Protein AF-0000000084547808 (afdb_homodimer)

Organism: NCBI:txid1508404

Solvent-accessible surface area (backbone atoms only — not comparable to full-atom values): 21012 Å² total; per-residue (Å²): 72,33,45,50,54,46,70,74,31,46,30,86,44,82,88,25,49,42,86,72,57,61,49,60,55,30,41,65,66,50,51,28,56,54,58,56,50,83,60,81,54,49,46,30,26,32,33,37,57,32,39,39,92,90,35,80,33,31,30,33,40,30,23,51,77,85,36,79,39,30,36,35,40,22,91,34,73,86,45,70,72,46,64,25,27,63,41,69,70,46,50,53,53,52,49,51,52,54,60,67,28,44,52,72,45,74,78,65,39,82,67,38,66,46,59,48,79,44,68,67,49,73,42,46,70,46,62,36,64,86,20,63,71,69,92,33,74,34,20,48,89,84,37,60,41,43,82,71,46,71,43,90,46,94,87,55,87,32,36,34,28,31,32,31,41,85,88,63,54,72,47,79,42,49,34,63,61,32,33,34,27,49,40,49,54,75,77,74,75,70,79,118,71,34,46,49,56,46,71,74,32,47,31,87,44,82,88,24,51,42,88,72,57,62,48,60,54,30,42,65,66,49,50,28,56,55,59,57,52,84,59,80,54,51,44,32,25,32,33,37,58,32,40,37,92,89,37,80,33,32,29,33,40,31,23,52,76,85,36,81,38,29,36,35,40,20,89,34,74,87,44,69,71,46,64,26,26,64,40,72,69,46,50,54,51,53,48,51,52,55,60,67,29,43,52,73,45,74,79,66,40,83,66,38,67,46,60,48,77,43,68,67,50,73,42,46,69,47,60,38,64,86,20,65,73,70,90,36,72,34,19,49,88,84,39,59,39,43,82,72,45,74,42,91,46,92,87,55,86,32,34,35,29,32,31,30,40,85,89,64,54,72,46,80,43,49,33,63,61,33,34,34,27,49,41,49,52,77,77,74,74,68,80,118

Radius of gyration: 32.72 Å; Cα contacts (8 Å, |Δi|>4): 794; chains: 2; bounding box: 55×104×55 Å

Foldseek 3Di:
DDPVVCLVDPDDDPVFWDADDLQLLCVVLPNHGADFAGLPQKTKGASDWDDAPHDIFAKMFMDGNNHTFWIWGDDHPPGRIDIDTPDPVSSVVSNVSRVVRRDPCVPPPPDDDDDPPDDDDFADADQAPVVDDDADQKDQVNFGKAWDAFDDDDPDRGQKTWIAGPVGDIDIDGRRRMGGGDPDDDPPPPPD/DDPVVCLVDPDDDPVFWDADDLQLLCVVLPNHGAPFAGLPQKTKGASDWDDAPHDIFAKMFMDGNNHTFWIWGDDHPPGRIDIDTPDPVSSVVSNVSRVVRRDPCVPPPPDDDDDPPDDDDFADADQAPVVDDDADQKDQVNFTKAWDAFDDDDPDRGQKTWIAGPVGDIDIDGRRRMGGGDPDDDPPPPPD

Structure (mmCIF, N/CA/C/O backbone):
data_AF-0000000084547808-model_v1
#
loop_
_entity.id
_entity.type
_entity.pdbx_description
1 polymer 'Uncharacterized protein'
#
loop_
_atom_site.group_PDB
_atom_site.id
_atom_site.type_symbol
_atom_site.label_atom_id
_atom_site.label_alt_id
_atom_site.label_comp_id
_atom_site.label_asym_id
_atom_site.label_entity_id
_atom_site.label_seq_id
_atom_site.pdbx_PDB_ins_code
_atom_site.Cartn_x
_atom_site.Cartn_y
_atom_site.Cartn_z
_atom_site.occupancy
_atom_site.B_iso_or_equiv
_atom_site.auth_seq_id
_atom_site.auth_comp_id
_atom_site.auth_asym_id
_atom_site.auth_atom_id
_atom_site.pdbx_PDB_model_num
ATOM 1 N N . MET A 1 1 ? -3.281 28.062 24.781 1 91.88 1 MET A N 1
ATOM 2 C CA . MET A 1 1 ? -4.477 27.734 24.016 1 91.88 1 MET A CA 1
ATOM 3 C C . MET A 1 1 ? -4.652 26.219 23.906 1 91.88 1 MET A C 1
ATOM 5 O O . MET A 1 1 ? -3.668 25.484 23.812 1 91.88 1 MET A O 1
ATOM 9 N N . LYS A 1 2 ? -5.871 25.875 23.938 1 94.5 2 LYS A N 1
ATOM 10 C CA . LYS A 1 2 ? -6.148 24.453 23.844 1 94.5 2 LYS A CA 1
ATOM 11 C C . LYS A 1 2 ? -6.176 23.984 22.391 1 94.5 2 LYS A C 1
ATOM 13 O O . LYS A 1 2 ? -6.523 24.766 21.5 1 94.5 2 LYS A O 1
ATOM 18 N N . ILE A 1 3 ? -5.812 22.734 22.234 1 95.38 3 ILE A N 1
ATOM 19 C CA . ILE A 1 3 ? -5.828 22.156 20.906 1 95.38 3 ILE A CA 1
ATOM 20 C C . ILE A 1 3 ? -7.215 22.312 20.281 1 95.38 3 ILE A C 1
ATOM 22 O O . ILE A 1 3 ? -7.34 22.672 19.109 1 95.38 3 ILE A O 1
ATOM 26 N N . ARG A 1 4 ? -8.219 22.078 21.062 1 95.88 4 ARG A N 1
ATOM 27 C CA . ARG A 1 4 ? -9.594 22.203 20.578 1 95.88 4 ARG A CA 1
ATOM 28 C C . ARG A 1 4 ? -9.852 23.594 20.031 1 95.8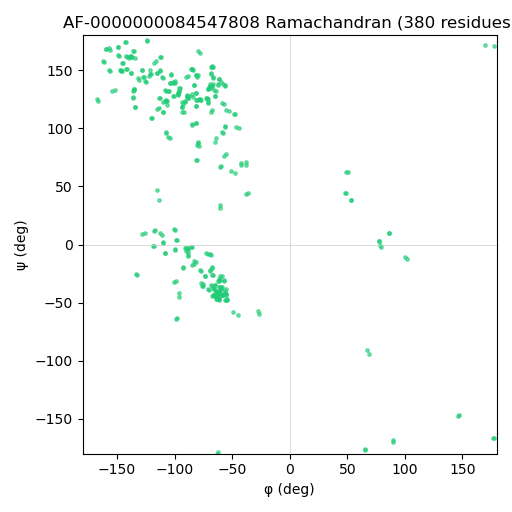8 4 ARG A C 1
ATOM 30 O O . ARG A 1 4 ? -10.508 23.75 19 1 95.88 4 ARG A O 1
ATOM 37 N N . GLU A 1 5 ? -9.344 24.578 20.734 1 95.25 5 GLU A N 1
ATOM 38 C CA . GLU A 1 5 ? -9.531 25.969 20.312 1 95.25 5 GLU A CA 1
ATOM 39 C C . GLU A 1 5 ? -8.828 26.25 18.984 1 95.25 5 GLU A C 1
ATOM 41 O O . GLU A 1 5 ? -9.359 26.953 18.141 1 95.25 5 GLU A O 1
ATOM 46 N N . ILE A 1 6 ? -7.688 25.672 18.891 1 95.62 6 ILE A N 1
ATOM 47 C CA . ILE A 1 6 ? -6.934 25.844 17.656 1 95.62 6 ILE A CA 1
ATOM 48 C C . ILE A 1 6 ? -7.727 25.266 16.484 1 95.62 6 ILE A C 1
ATOM 50 O O . ILE A 1 6 ? -7.902 25.922 15.461 1 95.62 6 ILE A O 1
ATOM 54 N N . ILE A 1 7 ? -8.234 24.125 16.641 1 96.69 7 ILE A N 1
ATOM 55 C CA . ILE A 1 7 ? -8.969 23.422 15.594 1 96.69 7 ILE A CA 1
ATOM 56 C C . ILE A 1 7 ? -10.195 24.234 15.188 1 96.69 7 ILE A C 1
ATOM 58 O O . ILE A 1 7 ? -10.523 24.328 14.008 1 96.69 7 ILE A O 1
ATOM 62 N N . GLU A 1 8 ? -10.766 24.844 16.125 1 95.06 8 GLU A N 1
ATOM 63 C CA . GLU A 1 8 ? -11.992 25.594 15.883 1 95.06 8 GLU A CA 1
ATOM 64 C C . GLU A 1 8 ? -11.703 26.938 15.227 1 95.06 8 GLU A C 1
ATOM 66 O O . GLU A 1 8 ? -12.555 27.5 14.531 1 95.06 8 GLU A O 1
ATOM 71 N N . GLN A 1 9 ? -10.492 27.406 15.383 1 95.81 9 GLN A N 1
ATOM 72 C CA . GLN A 1 9 ? -10.25 28.797 15.023 1 95.81 9 GLN A CA 1
ATOM 73 C C . GLN A 1 9 ? -9.211 28.906 13.906 1 95.81 9 GLN A C 1
ATOM 75 O O . GLN A 1 9 ? -8.938 30 13.414 1 95.81 9 GLN A O 1
ATOM 80 N N . VAL A 1 10 ? -8.711 27.844 13.484 1 96.75 10 VAL A N 1
ATOM 81 C CA . VAL A 1 10 ? -7.668 27.891 12.461 1 96.75 10 VAL A CA 1
ATOM 82 C C . VAL A 1 10 ? -8.172 28.641 11.242 1 96.75 10 VAL A C 1
ATOM 84 O O . VAL A 1 10 ? -9.32 28.469 10.82 1 96.75 10 VAL A O 1
ATOM 87 N N . GLU A 1 11 ? -7.316 29.484 10.734 1 96 11 GLU A N 1
ATOM 88 C CA . GLU A 1 11 ? -7.598 30.219 9.5 1 96 11 GLU A CA 1
ATOM 89 C C . GLU A 1 11 ? -7.566 29.297 8.289 1 96 11 GLU A C 1
ATOM 91 O O . GLU A 1 11 ? -6.547 28.656 8.023 1 96 11 GLU A O 1
ATOM 96 N N . LYS A 1 12 ? -8.656 29.266 7.621 1 95.69 12 LYS A N 1
ATOM 97 C CA . LYS A 1 12 ? -8.727 28.5 6.379 1 95.69 12 LYS A CA 1
ATOM 98 C C . LYS A 1 12 ? -8.672 29.422 5.164 1 95.69 12 LYS A C 1
ATOM 100 O O . LYS A 1 12 ? -9.703 29.953 4.734 1 95.69 12 LYS A O 1
ATOM 105 N N . SER A 1 13 ? -7.523 29.641 4.684 1 93.69 13 SER A N 1
ATOM 106 C CA . SER A 1 13 ? -7.301 30.516 3.541 1 93.69 13 SER A CA 1
ATOM 107 C C . SER A 1 13 ? -6.211 29.969 2.625 1 93.69 13 SER A C 1
ATOM 109 O O . SER A 1 13 ? -5.562 28.969 2.947 1 93.69 13 SER A O 1
ATOM 111 N N . GLU A 1 14 ? -5.973 30.562 1.534 1 94.06 14 GLU A N 1
ATOM 112 C CA . GLU A 1 14 ? -4.926 30.188 0.593 1 94.06 14 GLU A CA 1
ATOM 113 C C . GLU A 1 14 ? -3.543 30.281 1.232 1 94.06 14 GLU A C 1
ATOM 115 O O . GLU A 1 14 ? -2.633 29.531 0.883 1 94.06 14 GLU A O 1
ATOM 120 N N . GLN A 1 15 ? -3.441 31.172 2.143 1 90.69 15 GLN A N 1
ATOM 121 C CA . GLN A 1 15 ? -2.15 31.422 2.773 1 90.69 15 GLN A CA 1
ATOM 122 C C . GLN A 1 15 ? -1.775 30.297 3.738 1 90.69 15 GLN A C 1
ATOM 124 O O . GLN A 1 15 ? -0.593 30.062 3.994 1 90.69 15 GLN A O 1
ATOM 129 N N . THR A 1 16 ? -2.812 29.656 4.254 1 96.12 16 THR A N 1
ATOM 130 C CA . THR A 1 16 ? -2.539 28.656 5.27 1 96.12 16 THR A CA 1
ATOM 131 C C . THR A 1 16 ? -2.764 27.25 4.711 1 96.12 16 THR A C 1
ATOM 133 O O . THR A 1 16 ? -2.408 26.266 5.352 1 96.12 16 THR A O 1
ATOM 136 N N . GLU A 1 17 ? -3.291 27.234 3.525 1 96.38 17 GLU A N 1
ATOM 137 C CA . GLU A 1 17 ? -3.598 25.938 2.928 1 96.38 17 GLU A CA 1
ATOM 138 C C . GLU A 1 17 ? -2.324 25.156 2.611 1 96.38 17 GLU A C 1
ATOM 140 O O . GLU A 1 17 ? -1.344 25.734 2.133 1 96.38 17 GLU A O 1
ATOM 145 N N . SER A 1 18 ? -2.387 23.875 2.947 1 96.25 18 SER A N 1
ATOM 146 C CA . SER A 1 18 ? -1.278 22.969 2.65 1 96.25 18 SER A CA 1
ATOM 147 C C . SER A 1 18 ? -1.736 21.797 1.785 1 96.25 18 SER A C 1
ATOM 149 O O . SER A 1 18 ? -2.857 21.312 1.937 1 96.25 18 SER A O 1
ATOM 151 N N . TRP A 1 19 ? -0.82 21.422 0.931 1 93.62 19 TRP A N 1
ATOM 152 C CA . TRP A 1 19 ? -1.075 20.234 0.119 1 93.62 19 TRP A CA 1
ATOM 153 C C . TRP A 1 19 ? -1.111 18.984 0.984 1 93.62 19 TRP A C 1
ATOM 155 O O . TRP A 1 19 ? -0.289 18.828 1.889 1 93.62 19 TRP A O 1
ATOM 165 N N . VAL A 1 20 ? -2.111 18.125 0.651 1 95.75 20 VAL A N 1
ATOM 166 C CA . VAL A 1 20 ? -2.197 16.859 1.363 1 95.75 20 VAL A CA 1
ATOM 167 C C . VAL A 1 20 ? -1.45 15.773 0.585 1 95.75 20 VAL A C 1
ATOM 169 O O . VAL A 1 20 ? -1.803 15.469 -0.555 1 95.75 20 VAL A O 1
ATOM 172 N N . ASP A 1 21 ? -0.47 15.25 1.188 1 93 21 ASP A N 1
ATOM 173 C CA . ASP A 1 21 ? 0.22 14.094 0.63 1 93 21 ASP A CA 1
ATOM 174 C C . ASP A 1 21 ? -0.485 12.797 1.017 1 93 21 ASP A C 1
ATOM 176 O O . ASP A 1 21 ? -0.3 12.289 2.125 1 93 21 ASP A O 1
ATOM 180 N N . VAL A 1 22 ? -1.187 12.266 0.081 1 92.62 22 VAL A N 1
ATOM 181 C CA . VAL A 1 22 ? -2.035 11.109 0.362 1 92.62 22 VAL A CA 1
ATOM 182 C C . VAL A 1 22 ? -1.169 9.914 0.744 1 92.62 22 VAL A C 1
ATOM 184 O O . VAL A 1 22 ? -1.562 9.094 1.58 1 92.62 22 VAL A O 1
ATOM 187 N N . ASN A 1 23 ? -0.033 9.75 0.206 1 86.69 23 ASN A N 1
ATOM 188 C CA . ASN A 1 23 ? 0.838 8.625 0.54 1 86.69 23 ASN A CA 1
ATOM 189 C C . ASN A 1 23 ? 1.327 8.711 1.983 1 86.69 23 ASN A C 1
ATOM 191 O O . ASN A 1 23 ? 1.436 7.688 2.664 1 86.69 23 ASN A O 1
ATOM 195 N N . GLU A 1 24 ? 1.605 9.914 2.424 1 89.19 24 GLU A N 1
ATOM 196 C CA . GLU A 1 24 ? 2.016 10.102 3.812 1 89.19 24 GLU A CA 1
ATOM 197 C C . GLU A 1 24 ? 0.889 9.734 4.773 1 89.19 24 GLU A C 1
ATOM 199 O O . GLU A 1 24 ? 1.117 9.047 5.773 1 89.19 24 GLU A O 1
ATOM 204 N N . VAL A 1 25 ? -0.274 10.156 4.438 1 91.44 25 VAL A N 1
ATOM 205 C CA . VAL A 1 25 ? -1.43 9.844 5.273 1 91.44 25 VAL A CA 1
ATOM 206 C C . VAL A 1 25 ? -1.688 8.336 5.254 1 91.44 25 VAL A C 1
ATOM 208 O O . VAL A 1 25 ? -1.962 7.738 6.297 1 91.44 25 VAL A O 1
ATOM 211 N N . ALA A 1 26 ? -1.607 7.746 4.094 1 87.19 26 ALA A N 1
ATOM 212 C CA . ALA A 1 26 ? -1.813 6.309 3.953 1 87.19 26 ALA A CA 1
ATOM 213 C C . ALA A 1 26 ? -0.825 5.523 4.812 1 87.19 26 ALA A C 1
ATOM 215 O O . ALA A 1 26 ? -1.21 4.59 5.516 1 87.19 26 ALA A O 1
ATOM 216 N N . GLU A 1 27 ? 0.383 5.961 4.773 1 82.44 27 GLU A N 1
ATOM 217 C CA . GLU A 1 27 ? 1.417 5.309 5.574 1 82.44 27 GLU A CA 1
ATOM 218 C C . GLU A 1 27 ? 1.127 5.441 7.066 1 82.44 27 GLU A C 1
ATOM 220 O O . GLU A 1 27 ? 1.251 4.469 7.812 1 82.44 27 GLU A O 1
ATOM 225 N N . GLU A 1 28 ? 0.735 6.602 7.434 1 85.38 28 GLU A N 1
ATOM 226 C CA . GLU A 1 28 ? 0.369 6.852 8.82 1 85.38 28 GLU A CA 1
ATOM 227 C C . GLU A 1 28 ? -0.74 5.906 9.281 1 85.38 28 GLU A C 1
ATOM 229 O O . GLU A 1 28 ? -0.777 5.5 10.445 1 85.38 28 GLU A O 1
ATOM 234 N N . LEU A 1 29 ? -1.554 5.551 8.375 1 84.56 29 LEU A N 1
ATOM 235 C CA . LEU A 1 29 ? -2.73 4.754 8.711 1 84.56 29 LEU A CA 1
ATOM 236 C C . LEU A 1 29 ? -2.482 3.275 8.438 1 84.56 29 LEU A C 1
ATOM 238 O O . LEU A 1 29 ? -3.418 2.471 8.453 1 84.56 29 LEU A O 1
ATOM 242 N N . GLY A 1 30 ? -1.289 2.973 8.047 1 76.75 30 GLY A N 1
ATOM 243 C CA . GLY A 1 30 ? -0.911 1.58 7.863 1 76.75 30 GLY A CA 1
ATOM 244 C C . GLY A 1 30 ? -1.266 1.039 6.492 1 76.75 30 GLY A C 1
ATOM 245 O O . GLY A 1 30 ? -1.394 -0.173 6.309 1 76.75 30 GLY A O 1
ATOM 246 N N . LEU A 1 31 ? -1.664 1.748 5.512 1 75 31 LEU A N 1
ATOM 247 C CA . LEU A 1 31 ? -2.066 1.311 4.18 1 75 31 LEU A CA 1
ATOM 248 C C . LEU A 1 31 ? -0.864 1.243 3.244 1 75 31 LEU A C 1
ATOM 250 O O . LEU A 1 31 ? -0.926 0.605 2.191 1 75 31 LEU A O 1
ATOM 254 N N . GLY A 1 32 ? 0.315 1.636 3.705 1 66.56 32 GLY A N 1
ATOM 255 C CA . GLY A 1 32 ? 1.511 1.61 2.879 1 66.56 32 GLY A CA 1
ATOM 256 C C . GLY A 1 32 ? 1.446 2.568 1.705 1 66.56 32 GLY A C 1
ATOM 257 O O . GLY A 1 32 ? 0.459 3.287 1.537 1 66.56 32 GLY A O 1
ATOM 258 N N . TYR A 1 33 ? 2.508 2.541 0.831 1 64.88 33 TYR A N 1
ATOM 259 C CA . TYR A 1 33 ? 2.605 3.367 -0.368 1 64.88 33 TYR A CA 1
ATOM 260 C C . TYR A 1 33 ? 1.813 2.756 -1.518 1 64.88 33 TYR A C 1
ATOM 262 O O . TYR A 1 33 ? 1.802 1.534 -1.69 1 64.88 33 TYR A O 1
ATOM 270 N N . GLY A 1 34 ? 0.937 3.58 -2.199 1 69.62 34 GLY A N 1
ATOM 271 C CA . GLY A 1 34 ? 0.142 3.102 -3.318 1 69.62 34 GLY A CA 1
ATOM 272 C C . GLY A 1 34 ? -0.152 4.18 -4.344 1 69.62 34 GLY A C 1
ATOM 273 O O . GLY A 1 34 ? 0.339 5.305 -4.23 1 69.62 34 GLY A O 1
ATOM 274 N N . ASP A 1 35 ? -0.678 3.695 -5.43 1 76.06 35 ASP A N 1
ATOM 275 C CA . ASP A 1 35 ? -1.207 4.625 -6.426 1 76.06 35 ASP A CA 1
ATOM 276 C C . ASP A 1 35 ? -2.596 5.121 -6.031 1 76.06 35 ASP A C 1
ATOM 278 O O . ASP A 1 35 ? -3.602 4.488 -6.352 1 76.06 35 ASP A O 1
ATOM 282 N N . TYR A 1 36 ? -2.512 6.191 -5.262 1 82.75 36 TYR A N 1
ATOM 283 C CA . TYR A 1 36 ? -3.76 6.785 -4.797 1 82.75 36 TYR A CA 1
ATOM 284 C C . TYR A 1 36 ? -4.184 7.941 -5.695 1 82.75 36 TYR A C 1
ATOM 286 O O . TYR A 1 36 ? -3.342 8.719 -6.156 1 82.75 36 TYR A O 1
ATOM 294 N N . GLY A 1 37 ? -5.391 7.98 -6.031 1 83.38 37 GLY A N 1
ATOM 295 C CA . GLY A 1 37 ? -5.91 9.148 -6.719 1 83.38 37 GLY A CA 1
ATOM 296 C C . GLY A 1 37 ? -5.836 10.414 -5.887 1 83.38 37 GLY A C 1
ATOM 297 O O . GLY A 1 37 ? -5.32 10.398 -4.766 1 83.38 37 GLY A O 1
ATOM 298 N N . SER A 1 38 ? -6.273 11.484 -6.418 1 88.62 38 SER A N 1
ATOM 299 C CA . SER A 1 38 ? -6.27 12.773 -5.738 1 88.62 38 SER A CA 1
ATOM 300 C C . SER A 1 38 ? -7.191 12.766 -4.523 1 88.62 38 SER A C 1
ATOM 302 O O . SER A 1 38 ? -8.344 12.328 -4.617 1 88.62 38 SER A O 1
ATOM 304 N N . PRO A 1 39 ? -6.707 13.148 -3.396 1 91.88 39 PRO A N 1
ATOM 305 C CA . PRO A 1 39 ? -7.531 13.172 -2.186 1 91.88 39 PRO A CA 1
ATOM 306 C C . PRO A 1 39 ? -8.414 14.414 -2.102 1 91.88 39 PRO A C 1
ATOM 308 O O . PRO A 1 39 ? -8.25 15.234 -1.198 1 91.88 39 PRO A O 1
ATOM 311 N N . GLU A 1 40 ? -9.43 14.516 -2.879 1 95.19 40 GLU A N 1
ATOM 312 C CA . GLU A 1 40 ? -10.242 15.719 -3.02 1 95.19 40 GLU A CA 1
ATOM 313 C C . GLU A 1 40 ? -11.016 16.016 -1.736 1 95.19 40 GLU A C 1
ATOM 315 O O . GLU A 1 40 ? -11.398 17.156 -1.484 1 95.19 40 GLU A O 1
ATOM 320 N N . ARG A 1 41 ? -11.289 15 -0.971 1 96.94 41 ARG A N 1
ATOM 321 C CA . ARG A 1 41 ? -12.102 15.18 0.228 1 96.94 41 ARG A CA 1
ATOM 322 C C . ARG A 1 41 ? -11.234 15.547 1.429 1 96.94 41 ARG A C 1
ATOM 324 O O . ARG A 1 41 ? -11.75 15.859 2.502 1 96.94 41 ARG A O 1
ATOM 331 N N . LEU A 1 42 ? -9.898 15.453 1.233 1 97.75 42 LEU A N 1
ATOM 332 C CA . LEU A 1 42 ? -8.977 15.812 2.305 1 97.75 42 LEU A CA 1
ATOM 333 C C . LEU A 1 42 ? -8.391 17.203 2.07 1 97.75 42 LEU A C 1
ATOM 335 O O . LEU A 1 42 ? -8.086 17.562 0.932 1 97.75 42 LEU A O 1
ATOM 339 N N . SER A 1 43 ? -8.289 17.938 3.115 1 98 43 SER A N 1
ATOM 340 C CA . SER A 1 43 ? -7.598 19.219 3.104 1 98 43 SER A CA 1
ATOM 341 C C . SER A 1 43 ? -6.809 19.422 4.391 1 98 43 SER A C 1
ATOM 343 O O . SER A 1 43 ? -7.012 18.719 5.375 1 98 43 SER A O 1
ATOM 345 N N . SER A 1 44 ? -5.863 20.344 4.289 1 98.38 44 SER A N 1
ATOM 346 C CA . SER A 1 44 ? -5.082 20.688 5.473 1 98.38 44 SER A CA 1
ATOM 347 C C . SER A 1 44 ? -4.691 22.156 5.473 1 98.38 44 SER A C 1
ATOM 349 O O . SER A 1 44 ? -4.574 22.781 4.41 1 98.38 44 SER A O 1
ATOM 351 N N . TYR A 1 45 ? -4.562 22.75 6.688 1 98.19 45 TYR A N 1
ATOM 352 C CA . TYR A 1 45 ? -4.184 24.141 6.895 1 98.19 45 TYR A CA 1
ATOM 353 C C . TYR A 1 45 ? -3.139 24.266 7.996 1 98.19 45 TYR A C 1
ATOM 355 O O . TYR A 1 45 ? -3.281 23.672 9.062 1 98.19 45 TYR A O 1
ATOM 363 N N . TYR A 1 46 ? -2.137 25.031 7.711 1 97.56 46 TYR A N 1
ATOM 364 C CA . TYR A 1 46 ? -1.152 25.344 8.742 1 97.56 46 TYR A CA 1
ATOM 365 C C . TYR A 1 46 ? -1.749 26.266 9.797 1 97.56 46 TYR A C 1
ATOM 367 O O . TYR A 1 46 ? -2.41 27.25 9.477 1 97.56 46 TYR A O 1
ATOM 375 N N . PHE A 1 47 ? -1.505 25.953 11.047 1 96.94 47 PHE A N 1
ATOM 376 C CA . PHE A 1 47 ? -1.78 26.953 12.07 1 96.94 47 PHE A CA 1
ATOM 377 C C . PHE A 1 47 ? -0.484 27.484 12.664 1 96.94 47 PHE A C 1
ATOM 379 O O . PHE A 1 47 ? -0.509 28.359 13.531 1 96.94 47 PHE A O 1
ATOM 386 N N . GLY A 1 48 ? 0.587 27.062 12.219 1 95.56 48 GLY A N 1
ATOM 387 C CA . GLY A 1 48 ? 1.948 27.531 12.414 1 95.56 48 GLY A CA 1
ATOM 388 C C . GLY A 1 48 ? 2.936 26.938 11.43 1 95.56 48 GLY A C 1
ATOM 389 O O . GLY A 1 48 ? 2.969 25.719 11.25 1 95.56 48 GLY A O 1
ATOM 390 N N . SER A 1 49 ? 3.641 27.812 10.703 1 95.38 49 SER A N 1
ATOM 391 C CA . SER A 1 49 ? 4.57 27.25 9.734 1 95.38 49 SER A CA 1
ATOM 392 C C . SER A 1 49 ? 5.828 28.094 9.609 1 95.38 49 SER A C 1
ATOM 394 O O . SER A 1 49 ? 5.816 29.281 9.945 1 95.38 49 SER A O 1
ATOM 396 N N . TRP A 1 50 ? 6.867 27.484 9.188 1 92.88 50 TRP A N 1
ATOM 397 C CA . TRP A 1 50 ? 8.141 28.109 8.867 1 92.88 50 TRP A CA 1
ATOM 398 C C . TRP A 1 50 ? 8.859 27.375 7.746 1 92.88 50 TRP A C 1
ATOM 400 O O . TRP A 1 50 ? 8.484 26.25 7.395 1 92.88 50 TRP A O 1
ATOM 410 N N . THR A 1 51 ? 9.789 28.031 7.16 1 92.44 51 THR A N 1
ATOM 411 C CA . THR A 1 51 ? 10.547 27.438 6.066 1 92.44 51 THR A CA 1
ATOM 412 C C . THR A 1 51 ? 11.789 26.734 6.594 1 92.44 51 THR A C 1
ATOM 414 O O . THR A 1 51 ? 12.562 27.312 7.359 1 92.44 51 THR A O 1
ATOM 417 N N . SER A 1 52 ? 11.891 25.469 6.301 1 90.5 52 SER A N 1
ATOM 418 C CA . SER A 1 52 ? 13.102 24.703 6.543 1 90.5 52 SER A CA 1
ATOM 419 C C . SER A 1 52 ? 13.836 24.391 5.242 1 90.5 52 SER A C 1
ATOM 421 O O . SER A 1 52 ? 13.445 23.5 4.5 1 90.5 52 SER A O 1
ATOM 423 N N . THR A 1 53 ? 14.828 25.219 4.934 1 85.62 53 THR A N 1
ATOM 424 C CA . THR A 1 53 ? 15.555 25.172 3.67 1 85.62 53 THR A CA 1
ATOM 425 C C . THR A 1 53 ? 14.648 25.562 2.508 1 85.62 53 THR A C 1
ATOM 427 O O . THR A 1 53 ? 14.438 26.75 2.256 1 85.62 53 THR A O 1
ATOM 430 N N . ASP A 1 54 ? 13.984 24.625 1.888 1 87.12 54 ASP A N 1
ATOM 431 C CA . ASP A 1 54 ? 13.172 24.938 0.718 1 87.12 54 ASP A CA 1
ATOM 432 C C . ASP A 1 54 ? 11.758 24.391 0.875 1 87.12 54 ASP A C 1
ATOM 434 O O . ASP A 1 54 ? 10.969 24.406 -0.077 1 87.12 54 ASP A O 1
ATOM 438 N N . GLU A 1 55 ? 11.492 23.922 2.092 1 90.88 55 GLU A N 1
ATOM 439 C CA . GLU A 1 55 ? 10.172 23.344 2.314 1 90.88 55 GLU A CA 1
ATOM 440 C C . GLU A 1 55 ? 9.461 24.016 3.48 1 90.88 55 GLU A C 1
ATOM 442 O O . GLU A 1 55 ? 10.078 24.328 4.5 1 90.88 55 GLU A O 1
ATOM 447 N N . THR A 1 56 ? 8.227 24.234 3.322 1 94.44 56 THR A N 1
ATOM 448 C CA . THR A 1 56 ? 7.41 24.734 4.422 1 94.44 56 THR A CA 1
ATOM 449 C C . THR A 1 56 ? 7.008 23.594 5.359 1 94.44 56 THR A C 1
ATOM 451 O O . THR A 1 56 ? 6.504 22.562 4.906 1 94.44 56 THR A O 1
ATOM 454 N N . VAL A 1 57 ? 7.312 23.719 6.598 1 94.75 57 VAL A N 1
ATOM 455 C CA . VAL A 1 57 ? 6.941 22.75 7.629 1 94.75 57 VAL A CA 1
ATOM 456 C C . VAL A 1 57 ? 6.16 23.453 8.734 1 94.75 57 VAL A C 1
ATOM 458 O O . VAL A 1 57 ? 5.938 24.672 8.68 1 94.75 57 VAL A O 1
ATOM 461 N N . GLY A 1 58 ? 5.66 22.672 9.742 1 96.12 58 GLY A N 1
ATOM 462 C CA . GLY A 1 58 ? 4.961 23.297 10.852 1 96.12 58 GLY A CA 1
ATOM 463 C C . GLY A 1 58 ? 3.838 22.453 11.406 1 96.12 58 GLY A C 1
ATOM 464 O O . GLY A 1 58 ? 3.979 21.219 11.523 1 96.12 58 GLY A O 1
ATOM 465 N N . TYR A 1 59 ? 2.844 23.156 11.859 1 97.06 59 TYR A N 1
ATOM 466 C CA . TYR A 1 59 ? 1.666 22.547 12.469 1 97.06 59 TYR A CA 1
ATOM 467 C C . TYR A 1 59 ? 0.458 22.656 11.547 1 97.06 59 TYR A C 1
ATOM 469 O O . TYR A 1 59 ? 0.185 23.719 10.984 1 97.06 59 TYR A O 1
ATOM 477 N N . LYS A 1 60 ? -0.219 21.547 11.383 1 97.88 60 LYS A N 1
ATOM 478 C CA . LYS A 1 60 ? -1.369 21.531 10.484 1 97.88 60 LYS A CA 1
ATOM 479 C C . LYS A 1 60 ? -2.602 20.953 11.18 1 97.88 60 LYS A C 1
ATOM 481 O O . LYS A 1 60 ? -2.479 20.172 12.125 1 97.88 60 LYS A O 1
ATOM 486 N N . VAL A 1 61 ? -3.689 21.422 10.742 1 98.25 61 VAL A N 1
ATOM 487 C CA . VAL A 1 61 ? -4.949 20.734 10.977 1 98.25 61 VAL A CA 1
ATOM 488 C C . VAL A 1 61 ? -5.41 20.047 9.688 1 98.25 61 VAL A C 1
ATOM 490 O O . VAL A 1 61 ? -5.379 20.656 8.609 1 98.25 61 VAL A O 1
ATOM 493 N N . TYR A 1 62 ? -5.793 18.812 9.789 1 98.56 62 TYR A N 1
ATOM 494 C CA . TYR A 1 62 ? -6.32 18.062 8.664 1 98.56 62 TYR A CA 1
ATOM 495 C C . TYR A 1 62 ? -7.84 17.938 8.75 1 98.56 62 TYR A C 1
ATOM 497 O O . TYR A 1 62 ? -8.398 17.812 9.844 1 98.56 62 TYR A O 1
ATOM 505 N N . TYR A 1 63 ? -8.445 17.938 7.594 1 98.5 63 TYR A N 1
ATOM 506 C CA . TYR A 1 63 ? -9.898 17.844 7.488 1 98.5 63 TYR A CA 1
ATOM 507 C C . TYR A 1 63 ? -10.312 16.781 6.488 1 98.5 63 TYR A C 1
ATOM 509 O O . TYR A 1 63 ? -9.648 16.578 5.465 1 98.5 63 TYR A O 1
ATOM 517 N N . LEU A 1 64 ? -11.328 16.078 6.766 1 98.31 64 LEU A N 1
ATOM 518 C CA . LEU A 1 64 ? -12.078 15.258 5.828 1 98.31 64 LEU A CA 1
ATOM 519 C C . LEU A 1 64 ? -13.492 15.805 5.637 1 98.31 64 LEU A C 1
ATOM 521 O O . LEU A 1 64 ? -14.258 15.891 6.594 1 98.31 64 LEU A O 1
ATOM 525 N N . ASP A 1 65 ? -13.82 16.219 4.426 1 97.12 65 ASP A N 1
ATOM 526 C CA . ASP A 1 65 ? -15.117 16.844 4.145 1 97.12 65 ASP A CA 1
ATOM 527 C C . ASP A 1 65 ? -15.383 18.016 5.082 1 97.12 65 ASP A C 1
ATOM 529 O O . ASP A 1 65 ? -16.438 18.094 5.699 1 97.12 65 ASP A O 1
ATOM 533 N N . GLN A 1 66 ? -14.352 18.766 5.379 1 95.56 66 GLN A N 1
ATOM 534 C CA . GLN A 1 66 ? -14.414 20.016 6.133 1 95.56 66 GLN A CA 1
ATOM 535 C C . GLN A 1 66 ? -14.57 19.75 7.625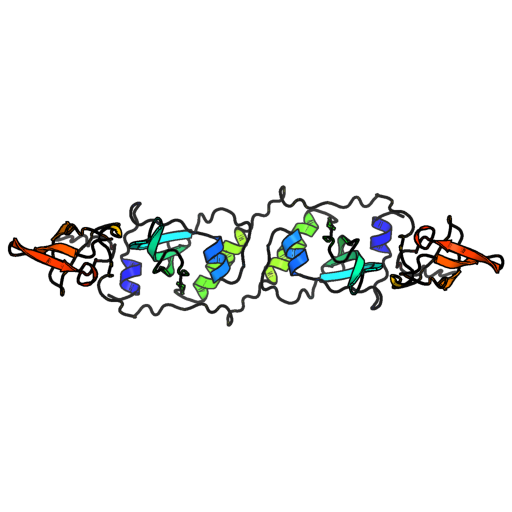 1 95.56 66 GLN A C 1
ATOM 537 O O . GLN A 1 66 ? -14.727 20.688 8.414 1 95.56 66 GLN A O 1
ATOM 542 N N . LYS A 1 67 ? -14.562 18.5 7.977 1 97.5 67 LYS A N 1
ATOM 543 C CA . LYS A 1 67 ? -14.539 18.156 9.391 1 97.5 67 LYS A CA 1
ATOM 544 C C . LYS A 1 67 ? -13.117 17.859 9.859 1 97.5 67 LYS A C 1
ATOM 546 O O . LYS A 1 67 ? -12.391 17.109 9.211 1 97.5 67 LYS A O 1
ATOM 551 N N . PRO A 1 68 ? -12.773 18.5 10.953 1 98.25 68 PRO A N 1
ATOM 552 C CA . PRO A 1 68 ? -11.414 18.234 11.43 1 98.25 68 PRO A CA 1
ATOM 553 C C . PRO A 1 68 ? -11.203 16.766 11.789 1 98.25 68 PRO A C 1
ATOM 555 O O . PRO A 1 68 ? -12.086 16.125 12.375 1 98.25 68 PRO A O 1
ATOM 558 N N . VAL A 1 69 ? -9.977 16.234 11.477 1 97.88 69 VAL A N 1
ATOM 559 C CA . VAL A 1 69 ? -9.758 14.812 11.703 1 97.88 69 VAL A CA 1
ATOM 560 C C . VAL A 1 69 ? -8.43 14.602 12.422 1 97.88 69 VAL A C 1
ATOM 562 O O . VAL A 1 69 ? -8.234 13.586 13.102 1 97.88 69 VAL A O 1
ATOM 565 N N . ALA A 1 70 ? -7.488 15.492 12.281 1 97.75 70 ALA A N 1
ATOM 566 C CA . ALA A 1 70 ? -6.18 15.305 12.898 1 97.75 70 ALA A CA 1
ATOM 567 C C . ALA A 1 70 ? -5.418 16.625 12.992 1 97.75 70 ALA A C 1
ATOM 569 O O . ALA A 1 70 ? -5.742 17.578 12.281 1 97.75 70 ALA A O 1
ATOM 570 N N . ILE A 1 71 ? -4.52 16.703 13.852 1 97.38 71 ILE A N 1
ATOM 571 C CA . ILE A 1 71 ? -3.453 17.703 13.852 1 97.38 71 ILE A CA 1
ATOM 572 C C . ILE A 1 71 ? -2.109 17.016 13.602 1 97.38 71 ILE A C 1
ATOM 574 O O . ILE A 1 71 ? -1.929 15.852 13.945 1 97.38 71 ILE A O 1
ATOM 578 N N . SER A 1 72 ? -1.229 17.75 12.984 1 96.75 72 SER A N 1
ATOM 579 C CA . SER A 1 72 ? 0.091 17.172 12.75 1 96.75 72 SER A CA 1
ATOM 580 C C . SER A 1 72 ? 1.194 18.188 13.023 1 96.75 72 SER A C 1
ATOM 582 O O . SER A 1 72 ? 0.927 19.375 13.141 1 96.75 72 SER A O 1
ATOM 584 N N . THR A 1 73 ? 2.385 17.656 13.211 1 95.69 73 THR A N 1
ATOM 585 C CA . THR A 1 73 ? 3.566 18.484 13.438 1 95.69 73 THR A CA 1
ATOM 586 C C . THR A 1 73 ? 4.742 17.984 12.602 1 95.69 73 THR A C 1
ATOM 588 O O . THR A 1 73 ? 4.969 16.781 12.492 1 95.69 73 THR A O 1
ATOM 591 N N . GLN A 1 74 ? 5.391 18.844 11.961 1 94.38 74 GLN A N 1
ATOM 592 C CA . GLN A 1 74 ? 6.66 18.609 11.281 1 94.38 74 GLN A CA 1
ATOM 593 C C . GLN A 1 74 ? 7.656 19.719 11.57 1 94.38 74 GLN A C 1
ATOM 595 O O . GLN A 1 74 ? 7.426 20.875 11.211 1 94.38 74 GLN A O 1
ATOM 600 N N . THR A 1 75 ? 8.742 19.328 12.18 1 92.38 75 THR A N 1
ATOM 601 C CA . THR A 1 75 ? 9.625 20.359 12.703 1 92.38 75 THR A CA 1
ATOM 602 C C . THR A 1 75 ? 10.711 20.719 11.688 1 92.38 75 THR A C 1
ATOM 604 O O . THR A 1 75 ? 11.336 21.781 11.789 1 92.38 75 THR A O 1
ATOM 607 N N . GLY A 1 76 ? 10.938 19.859 10.766 1 90.94 76 GLY A N 1
ATOM 608 C CA . GLY A 1 76 ? 11.922 20.094 9.719 1 90.94 76 GLY A CA 1
ATOM 609 C C . GLY A 1 76 ? 11.656 19.266 8.461 1 90.94 76 GLY A C 1
ATOM 610 O O . GLY A 1 76 ? 10.867 18.328 8.492 1 90.94 76 GLY A O 1
ATOM 611 N N . ARG A 1 77 ? 12.406 19.656 7.438 1 88.81 77 ARG A N 1
ATOM 612 C CA . ARG A 1 77 ? 12.18 19.062 6.133 1 88.81 77 ARG A CA 1
ATOM 613 C C . ARG A 1 77 ? 12.453 17.562 6.168 1 88.81 77 ARG A C 1
ATOM 615 O O . ARG A 1 77 ? 11.781 16.781 5.488 1 88.81 77 ARG A O 1
ATOM 622 N N . LYS A 1 78 ? 13.367 17.125 6.984 1 88.5 78 LYS A N 1
ATOM 623 C CA . LYS A 1 78 ? 13.758 15.719 7.016 1 88.5 78 LYS A CA 1
ATOM 624 C C . LYS A 1 78 ? 13.078 14.984 8.164 1 88.5 78 LYS A C 1
ATOM 626 O O . LYS A 1 78 ? 13.336 13.805 8.391 1 88.5 78 LYS A O 1
ATOM 631 N N . SER A 1 79 ? 12.344 15.812 8.93 1 89.5 79 SER A N 1
ATOM 632 C CA . SER A 1 79 ? 11.625 15.195 10.039 1 89.5 79 SER A CA 1
ATOM 633 C C . SER A 1 79 ? 10.32 14.562 9.57 1 89.5 79 SER A C 1
ATOM 635 O O . SER A 1 79 ? 9.68 15.07 8.648 1 89.5 79 SER A O 1
ATOM 637 N N . ASP A 1 80 ? 9.992 13.492 10.203 1 86.19 80 ASP A N 1
ATOM 638 C CA . ASP A 1 80 ? 8.703 12.867 9.938 1 86.19 80 ASP A CA 1
ATOM 639 C C . ASP A 1 80 ? 7.555 13.758 10.406 1 86.19 80 ASP A C 1
ATOM 641 O O . ASP A 1 80 ? 7.699 14.508 11.367 1 86.19 80 ASP A O 1
ATOM 645 N N . GLU A 1 81 ? 6.555 13.727 9.68 1 92.94 81 GLU A N 1
ATOM 646 C CA . GLU A 1 81 ? 5.316 14.328 10.172 1 92.94 81 GLU A CA 1
ATOM 647 C C . GLU A 1 81 ? 4.617 13.414 11.172 1 92.94 81 GLU A C 1
ATOM 649 O O . GLU A 1 81 ? 4.402 12.234 10.898 1 92.94 81 GLU A O 1
ATOM 654 N N . ILE A 1 82 ? 4.367 13.969 12.328 1 93.19 82 ILE A N 1
ATOM 655 C CA . ILE A 1 82 ? 3.686 13.219 13.383 1 93.19 82 ILE A CA 1
ATOM 656 C C . ILE A 1 82 ? 2.213 13.617 13.43 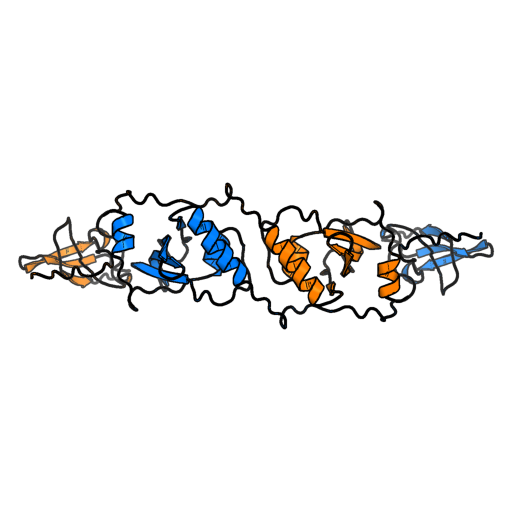1 93.19 82 ILE A C 1
ATOM 658 O O . ILE A 1 82 ? 1.891 14.805 13.555 1 93.19 82 ILE A O 1
ATOM 662 N N . PHE A 1 83 ? 1.354 12.602 13.383 1 94.81 83 PHE A N 1
ATOM 663 C CA . PHE A 1 83 ? -0.083 12.852 13.367 1 94.81 83 PHE A CA 1
ATOM 664 C C . PHE A 1 83 ? -0.695 12.562 14.734 1 94.81 83 PHE A C 1
ATOM 666 O O . PHE A 1 83 ? -0.314 11.602 15.406 1 94.81 83 PHE A O 1
ATOM 673 N N . TYR A 1 84 ? -1.607 13.438 15.141 1 95 84 TYR A N 1
ATOM 674 C CA . TYR A 1 84 ? -2.508 13.227 16.266 1 95 84 TYR A CA 1
ATOM 675 C C . TYR A 1 84 ? -3.963 13.273 15.82 1 95 84 TYR A C 1
ATOM 677 O O . TYR A 1 84 ? -4.488 14.352 15.516 1 95 84 TYR A O 1
ATOM 685 N N . TRP A 1 85 ? -4.547 12.117 15.836 1 95.12 85 TRP A N 1
ATOM 686 C CA . TRP A 1 85 ? -5.902 11.984 15.32 1 95.12 85 TRP A CA 1
ATOM 687 C C . TRP A 1 85 ? -6.93 12.328 16.391 1 95.12 85 TRP A C 1
ATOM 689 O O . TRP A 1 85 ? -6.668 12.18 17.578 1 95.12 85 TRP A O 1
ATOM 699 N N . LEU A 1 86 ? -8.031 12.797 15.984 1 96.06 86 LEU A N 1
ATOM 700 C CA . LEU A 1 86 ? -9.008 13.305 16.938 1 96.06 86 LEU A CA 1
ATOM 701 C C . LEU A 1 86 ? -9.727 12.156 17.641 1 96.06 86 LEU A C 1
ATOM 703 O O . LEU A 1 86 ? -10.164 12.297 18.781 1 96.06 86 LEU A O 1
ATOM 707 N N . SER A 1 87 ? -9.984 11.062 16.922 1 90.56 87 SER A N 1
ATOM 708 C CA . SER A 1 87 ? -10.594 9.859 17.5 1 90.56 87 SER A CA 1
ATOM 709 C C . SER A 1 87 ? -10.32 8.641 16.625 1 90.56 87 SER A C 1
ATOM 711 O O . SER A 1 87 ? -9.875 8.773 15.484 1 90.56 87 SER A O 1
ATOM 713 N N . GLN A 1 88 ? -10.641 7.547 17.234 1 85.75 88 GLN A N 1
ATOM 714 C CA . GLN A 1 88 ? -10.516 6.309 16.469 1 85.75 88 GLN A CA 1
ATOM 715 C C . GLN A 1 88 ? -11.547 6.25 15.344 1 85.75 88 GLN A C 1
ATOM 717 O O . GLN A 1 88 ? -11.273 5.699 14.273 1 85.75 88 GLN A O 1
ATOM 722 N N . ALA A 1 89 ? -12.641 6.785 15.633 1 87.75 89 ALA A N 1
ATOM 723 C CA . ALA A 1 89 ? -13.711 6.785 14.633 1 87.75 89 ALA A CA 1
ATOM 724 C C . ALA A 1 89 ? -13.289 7.555 13.383 1 87.75 89 ALA A C 1
ATOM 726 O O . ALA A 1 89 ? -13.539 7.109 12.258 1 87.75 89 ALA A O 1
ATOM 727 N N . VAL A 1 90 ? -12.648 8.609 13.539 1 92.44 90 VAL A N 1
ATOM 728 C CA . VAL A 1 90 ? -12.227 9.422 12.406 1 92.44 90 VAL A CA 1
ATOM 729 C C . VAL A 1 90 ? -11.109 8.703 11.641 1 92.44 90 VAL A C 1
ATOM 731 O O . VAL A 1 90 ? -11.047 8.781 10.414 1 92.44 90 VAL A O 1
ATOM 734 N N . VAL A 1 91 ? -10.242 8.055 12.398 1 89.5 91 VAL A N 1
ATOM 735 C CA . VAL A 1 91 ? -9.18 7.277 11.766 1 89.5 91 VAL A CA 1
ATOM 736 C C . VAL A 1 91 ? -9.789 6.277 10.789 1 89.5 91 VAL A C 1
ATOM 738 O O . VAL A 1 91 ? -9.336 6.16 9.648 1 89.5 91 VAL A O 1
ATOM 741 N N . LYS A 1 92 ? -10.781 5.59 11.227 1 85.44 92 LYS A N 1
ATOM 742 C CA . LYS A 1 92 ? -11.445 4.594 10.391 1 85.44 92 LYS A CA 1
ATOM 743 C C . LYS A 1 92 ? -12.055 5.234 9.148 1 85.44 92 LYS A C 1
ATOM 745 O O . LYS A 1 92 ? -11.977 4.676 8.055 1 85.44 92 LYS A O 1
ATOM 750 N N . GLU A 1 93 ? -12.648 6.352 9.312 1 90.56 93 GLU A N 1
ATOM 751 C CA . GLU A 1 93 ? -13.266 7.062 8.195 1 90.56 93 GLU A CA 1
ATOM 752 C C . GLU A 1 93 ? -12.227 7.496 7.168 1 90.56 93 GLU A C 1
ATOM 754 O O . GLU A 1 93 ? -12.414 7.305 5.965 1 90.56 93 GLU A O 1
ATOM 759 N N . VAL A 1 94 ? -11.141 8.086 7.641 1 92.81 94 VAL A N 1
ATOM 760 C CA . VAL A 1 94 ? -10.094 8.547 6.734 1 92.81 94 VAL A CA 1
ATOM 761 C C . VAL A 1 94 ? -9.453 7.355 6.031 1 92.81 94 VAL A C 1
ATOM 763 O O . VAL A 1 94 ? -9.195 7.402 4.824 1 92.81 94 VAL A O 1
ATOM 766 N N . ARG A 1 95 ? -9.211 6.371 6.832 1 86.75 95 ARG A N 1
ATOM 767 C CA . ARG A 1 95 ? -8.641 5.16 6.25 1 86.75 95 ARG A CA 1
ATOM 768 C C . ARG A 1 95 ? -9.523 4.625 5.125 1 86.75 95 ARG A C 1
ATOM 770 O O . ARG A 1 95 ? -9.031 4.301 4.047 1 86.75 95 ARG A O 1
ATOM 777 N N . SER A 1 96 ? -10.789 4.539 5.367 1 85.31 96 SER A N 1
ATOM 778 C CA . SER A 1 96 ? -11.734 4.078 4.363 1 85.31 96 SER A CA 1
ATOM 779 C C . SER A 1 96 ? -11.695 4.949 3.113 1 85.31 96 SER A C 1
ATOM 781 O O . SER A 1 96 ? -11.758 4.445 1.991 1 85.31 96 SER A O 1
ATOM 783 N N . TYR A 1 97 ? -11.648 6.148 3.256 1 90.62 97 TYR A N 1
ATOM 784 C CA . TYR A 1 97 ? -11.57 7.07 2.125 1 90.62 97 TYR A CA 1
ATOM 785 C C . TYR A 1 97 ? -10.305 6.844 1.318 1 90.62 97 TYR A C 1
ATOM 787 O O . TYR A 1 97 ? -10.352 6.75 0.089 1 90.62 97 TYR A O 1
ATOM 795 N N . ILE A 1 98 ? -9.172 6.719 1.999 1 89.5 98 ILE A N 1
ATOM 796 C CA . ILE A 1 98 ? -7.895 6.527 1.315 1 89.5 98 ILE A CA 1
ATOM 797 C C . ILE A 1 98 ? -7.926 5.223 0.52 1 89.5 98 ILE A C 1
ATOM 799 O O . ILE A 1 98 ? -7.457 5.172 -0.62 1 89.5 98 ILE A O 1
ATOM 803 N N . ILE A 1 99 ? -8.492 4.234 1.146 1 80.31 99 ILE A N 1
ATOM 804 C CA . ILE A 1 99 ? -8.633 2.951 0.466 1 80.31 99 ILE A CA 1
ATOM 805 C C . ILE A 1 99 ? -9.461 3.129 -0.807 1 80.31 99 ILE A C 1
ATOM 807 O O . ILE A 1 99 ? -9.156 2.525 -1.839 1 80.31 99 ILE A O 1
ATOM 811 N N . SER A 1 100 ? -10.469 3.969 -0.736 1 82.25 100 SER A N 1
ATOM 812 C CA . SER A 1 100 ? -11.344 4.203 -1.878 1 82.25 100 SER A CA 1
ATOM 813 C C . SER A 1 100 ? -10.609 4.922 -3.004 1 82.25 100 SER A C 1
ATOM 815 O O . SER A 1 100 ? -11.078 4.949 -4.141 1 82.25 100 SER A O 1
ATOM 817 N N . LEU A 1 101 ? -9.539 5.531 -2.691 1 84.75 101 LEU A N 1
ATOM 818 C CA . LEU A 1 101 ? -8.781 6.293 -3.68 1 84.75 101 LEU A CA 1
ATOM 819 C C . LEU A 1 101 ? -7.863 5.375 -4.48 1 84.75 101 LEU A C 1
ATOM 821 O O . LEU A 1 101 ? -7.242 5.809 -5.457 1 84.75 101 LEU A O 1
ATOM 825 N N . ILE A 1 102 ? -7.75 4.242 -3.91 1 74.56 102 ILE A N 1
ATOM 826 C CA . ILE A 1 102 ? -6.879 3.324 -4.637 1 74.56 102 ILE A CA 1
ATOM 827 C C . ILE A 1 102 ? -7.391 3.152 -6.066 1 74.56 102 ILE A C 1
ATOM 829 O O . ILE A 1 102 ? -8.562 2.816 -6.277 1 74.56 102 ILE A O 1
ATOM 833 N N . LYS A 1 103 ? -6.648 3.887 -6.973 1 64.75 103 LYS A N 1
ATOM 834 C CA . LYS A 1 103 ? -7.043 3.854 -8.375 1 64.75 103 LYS A CA 1
ATOM 835 C C . LYS A 1 103 ? -7.27 2.42 -8.852 1 64.75 103 LYS A C 1
ATOM 837 O O . LYS A 1 103 ? -6.484 1.524 -8.531 1 64.75 103 LYS A O 1
ATOM 842 N N . GLU A 1 104 ? -8.594 2.141 -9.148 1 53.91 104 GLU A N 1
ATOM 843 C CA . GLU A 1 104 ? -8.867 0.964 -9.969 1 53.91 104 GLU A CA 1
ATOM 844 C C . GLU A 1 104 ? -8.203 1.079 -11.336 1 53.91 104 GLU A C 1
ATOM 846 O O . GLU A 1 104 ? -8.602 1.904 -12.164 1 53.91 104 GLU A O 1
ATOM 851 N N . ASN A 1 105 ? -7.125 1.647 -11.492 1 47.75 105 ASN A N 1
ATOM 852 C CA . ASN A 1 105 ? -6.781 1.744 -12.906 1 47.75 105 ASN A CA 1
ATOM 853 C C . ASN A 1 105 ? -7.184 0.485 -13.672 1 47.75 105 ASN A C 1
ATOM 855 O O . ASN A 1 105 ? -6.523 -0.549 -13.562 1 47.75 105 ASN A O 1
ATOM 859 N N . GLU A 1 106 ? -8.438 0.343 -13.758 1 47.09 106 GLU A N 1
ATOM 860 C CA . GLU A 1 106 ? -8.859 -0.686 -14.711 1 47.09 106 GLU A CA 1
ATOM 861 C C . GLU A 1 106 ? -7.82 -0.882 -15.805 1 47.09 106 GLU A C 1
ATOM 863 O O . GLU A 1 106 ? -7.543 -2.014 -16.219 1 47.09 106 GLU A O 1
ATOM 868 N N . ASP A 1 107 ? -7.609 0.279 -16.516 1 45.31 107 ASP A N 1
ATOM 869 C CA . ASP A 1 107 ? -6.762 0.193 -17.703 1 45.31 107 ASP A CA 1
ATOM 870 C C . ASP A 1 107 ? -5.32 -0.141 -17.328 1 45.31 107 ASP A C 1
ATOM 872 O O . ASP A 1 107 ? -4.57 -0.681 -18.141 1 45.31 107 ASP A O 1
ATOM 876 N N . SER A 1 108 ? -4.91 0.544 -16.297 1 46.38 108 SER A N 1
ATOM 877 C CA . SER A 1 108 ? -3.469 0.623 -16.078 1 46.38 108 SER A CA 1
ATOM 878 C C . SER A 1 108 ? -2.932 -0.668 -15.469 1 46.38 108 SER A C 1
ATOM 880 O O . SER A 1 108 ? -1.717 -0.84 -15.336 1 46.38 108 SER A O 1
ATOM 882 N N . PHE A 1 109 ? -3.787 -1.24 -14.672 1 53.16 109 PHE A N 1
ATOM 883 C CA . PHE A 1 109 ? -3.098 -2.434 -14.195 1 53.16 109 PHE A CA 1
ATOM 884 C C . PHE A 1 109 ? -2.82 -3.395 -15.352 1 53.16 109 PHE A C 1
ATOM 886 O O . PHE A 1 109 ? -3.713 -3.691 -16.141 1 53.16 109 PHE A O 1
ATOM 893 N N . ARG A 1 110 ? -1.73 -3.178 -15.836 1 62.16 110 ARG A N 1
ATOM 894 C CA . ARG A 1 110 ? -1.19 -4.082 -16.844 1 62.16 110 ARG A CA 1
ATOM 895 C C . ARG A 1 110 ? -1.535 -5.531 -16.531 1 62.16 110 ARG A C 1
ATOM 897 O O . ARG A 1 110 ? -0.644 -6.375 -16.406 1 62.16 110 ARG A O 1
ATOM 904 N N . ILE A 1 111 ? -2.904 -5.629 -16.125 1 79.75 111 ILE A N 1
ATOM 905 C CA . ILE A 1 111 ? -3.377 -6.977 -15.836 1 79.75 111 ILE A CA 1
ATOM 906 C C . ILE A 1 111 ? -3.492 -7.777 -17.125 1 79.75 111 ILE A C 1
ATOM 908 O O . ILE A 1 111 ? -3.982 -7.266 -18.141 1 79.75 111 ILE A O 1
ATOM 912 N N . LYS A 1 112 ? -2.928 -8.82 -17.219 1 88 112 LYS A N 1
ATOM 913 C CA . LYS A 1 112 ? -3.031 -9.742 -18.344 1 88 112 LYS A CA 1
ATOM 914 C C . LYS A 1 112 ? -4.18 -10.727 -18.141 1 88 112 LYS A C 1
ATOM 916 O O . LYS A 1 112 ? -4.285 -11.359 -17.094 1 88 112 LYS A O 1
ATOM 921 N N . ILE A 1 113 ? -5.012 -10.789 -19.172 1 91.5 113 ILE A N 1
ATOM 922 C CA . ILE A 1 113 ? -6.113 -11.742 -19.141 1 91.5 113 ILE A CA 1
ATOM 923 C C . ILE A 1 113 ? -5.723 -13.016 -19.891 1 91.5 113 ILE A C 1
ATOM 925 O O . ILE A 1 113 ? -5.184 -12.953 -20.984 1 91.5 113 ILE A O 1
ATOM 929 N N . ALA A 1 114 ? -5.988 -14.07 -19.25 1 94 114 ALA A N 1
ATOM 930 C CA . ALA A 1 114 ? -5.625 -15.359 -19.844 1 94 114 ALA A CA 1
ATOM 931 C C . ALA A 1 114 ? -6.504 -15.695 -21.031 1 94 114 ALA A C 1
ATOM 933 O O . ALA A 1 114 ? -7.711 -15.43 -21.016 1 94 114 ALA A O 1
ATOM 934 N N . ASN A 1 115 ? -5.887 -16.125 -22.078 1 94.94 115 ASN A N 1
ATOM 935 C CA . ASN A 1 115 ? -6.617 -16.797 -23.141 1 94.94 115 ASN A CA 1
ATOM 936 C C . ASN A 1 115 ? -6.871 -18.266 -22.812 1 94.94 115 ASN A C 1
ATOM 938 O O . ASN A 1 115 ? -6 -19.109 -23.031 1 94.94 115 ASN A O 1
ATOM 942 N N . LEU A 1 116 ? -8.039 -18.562 -22.469 1 94.25 116 LEU A N 1
ATOM 943 C CA . LEU A 1 116 ? -8.375 -19.891 -21.953 1 94.25 116 LEU A CA 1
ATOM 944 C C . LEU A 1 116 ? -8.289 -20.938 -23.047 1 94.25 116 LEU A C 1
ATOM 946 O O . LEU A 1 116 ? -8.18 -22.141 -22.766 1 94.25 116 LEU A O 1
ATOM 950 N N . GLU A 1 117 ? -8.398 -20.5 -24.234 1 95.31 117 GLU A N 1
ATOM 951 C CA . GLU A 1 117 ? -8.359 -21.438 -25.359 1 95.31 117 GLU A CA 1
ATOM 952 C C . GLU A 1 117 ? -6.938 -21.641 -25.859 1 95.31 117 GLU A C 1
ATOM 954 O O . GLU A 1 117 ? -6.699 -22.453 -26.75 1 95.31 117 GLU A O 1
ATOM 959 N N . GLU A 1 118 ? -6.027 -20.938 -25.281 1 94.69 118 GLU A N 1
ATOM 960 C CA . GLU A 1 118 ? -4.633 -21.062 -25.672 1 94.69 118 GLU A CA 1
ATOM 961 C C . GLU A 1 118 ? -4.105 -22.469 -25.359 1 94.69 118 GLU A C 1
ATOM 963 O O . GLU A 1 118 ? -4.328 -22.984 -24.266 1 94.69 118 GLU A O 1
ATOM 968 N N . GLU A 1 119 ? -3.447 -23.094 -26.266 1 93.88 119 GLU A N 1
ATOM 969 C CA . GLU A 1 119 ? -2.801 -24.391 -26.078 1 93.88 119 GLU A CA 1
ATOM 970 C C . GLU A 1 119 ? -1.37 -24.219 -25.578 1 93.88 119 GLU A C 1
ATOM 972 O O . GLU A 1 119 ? -0.57 -23.5 -26.188 1 93.88 119 GLU A O 1
ATOM 977 N N . ILE A 1 120 ? -1.029 -24.875 -24.484 1 91.25 120 ILE A N 1
ATOM 978 C CA . ILE A 1 120 ? 0.295 -24.656 -23.922 1 91.25 120 ILE A CA 1
ATOM 979 C C . ILE A 1 120 ? 1.085 -25.953 -23.938 1 91.25 120 ILE A C 1
ATOM 981 O O . ILE A 1 120 ? 2.104 -26.094 -23.266 1 91.25 120 ILE A O 1
ATOM 985 N N . GLY A 1 121 ? 0.593 -26.953 -24.641 1 88.88 121 GLY A N 1
ATOM 986 C CA . GLY A 1 121 ? 1.298 -28.219 -24.688 1 88.88 121 GLY A CA 1
ATOM 987 C C . GLY A 1 121 ? 0.872 -29.172 -23.578 1 88.88 121 GLY A C 1
ATOM 988 O O . GLY A 1 121 ? -0.102 -28.922 -22.875 1 88.88 121 GLY A O 1
ATOM 989 N N . ASN A 1 122 ? 1.709 -30.234 -23.469 1 88.5 122 ASN A N 1
ATOM 990 C CA . ASN A 1 122 ? 1.286 -31.297 -22.562 1 88.5 122 ASN A CA 1
ATOM 991 C C . ASN A 1 122 ? 2.205 -31.391 -21.344 1 88.5 122 ASN A C 1
ATOM 993 O O . ASN A 1 122 ? 2.1 -32.312 -20.547 1 88.5 122 ASN A O 1
ATOM 997 N N . GLY A 1 123 ? 3.057 -30.391 -21.25 1 94.06 123 GLY A N 1
ATOM 998 C CA . GLY A 1 123 ? 3.984 -30.453 -20.125 1 94.06 123 GLY A CA 1
ATOM 999 C C . GLY A 1 123 ? 4.992 -29.312 -20.125 1 94.06 123 GLY A C 1
ATOM 1000 O O . GLY A 1 123 ? 4.75 -28.266 -20.734 1 94.06 123 GLY A O 1
ATOM 1001 N N . PHE A 1 124 ? 5.984 -29.453 -19.344 1 93.25 124 PHE A N 1
ATOM 1002 C CA . PHE A 1 124 ? 7.004 -28.422 -19.188 1 93.25 124 PHE A CA 1
ATOM 1003 C C . PHE A 1 124 ? 8.398 -29.031 -19.188 1 93.25 124 PHE A C 1
ATOM 1005 O O . PHE A 1 124 ? 8.547 -30.25 -19.156 1 93.25 124 PHE A O 1
ATOM 1012 N N . LYS A 1 125 ? 9.359 -28.172 -19.328 1 91.44 125 LYS A N 1
ATOM 1013 C CA . LYS A 1 125 ? 10.742 -28.625 -19.438 1 91.44 125 LYS A CA 1
ATOM 1014 C C . LYS A 1 125 ? 11.539 -28.25 -18.188 1 91.44 125 LYS A C 1
ATOM 1016 O O . LYS A 1 125 ? 11.258 -27.234 -17.547 1 91.44 125 LYS A O 1
ATOM 1021 N N . ILE A 1 126 ? 12.414 -29.125 -17.812 1 89.62 126 ILE A N 1
ATOM 1022 C CA . ILE A 1 126 ? 13.375 -28.891 -16.75 1 89.62 126 ILE A CA 1
ATOM 1023 C C . ILE A 1 126 ? 14.797 -29.031 -17.281 1 89.62 126 ILE A C 1
ATOM 1025 O O . ILE A 1 126 ? 15.055 -29.844 -18.172 1 89.62 126 ILE A O 1
ATOM 1029 N N . HIS A 1 127 ? 15.641 -28.234 -16.688 1 87.44 127 HIS A N 1
ATOM 1030 C CA . HIS A 1 127 ? 16.969 -28.172 -17.297 1 87.44 127 HIS A CA 1
ATOM 1031 C C . HIS A 1 127 ? 17.953 -29.062 -16.562 1 87.44 127 HIS A C 1
ATOM 1033 O O . HIS A 1 127 ? 18.891 -29.594 -17.156 1 87.44 127 HIS A O 1
ATOM 1039 N N . TYR A 1 128 ? 17.719 -29.188 -15.258 1 87.44 128 TYR A N 1
ATOM 1040 C CA . TYR A 1 128 ? 18.672 -29.953 -14.469 1 87.44 128 TYR A CA 1
ATOM 1041 C C . TYR A 1 128 ? 17.953 -31.031 -13.656 1 87.44 128 TYR A C 1
ATOM 1043 O O . TYR A 1 128 ? 16.859 -30.797 -13.133 1 87.44 128 TYR A O 1
ATOM 1051 N N . TYR A 1 129 ? 18.656 -32.094 -13.578 1 86.25 129 TYR A N 1
ATOM 1052 C CA . TYR A 1 129 ? 18.078 -33.219 -12.828 1 86.25 129 TYR A CA 1
ATOM 1053 C C . TYR A 1 129 ? 17.797 -32.812 -11.391 1 86.25 129 TYR A C 1
ATOM 1055 O O . TYR A 1 129 ? 16.781 -33.219 -10.812 1 86.25 129 TYR A O 1
ATOM 1063 N N . GLY A 1 130 ? 18.656 -32 -10.836 1 83.12 130 GLY A N 1
ATOM 1064 C CA . GLY A 1 130 ? 18.5 -31.562 -9.461 1 83.12 130 GLY A CA 1
ATOM 1065 C C . GLY A 1 130 ? 17.328 -30.625 -9.266 1 83.12 130 GLY A C 1
ATOM 1066 O O . GLY A 1 130 ? 16.906 -30.391 -8.133 1 83.12 130 GLY A O 1
ATOM 1067 N N . ASP A 1 131 ? 16.734 -30.219 -10.383 1 85.38 131 ASP A N 1
ATOM 1068 C CA . ASP A 1 131 ? 15.633 -29.266 -10.312 1 85.38 131 ASP A CA 1
ATOM 1069 C C . ASP A 1 131 ? 14.297 -30 -10.195 1 85.38 131 ASP A C 1
ATOM 1071 O O . ASP A 1 131 ? 13.258 -29.359 -9.977 1 85.38 131 ASP A O 1
ATOM 1075 N N . ILE A 1 132 ? 14.328 -31.266 -10.289 1 83.75 132 ILE A N 1
ATOM 1076 C CA . ILE A 1 132 ? 13.086 -32.031 -10.375 1 83.75 132 ILE A CA 1
ATOM 1077 C C . ILE A 1 132 ? 12.383 -32.031 -9.023 1 83.75 132 ILE A C 1
ATOM 1079 O O . ILE A 1 132 ? 12.977 -32.438 -8.016 1 83.75 132 ILE A O 1
ATOM 1083 N N . ASN A 1 133 ? 11.141 -31.625 -9.055 1 83.12 133 ASN A N 1
ATOM 1084 C CA . ASN A 1 133 ? 10.312 -31.719 -7.859 1 83.12 133 ASN A CA 1
ATOM 1085 C C . ASN A 1 133 ? 9.469 -33 -7.867 1 83.12 133 ASN A C 1
ATOM 1087 O O . ASN A 1 133 ? 9.281 -33.625 -6.828 1 83.12 133 ASN A O 1
ATOM 1091 N N . ARG A 1 134 ? 8.945 -33.281 -9.023 1 84.25 134 ARG A N 1
ATOM 1092 C CA . ARG A 1 134 ? 8.031 -34.406 -9.18 1 84.25 134 ARG A CA 1
ATOM 1093 C C . ARG A 1 134 ? 8.039 -34.938 -10.609 1 84.25 134 ARG A C 1
ATOM 1095 O O . ARG A 1 134 ? 8 -34.156 -11.562 1 84.25 134 ARG A O 1
ATOM 1102 N N . PHE A 1 135 ? 8.156 -36.25 -10.703 1 79.56 135 PHE A N 1
ATOM 1103 C CA . PHE A 1 135 ? 8.055 -36.875 -12.016 1 79.56 135 PHE A CA 1
ATOM 1104 C C . PHE A 1 135 ? 6.617 -37.281 -12.305 1 79.56 135 PHE A C 1
ATOM 1106 O O . PHE A 1 135 ? 6.016 -38.031 -11.539 1 79.56 135 PHE A O 1
ATOM 1113 N N . LYS A 1 136 ? 6.117 -36.625 -13.273 1 83.31 136 LYS A N 1
ATOM 1114 C CA . LYS A 1 136 ? 4.816 -37.094 -13.75 1 83.31 136 LYS A CA 1
ATOM 1115 C C . LYS A 1 136 ? 4.766 -37.125 -15.273 1 83.31 136 LYS A C 1
ATOM 1117 O O . LYS A 1 136 ? 5.098 -36.125 -15.93 1 83.31 136 LYS A O 1
ATOM 1122 N N . ASN A 1 137 ? 4.395 -38.312 -15.773 1 89.69 137 ASN A N 1
ATOM 1123 C CA . ASN A 1 137 ? 4.137 -38.469 -17.203 1 89.69 137 ASN A CA 1
ATOM 1124 C C . ASN A 1 137 ? 5.27 -37.875 -18.031 1 89.69 137 ASN A C 1
ATOM 1126 O O . ASN A 1 137 ? 5.031 -37.031 -18.906 1 89.69 137 ASN A O 1
ATOM 1130 N N . VAL A 1 138 ? 6.457 -38.469 -17.844 1 94.88 138 VAL A N 1
ATOM 1131 C CA . VAL A 1 138 ? 7.625 -37.969 -18.547 1 94.88 138 VAL A CA 1
ATOM 1132 C C . VAL A 1 138 ? 7.676 -38.562 -19.953 1 94.88 138 VAL A C 1
ATOM 1134 O O . VAL A 1 138 ? 7.41 -39.75 -20.141 1 94.88 138 VAL A O 1
ATOM 1137 N N . SER A 1 139 ? 8.008 -37.719 -20.938 1 95.75 139 SER A N 1
ATOM 1138 C CA . SER A 1 139 ? 8.062 -38.219 -22.297 1 95.75 139 SER A CA 1
ATOM 1139 C C . SER A 1 139 ? 9.266 -37.688 -23.047 1 95.75 139 SER A C 1
ATOM 1141 O O . SER A 1 139 ? 9.742 -36.594 -22.734 1 95.75 139 SER A O 1
ATOM 1143 N N . LEU A 1 140 ? 9.781 -38.406 -23.891 1 95.69 140 LEU A N 1
ATOM 1144 C CA . LEU A 1 140 ? 10.766 -38.031 -24.906 1 95.69 140 LEU A CA 1
ATOM 1145 C C . LEU A 1 140 ? 10.141 -38.062 -26.297 1 95.69 140 LEU A C 1
ATOM 1147 O O . LEU A 1 140 ? 9.773 -39.125 -26.812 1 95.69 140 LEU A O 1
ATOM 1151 N N . ASN A 1 141 ? 10.016 -36.938 -26.953 1 91.94 141 ASN A N 1
ATOM 1152 C CA . ASN A 1 141 ? 9.359 -36.844 -28.25 1 91.94 141 ASN A CA 1
ATOM 1153 C C . ASN A 1 141 ? 8.016 -37.562 -28.25 1 91.94 141 ASN A C 1
ATOM 1155 O O . ASN A 1 141 ? 7.75 -38.406 -29.125 1 91.94 141 ASN A O 1
ATOM 1159 N N . GLU A 1 142 ? 7.23 -37.375 -27.234 1 90.56 142 GLU A N 1
ATOM 1160 C CA . GLU A 1 142 ? 5.852 -37.812 -27.094 1 90.56 142 GLU A CA 1
ATOM 1161 C C . GLU A 1 142 ? 5.797 -39.312 -26.734 1 90.56 142 GLU A C 1
ATOM 1163 O O . GLU A 1 142 ? 4.711 -39.875 -26.625 1 90.56 142 GLU A O 1
ATOM 1168 N N . THR A 1 143 ? 6.984 -39.906 -26.625 1 94.38 143 THR A N 1
ATOM 1169 C CA . THR A 1 143 ? 7.047 -41.281 -26.172 1 94.38 143 THR A CA 1
ATOM 1170 C C . THR A 1 143 ? 7.254 -41.344 -24.656 1 94.38 143 THR A C 1
ATOM 1172 O O . THR A 1 143 ? 8.211 -40.75 -24.141 1 94.38 143 THR A O 1
ATOM 1175 N N . PRO A 1 144 ? 6.332 -42 -24.016 1 95.31 144 PRO A N 1
ATOM 1176 C CA . PRO A 1 144 ? 6.523 -42.094 -22.562 1 95.31 144 PRO A CA 1
ATOM 1177 C C . PRO A 1 144 ? 7.832 -42.781 -22.188 1 95.31 144 PRO A C 1
ATOM 1179 O O . PRO A 1 144 ? 8.227 -43.75 -22.844 1 95.31 144 PRO A O 1
ATOM 1182 N N . VAL A 1 145 ? 8.484 -42.25 -21.172 1 95.75 145 VAL A N 1
ATOM 1183 C CA . VAL A 1 145 ? 9.734 -42.844 -20.734 1 95.75 145 VAL A CA 1
ATOM 1184 C C . VAL A 1 145 ? 9.789 -42.844 -19.203 1 95.75 145 VAL A C 1
ATOM 1186 O O . VAL A 1 145 ? 9 -42.188 -18.547 1 95.75 145 VAL A O 1
ATOM 1189 N N . GLU A 1 146 ? 10.648 -43.688 -18.688 1 93.62 146 GLU A N 1
ATOM 1190 C CA . GLU A 1 146 ? 10.961 -43.688 -17.266 1 93.62 146 GLU A CA 1
ATOM 1191 C C . GLU A 1 146 ? 12.359 -43.125 -17 1 93.62 146 GLU A C 1
ATOM 1193 O O . GLU A 1 146 ? 13.328 -43.531 -17.641 1 93.62 146 GLU A O 1
ATOM 1198 N N . VAL A 1 147 ? 12.398 -42.094 -16.156 1 91.5 147 VAL A N 1
ATOM 1199 C CA . VAL A 1 147 ? 13.695 -41.562 -15.789 1 91.5 147 VAL A CA 1
ATOM 1200 C C . VAL A 1 147 ? 14.375 -42.469 -14.766 1 91.5 147 VAL A C 1
ATOM 1202 O O . VAL A 1 147 ? 13.852 -42.688 -13.68 1 91.5 147 VAL A O 1
ATOM 1205 N N . MET A 1 148 ? 15.531 -42.875 -15.102 1 87.94 148 MET A N 1
ATOM 1206 C CA . MET A 1 148 ? 16.188 -43.875 -14.258 1 87.94 148 MET A CA 1
ATOM 1207 C C . MET A 1 148 ? 17.188 -43.219 -13.312 1 87.94 148 MET A C 1
ATOM 1209 O O . MET A 1 148 ? 17.047 -43.312 -12.094 1 87.94 148 MET A O 1
ATOM 1213 N N . LYS A 1 149 ? 18.25 -42.594 -13.82 1 87.62 149 LYS A N 1
ATOM 1214 C CA . LYS A 1 149 ? 19.281 -42 -12.969 1 87.62 149 LYS A CA 1
ATOM 1215 C C . LYS A 1 149 ? 20.031 -40.906 -13.711 1 87.62 149 LYS A C 1
ATOM 1217 O O . LYS A 1 149 ? 20.125 -40.938 -14.938 1 87.62 149 LYS A O 1
ATOM 1222 N N . PRO A 1 150 ? 20.484 -39.969 -12.906 1 89.38 150 PRO A N 1
ATOM 1223 C CA . PRO A 1 150 ? 21.328 -38.938 -13.539 1 89.38 150 PRO A CA 1
ATOM 1224 C C . PRO A 1 150 ? 22.672 -39.5 -13.992 1 89.38 150 PRO A C 1
ATOM 1226 O O . PRO A 1 150 ? 23.172 -40.469 -13.43 1 89.38 150 PRO A O 1
ATOM 1229 N N . VAL A 1 151 ? 23.141 -38.906 -15.094 1 88.5 151 VAL A N 1
ATOM 1230 C CA . VAL A 1 151 ? 24.5 -39.25 -15.539 1 88.5 151 VAL A CA 1
ATOM 1231 C C . VAL A 1 151 ? 25.516 -38.438 -14.734 1 88.5 151 VAL A C 1
ATOM 1233 O O . VAL A 1 151 ? 25.422 -37.219 -14.656 1 88.5 151 VAL A O 1
ATOM 1236 N N . PRO A 1 152 ? 26.391 -39.188 -14.008 1 80.25 152 PRO A N 1
ATOM 1237 C CA . PRO A 1 152 ? 27.406 -38.5 -13.219 1 80.25 152 PRO A CA 1
ATOM 1238 C C . PRO A 1 152 ? 28.219 -37.5 -14.039 1 80.25 152 PRO A C 1
ATOM 1240 O O . PRO A 1 152 ? 28.625 -37.812 -15.164 1 80.25 152 PRO A O 1
ATOM 1243 N N . GLU A 1 153 ? 28.062 -36.219 -13.672 1 75.56 153 GLU A N 1
ATOM 1244 C CA . GLU A 1 153 ? 28.922 -35.219 -14.305 1 75.56 153 GLU A CA 1
ATOM 1245 C C . GLU A 1 153 ? 29.984 -34.719 -13.328 1 75.56 153 GLU A C 1
ATOM 1247 O O . GLU A 1 153 ? 29.703 -34.5 -12.148 1 75.56 153 GLU A O 1
ATOM 1252 N N . PRO A 1 154 ? 31.266 -34.844 -13.711 1 66.12 154 PRO A N 1
ATOM 1253 C CA . PRO A 1 154 ? 32.344 -34.469 -12.805 1 66.12 154 PRO A CA 1
ATOM 1254 C C . PRO A 1 154 ? 32.156 -33.094 -12.188 1 66.12 154 PRO A C 1
ATOM 1256 O O . PRO A 1 154 ? 32.531 -32.875 -11.023 1 66.12 154 PRO A O 1
ATOM 1259 N N . TYR A 1 155 ? 32.031 -32.031 -12.906 1 59.69 155 TYR A N 1
ATOM 1260 C CA . TYR A 1 155 ? 32.125 -30.656 -12.406 1 59.69 155 TYR A CA 1
ATOM 1261 C C . TYR A 1 155 ? 30.781 -29.938 -12.57 1 59.69 155 TYR A C 1
ATOM 1263 O O . TYR A 1 155 ? 30.719 -28.703 -12.477 1 59.69 155 TYR A O 1
ATOM 1271 N N . GLY A 1 156 ? 29.594 -30.469 -12.211 1 58.59 156 GLY A N 1
ATOM 1272 C CA . GLY A 1 156 ? 28.516 -29.516 -12.398 1 58.59 156 GLY A CA 1
ATOM 1273 C C . GLY A 1 156 ? 27.141 -30.141 -12.258 1 58.59 156 GLY A C 1
ATOM 1274 O O . GLY A 1 156 ? 27.016 -31.297 -11.852 1 58.59 156 GLY A O 1
ATOM 1275 N N . LEU A 1 157 ? 26.219 -29.297 -12.25 1 61.44 157 LEU A N 1
ATOM 1276 C CA . LEU A 1 157 ? 24.828 -29.734 -12.25 1 61.44 157 LEU A CA 1
ATOM 1277 C C . LEU A 1 157 ? 24.516 -30.594 -13.469 1 61.44 157 LEU A C 1
ATOM 1279 O O . LEU A 1 157 ? 24.734 -30.156 -14.609 1 61.44 157 LEU A O 1
ATOM 1283 N N . GLY A 1 158 ? 24.531 -31.891 -13.406 1 72.94 158 GLY A N 1
ATOM 1284 C CA . GLY A 1 158 ? 24.297 -32.812 -14.516 1 72.94 158 GLY A CA 1
ATOM 1285 C C . GLY A 1 158 ? 22.953 -32.594 -15.172 1 72.94 158 GLY A C 1
ATOM 1286 O O . GLY A 1 158 ? 21.938 -32.469 -14.484 1 72.94 158 GLY A O 1
ATOM 1287 N N . ASN A 1 159 ? 22.969 -32.281 -16.531 1 86.38 159 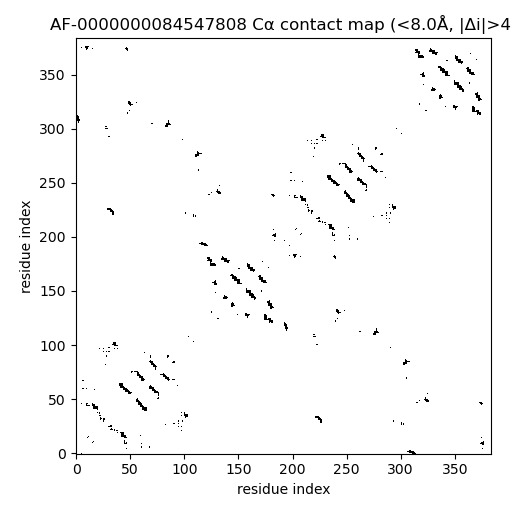ASN A N 1
ATOM 1288 C CA . ASN A 1 159 ? 21.734 -32.125 -17.297 1 86.38 159 ASN A CA 1
ATOM 1289 C C . ASN A 1 159 ? 21.406 -33.375 -18.109 1 86.38 159 ASN A C 1
ATOM 1291 O O . ASN A 1 159 ? 20.516 -33.344 -18.984 1 86.38 159 ASN A O 1
ATOM 1295 N N . ARG A 1 160 ? 22.156 -34.469 -17.766 1 92.44 160 ARG A N 1
ATOM 1296 C CA . ARG A 1 160 ? 21.891 -35.688 -18.5 1 92.44 160 ARG A CA 1
ATOM 1297 C C . ARG A 1 160 ? 21.328 -36.75 -17.578 1 92.44 160 ARG A C 1
ATOM 1299 O O . ARG A 1 160 ? 21.688 -36.844 -16.391 1 92.44 160 ARG A O 1
ATOM 1306 N N . VAL A 1 161 ? 20.469 -37.562 -18.156 1 93.12 161 VAL A N 1
ATOM 1307 C CA . VAL A 1 161 ? 19.844 -38.656 -17.406 1 93.12 161 VAL A CA 1
ATOM 1308 C C . VAL A 1 161 ? 19.719 -39.875 -18.297 1 93.12 161 VAL A C 1
ATOM 1310 O O . VAL A 1 161 ? 19.75 -39.781 -19.531 1 93.12 161 VAL A O 1
ATOM 1313 N N . ILE A 1 162 ? 19.75 -40.969 -17.656 1 94.38 162 ILE A N 1
ATOM 1314 C CA . ILE A 1 162 ? 19.406 -42.219 -18.359 1 94.38 162 ILE A CA 1
ATOM 1315 C C . ILE A 1 162 ? 17.891 -42.438 -18.281 1 94.38 162 ILE A C 1
ATOM 1317 O O . ILE A 1 162 ? 17.297 -42.375 -17.203 1 94.38 162 ILE A O 1
ATOM 1321 N N . VAL A 1 163 ? 17.25 -42.656 -19.391 1 95.75 163 VAL A N 1
ATOM 1322 C CA . VAL A 1 163 ? 15.828 -42.938 -19.422 1 95.75 163 VAL A CA 1
ATOM 1323 C C . VAL A 1 163 ? 15.617 -4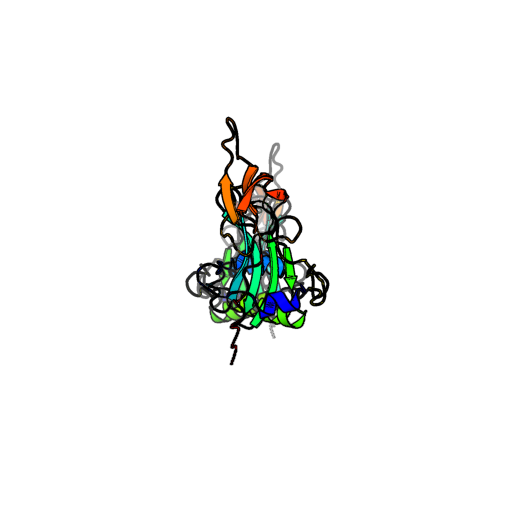4.344 -20 1 95.75 163 VAL A C 1
ATOM 1325 O O . VAL A 1 163 ? 16.484 -44.875 -20.688 1 95.75 163 VAL A O 1
ATOM 1328 N N . GLN A 1 164 ? 14.523 -44.938 -19.688 1 96.31 164 GLN A N 1
ATOM 1329 C CA . GLN A 1 164 ? 14.102 -46.219 -20.234 1 96.31 164 GLN A CA 1
ATOM 1330 C C . GLN A 1 164 ? 12.875 -46.062 -21.125 1 96.31 164 GLN A C 1
ATOM 1332 O O . GLN A 1 164 ? 11.867 -45.5 -20.703 1 96.31 164 GLN A O 1
ATOM 1337 N N . LEU A 1 165 ? 12.945 -46.531 -22.312 1 95.75 165 LEU A N 1
ATOM 1338 C CA . LEU A 1 165 ? 11.844 -46.531 -23.266 1 95.75 165 LEU A CA 1
ATOM 1339 C C . LEU A 1 165 ? 10.867 -47.656 -22.984 1 95.75 165 LEU A C 1
ATOM 1341 O O . LEU A 1 165 ? 11.172 -48.562 -22.203 1 95.75 165 LEU A O 1
ATOM 1345 N N . PRO A 1 166 ? 9.711 -47.562 -23.625 1 94.25 166 PRO A N 1
ATOM 1346 C CA . PRO A 1 166 ? 8.711 -48.594 -23.375 1 94.25 166 PRO A CA 1
ATOM 1347 C C . PRO A 1 166 ? 9.203 -50 -23.75 1 94.25 166 PRO A C 1
ATOM 1349 O O . PRO A 1 166 ? 8.789 -50.969 -23.141 1 94.25 166 PRO A O 1
ATOM 1352 N N . ASP A 1 167 ? 10.07 -50.094 -24.641 1 94.56 167 ASP A N 1
ATOM 1353 C CA . ASP A 1 167 ? 10.555 -51.406 -25.094 1 94.56 167 ASP A CA 1
ATOM 1354 C C . ASP A 1 167 ? 11.68 -51.906 -24.203 1 94.56 167 ASP A C 1
ATOM 1356 O O . ASP A 1 167 ? 12.227 -53 -24.453 1 94.56 167 ASP A O 1
ATOM 1360 N N . GLY A 1 168 ? 12.062 -51.125 -23.234 1 93.56 168 GLY A N 1
ATOM 1361 C CA . GLY A 1 168 ? 13.078 -51.531 -22.281 1 93.56 168 GLY A CA 1
ATOM 1362 C C . GLY A 1 168 ? 14.453 -50.969 -22.578 1 93.56 168 GLY A C 1
ATOM 1363 O O . GLY A 1 168 ? 15.367 -51.094 -21.766 1 93.56 168 GLY A O 1
ATOM 1364 N N . THR A 1 169 ? 14.586 -50.375 -23.766 1 95.31 169 THR A N 1
ATOM 1365 C CA . THR A 1 169 ? 15.883 -49.844 -24.141 1 95.31 169 THR A CA 1
ATOM 1366 C C . THR A 1 169 ? 16.219 -48.625 -23.281 1 95.31 169 THR A C 1
ATOM 1368 O O . THR A 1 169 ? 15.359 -47.75 -23.047 1 95.31 169 THR A O 1
ATOM 1371 N N . GLU A 1 170 ? 17.516 -48.594 -22.812 1 95.31 170 GLU A N 1
ATOM 1372 C CA . GLU A 1 170 ? 18 -47.438 -22.062 1 95.31 170 GLU A CA 1
ATOM 1373 C C . GLU A 1 170 ? 18.812 -46.5 -22.953 1 95.31 170 GLU A C 1
ATOM 1375 O O . GLU A 1 170 ? 19.547 -46.969 -23.844 1 95.31 170 GLU A O 1
ATOM 1380 N N . MET A 1 171 ? 18.609 -45.219 -22.734 1 94.81 171 MET A N 1
ATOM 1381 C CA . MET A 1 171 ? 19.391 -44.25 -23.5 1 94.81 171 MET A CA 1
ATOM 1382 C C . MET A 1 171 ? 19.703 -43.031 -22.672 1 94.81 171 MET A C 1
ATOM 1384 O O . MET A 1 171 ? 18.953 -42.688 -21.75 1 94.81 171 MET A O 1
ATOM 1388 N N . GLU A 1 172 ? 20.797 -42.406 -22.922 1 94.38 172 GLU A N 1
ATOM 1389 C CA . GLU A 1 172 ? 21.172 -41.156 -22.297 1 94.38 172 GLU A CA 1
ATOM 1390 C C . GLU A 1 172 ? 20.547 -39.969 -23.047 1 94.38 172 GLU A C 1
ATOM 1392 O O . GLU A 1 172 ? 20.609 -39.906 -24.266 1 94.38 172 GLU A O 1
ATOM 1397 N N . VAL A 1 173 ? 19.906 -39.125 -22.266 1 94.94 173 VAL A N 1
ATOM 1398 C CA . VAL A 1 173 ? 19.297 -37.938 -22.875 1 94.94 173 VAL A CA 1
ATOM 1399 C C . VAL A 1 173 ? 19.578 -36.719 -22 1 94.94 173 VAL A C 1
ATOM 1401 O O . VAL A 1 173 ? 19.953 -36.844 -20.828 1 94.94 173 VAL A O 1
ATOM 1404 N N . GLU A 1 174 ? 19.438 -35.562 -22.594 1 93.19 174 GLU A N 1
ATOM 1405 C CA . GLU A 1 174 ? 19.469 -34.312 -21.828 1 93.19 174 GLU A CA 1
ATOM 1406 C C . GLU A 1 174 ? 18.125 -34.031 -21.188 1 93.19 174 GLU A C 1
ATOM 1408 O O . GLU A 1 174 ? 17.078 -34.25 -21.797 1 93.19 174 GLU A O 1
ATOM 1413 N N . MET A 1 175 ? 18.156 -33.438 -20.031 1 92.12 175 MET A N 1
ATOM 1414 C CA . MET A 1 175 ? 16.938 -33.125 -19.297 1 92.12 175 MET A CA 1
ATOM 1415 C C . MET A 1 175 ? 15.992 -32.281 -20.125 1 92.12 175 MET A C 1
ATOM 1417 O O . MET A 1 175 ? 14.773 -32.469 -20.094 1 92.12 175 MET A O 1
ATOM 1421 N N . ASN A 1 176 ? 16.531 -31.344 -20.859 1 91.81 176 ASN A N 1
ATOM 1422 C CA . ASN A 1 176 ? 15.711 -30.391 -21.594 1 91.81 176 ASN A CA 1
ATOM 1423 C C . ASN A 1 176 ? 15.031 -31.047 -22.797 1 91.81 176 ASN A C 1
ATOM 1425 O O . ASN A 1 176 ? 14.18 -30.438 -23.438 1 91.81 176 ASN A O 1
ATOM 1429 N N . GLU A 1 177 ? 15.383 -32.344 -23.109 1 94.69 177 GLU A N 1
ATOM 1430 C CA . GLU A 1 177 ? 14.719 -33.094 -24.172 1 94.69 177 GLU A CA 1
ATOM 1431 C C . GLU A 1 177 ? 13.438 -33.75 -23.656 1 94.69 177 GLU A C 1
ATOM 1433 O O . GLU A 1 177 ? 12.602 -34.188 -24.438 1 94.69 177 GLU A O 1
ATOM 1438 N N . LEU A 1 178 ? 13.406 -33.812 -22.375 1 94.81 178 LEU A N 1
ATOM 1439 C CA . LEU A 1 178 ? 12.258 -34.469 -21.75 1 94.81 178 LEU A CA 1
ATOM 1440 C C . LEU A 1 178 ? 11.125 -33.469 -21.516 1 94.81 178 LEU A C 1
ATOM 1442 O O . LEU A 1 178 ? 11.383 -32.281 -21.312 1 94.81 178 LEU A O 1
ATOM 1446 N N . THR A 1 179 ? 9.953 -33.969 -21.656 1 95.12 179 THR A N 1
ATOM 1447 C CA . THR A 1 179 ? 8.758 -33.219 -21.281 1 95.12 179 THR A CA 1
ATOM 1448 C C . THR A 1 179 ? 8.125 -33.844 -20.031 1 95.12 179 THR A C 1
ATOM 1450 O O . THR A 1 179 ? 7.863 -35.031 -19.984 1 95.12 179 THR A O 1
ATOM 1453 N N . PHE A 1 180 ? 8.008 -33 -19.062 1 95.31 180 PHE A N 1
ATOM 1454 C CA . PHE A 1 180 ? 7.375 -33.438 -17.812 1 95.31 180 PHE A CA 1
ATOM 1455 C C . PHE A 1 180 ? 5.902 -33.031 -17.797 1 95.31 180 PHE A C 1
ATOM 1457 O O . PHE A 1 180 ? 5.551 -31.891 -18.094 1 95.31 180 PHE A O 1
ATOM 1464 N N . GLY A 1 181 ? 5.059 -34.031 -17.5 1 94.56 181 GLY A N 1
ATOM 1465 C CA . GLY A 1 181 ? 3.625 -33.812 -17.531 1 94.56 181 GLY A CA 1
ATOM 1466 C C . GLY A 1 181 ? 3.15 -32.844 -16.453 1 94.56 181 GLY A C 1
ATOM 1467 O O . GLY A 1 181 ? 3.77 -32.75 -15.383 1 94.56 181 GLY A O 1
ATOM 1468 N N . TYR A 1 182 ? 2.061 -32.188 -16.75 1 96 182 TYR A N 1
ATOM 1469 C CA . TYR A 1 182 ? 1.438 -31.312 -15.758 1 96 182 TYR A CA 1
ATOM 1470 C C . TYR A 1 182 ? 0.866 -32.125 -14.602 1 96 182 TYR A C 1
ATOM 1472 O O . TYR A 1 182 ? 0.549 -33.312 -14.766 1 96 182 TYR A O 1
ATOM 1480 N N . PHE A 1 183 ? 0.804 -31.469 -13.469 1 96.19 183 PHE A N 1
ATOM 1481 C CA . PHE A 1 183 ? 0.194 -32.094 -12.305 1 96.19 183 PHE A CA 1
ATOM 1482 C C . PHE A 1 183 ? -1.325 -32 -12.375 1 96.19 183 PHE A C 1
ATOM 1484 O O . PHE A 1 183 ? -1.924 -31.047 -11.852 1 96.19 183 PHE A O 1
ATOM 1491 N N . LEU A 1 184 ? -1.918 -32.938 -13.039 1 95.12 184 LEU A N 1
ATOM 1492 C CA . LEU A 1 184 ? -3.361 -32.969 -13.25 1 95.12 184 LEU A CA 1
ATOM 1493 C C . LEU A 1 184 ? -3.99 -34.156 -12.492 1 95.12 184 LEU A C 1
ATOM 1495 O O . LEU A 1 184 ? -3.293 -35.094 -12.094 1 95.12 184 LEU A O 1
ATOM 1499 N N . LYS A 1 185 ? -5.281 -34 -12.32 1 91.81 185 LYS A N 1
ATOM 1500 C CA . LYS A 1 185 ? -6.031 -35.062 -11.68 1 91.81 185 LYS A CA 1
ATOM 1501 C C . LYS A 1 185 ? -5.977 -36.344 -12.508 1 91.81 185 LYS A C 1
ATOM 1503 O O . LYS A 1 185 ? -5.953 -36.281 -13.742 1 91.81 185 LYS A O 1
ATOM 1508 N N . GLU A 1 186 ? -5.797 -37.438 -11.812 1 78.5 186 GLU A N 1
ATOM 1509 C CA . GLU A 1 186 ? -5.797 -38.688 -12.523 1 78.5 186 GLU A CA 1
ATOM 1510 C C . GLU A 1 186 ? -7.184 -39.031 -13.07 1 78.5 186 GLU A C 1
ATOM 1512 O O . GLU A 1 186 ? -8.195 -38.719 -12.445 1 78.5 186 GLU A O 1
ATOM 1517 N N . GLU A 1 187 ? -7.371 -39.062 -14.359 1 62.78 187 GLU A N 1
ATOM 1518 C CA . GLU A 1 187 ? -8.633 -39.531 -14.93 1 62.78 187 GLU A CA 1
ATOM 1519 C C . GLU A 1 187 ? -9.125 -40.781 -14.25 1 62.78 187 GLU A C 1
ATOM 1521 O O . GLU A 1 187 ? -8.359 -41.75 -14.062 1 62.78 187 GLU A O 1
ATOM 1526 N N . THR A 1 188 ? -10.102 -40.656 -13.312 1 52.09 188 THR A N 1
ATOM 1527 C CA . THR A 1 188 ? -10.727 -41.906 -12.898 1 52.09 188 THR A CA 1
ATOM 1528 C C . THR A 1 188 ? -11.281 -42.656 -14.109 1 52.09 188 THR A C 1
ATOM 1530 O O . THR A 1 188 ? -12.172 -42.156 -14.797 1 52.09 188 THR A O 1
ATOM 1533 N N . ASN A 1 189 ? -10.602 -43.25 -14.812 1 43.88 189 ASN A N 1
ATOM 1534 C CA . ASN A 1 189 ? -11.211 -44.25 -15.703 1 43.88 189 ASN A CA 1
ATOM 1535 C C . ASN A 1 189 ? -12.273 -45.062 -14.977 1 43.88 189 ASN A C 1
ATOM 1537 O O . ASN A 1 189 ? -11.953 -45.906 -14.125 1 43.88 189 ASN A O 1
ATOM 1541 N N . THR A 1 190 ? -13.406 -44.562 -14.609 1 39.66 190 THR A N 1
ATOM 1542 C CA . THR A 1 190 ? -14.5 -45.5 -14.344 1 39.66 190 THR A CA 1
ATOM 1543 C C . THR A 1 190 ? -14.82 -46.312 -15.594 1 39.66 190 THR A C 1
ATOM 1545 O O . THR A 1 190 ? -15.453 -45.812 -16.531 1 39.66 190 THR A O 1
ATOM 1548 N N . HIS A 1 191 ? -13.945 -47.125 -15.992 1 37.09 191 HIS A N 1
ATOM 1549 C CA . HIS A 1 191 ? -14.469 -48.281 -16.688 1 37.09 191 HIS A CA 1
ATOM 1550 C C . HIS A 1 191 ? -15.57 -48.969 -15.891 1 37.09 191 HIS A C 1
ATOM 1552 O O . HIS A 1 191 ? -15.305 -49.531 -14.828 1 37.09 191 HIS A O 1
ATOM 1558 N N . ASP A 1 192 ? -16.719 -48.281 -15.625 1 32.09 192 ASP A N 1
ATOM 1559 C CA . ASP A 1 192 ? -17.828 -49.219 -15.719 1 32.09 192 ASP A CA 1
ATOM 1560 C C . ASP A 1 192 ? -18.109 -49.594 -17.172 1 32.09 192 ASP A C 1
ATOM 1562 O O . ASP A 1 192 ? -18.031 -48.75 -18.062 1 32.09 192 ASP A O 1
ATOM 1566 N N . MET B 1 1 ? -2.586 -29 -24.672 1 92.06 1 MET B N 1
ATOM 1567 C CA . MET B 1 1 ? -3.699 -28.828 -23.734 1 92.06 1 MET B CA 1
ATOM 1568 C C . MET B 1 1 ? -4.07 -27.359 -23.594 1 92.06 1 MET B C 1
ATOM 1570 O O . MET B 1 1 ? -3.203 -26.484 -23.641 1 92.06 1 MET B O 1
ATOM 1574 N N . LYS B 1 2 ? -5.32 -27.219 -23.438 1 94.5 2 LYS B N 1
ATOM 1575 C CA . LYS B 1 2 ? -5.785 -25.828 -23.297 1 94.5 2 LYS B CA 1
ATOM 1576 C C . LYS B 1 2 ? -5.672 -25.359 -21.844 1 94.5 2 LYS B C 1
ATOM 1578 O O . LYS B 1 2 ? -5.781 -26.172 -20.922 1 94.5 2 LYS B O 1
ATOM 1583 N N . ILE B 1 3 ? -5.473 -24.078 -21.734 1 95.5 3 ILE B N 1
ATOM 1584 C CA . ILE B 1 3 ? -5.379 -23.484 -20.391 1 95.5 3 ILE B CA 1
ATOM 1585 C C . ILE B 1 3 ? -6.629 -23.844 -19.594 1 95.5 3 ILE B C 1
ATOM 1587 O O . ILE B 1 3 ? -6.535 -24.203 -18.422 1 95.5 3 ILE B O 1
ATOM 1591 N N . ARG B 1 4 ? -7.754 -23.75 -20.219 1 96.06 4 ARG B N 1
ATOM 1592 C CA . ARG B 1 4 ? -9.016 -24.078 -19.547 1 96.06 4 ARG B CA 1
ATOM 1593 C C . ARG B 1 4 ? -8.992 -25.484 -18.969 1 96.06 4 ARG B C 1
ATOM 1595 O O . ARG B 1 4 ? -9.461 -25.719 -17.859 1 96.06 4 ARG B O 1
ATOM 1602 N N . GLU B 1 5 ? -8.461 -26.391 -19.75 1 95.38 5 GLU B N 1
ATOM 1603 C CA . GLU B 1 5 ? -8.383 -27.797 -19.328 1 95.38 5 GLU B CA 1
ATOM 1604 C C . GLU B 1 5 ? -7.473 -27.953 -18.109 1 95.38 5 GLU B C 1
ATOM 1606 O O . GLU B 1 5 ? -7.77 -28.719 -17.203 1 95.38 5 GLU B O 1
ATOM 1611 N N . ILE B 1 6 ? -6.426 -27.219 -18.172 1 95.81 6 ILE B N 1
ATOM 1612 C CA . ILE B 1 6 ? -5.488 -27.266 -17.047 1 95.81 6 ILE B CA 1
ATOM 1613 C C . ILE B 1 6 ? -6.184 -26.797 -15.781 1 95.81 6 ILE B C 1
ATOM 1615 O O . ILE B 1 6 ? -6.117 -27.453 -14.742 1 95.81 6 ILE B O 1
ATOM 1619 N N . ILE B 1 7 ? -6.855 -25.734 -15.852 1 96.88 7 ILE B N 1
ATOM 1620 C CA . ILE B 1 7 ? -7.531 -25.125 -14.703 1 96.88 7 ILE B CA 1
ATOM 1621 C C . ILE B 1 7 ? -8.562 -26.109 -14.141 1 96.88 7 ILE B C 1
ATOM 1623 O O . ILE B 1 7 ? -8.703 -26.234 -12.922 1 96.88 7 ILE B O 1
ATOM 1627 N N . GLU B 1 8 ? -9.18 -26.812 -15 1 95.31 8 GLU B N 1
ATOM 1628 C CA . GLU B 1 8 ? -10.242 -27.734 -14.602 1 95.31 8 GLU B CA 1
ATOM 1629 C C . GLU B 1 8 ? -9.664 -29.016 -14 1 95.31 8 GLU B C 1
ATOM 1631 O O . GLU B 1 8 ? -10.32 -29.672 -13.195 1 95.31 8 GLU B O 1
ATOM 1636 N N . GLN B 1 9 ? -8.438 -29.297 -14.344 1 96.12 9 GLN B N 1
ATOM 1637 C CA . GLN B 1 9 ? -7.953 -30.641 -14.031 1 96.12 9 GLN B CA 1
ATOM 1638 C C . GLN B 1 9 ? -6.766 -30.578 -13.07 1 96.12 9 GLN B C 1
ATOM 1640 O O . GLN B 1 9 ? -6.277 -31.625 -12.625 1 96.12 9 GLN B O 1
ATOM 1645 N N . VAL B 1 10 ? -6.371 -29.453 -12.711 1 96.94 10 VAL B N 1
ATOM 1646 C CA . VAL B 1 10 ? -5.195 -29.344 -11.852 1 96.94 10 VAL B CA 1
ATOM 1647 C C . VAL B 1 10 ? -5.406 -30.156 -10.578 1 96.94 10 VAL B C 1
ATOM 1649 O O . VAL B 1 10 ? -6.496 -30.141 -10 1 96.94 10 VAL B O 1
ATOM 1652 N N . GLU B 1 11 ? -4.375 -30.859 -10.203 1 96.25 11 GLU B N 1
ATOM 1653 C CA . GLU B 1 11 ? -4.375 -31.609 -8.953 1 96.25 11 GLU B CA 1
ATOM 1654 C C . GLU B 1 11 ? -4.309 -30.672 -7.75 1 96.25 11 GLU B C 1
ATOM 1656 O O . GLU B 1 11 ? -3.371 -29.891 -7.617 1 96.25 11 GLU B O 1
ATOM 1661 N N . LYS B 1 12 ? -5.273 -30.812 -6.938 1 95.88 12 LYS B N 1
ATOM 1662 C CA . LYS B 1 12 ? -5.285 -30.047 -5.688 1 95.88 12 LYS B CA 1
ATOM 1663 C C . LYS B 1 12 ? -4.938 -30.953 -4.5 1 95.88 12 LYS B C 1
ATOM 1665 O O . LYS B 1 12 ? -5.809 -31.625 -3.951 1 95.88 12 LYS B O 1
ATOM 1670 N N . SER B 1 13 ? -3.715 -30.984 -4.184 1 94 13 SER B N 1
ATOM 1671 C CA . SER B 1 13 ? -3.211 -31.812 -3.092 1 94 13 SER B CA 1
ATOM 1672 C C . SER B 1 13 ? -2.094 -31.094 -2.334 1 94 13 SER B C 1
ATOM 1674 O O . SER B 1 13 ? -1.646 -30.016 -2.738 1 94 13 SER B O 1
ATOM 1676 N N . GLU B 1 14 ? -1.628 -31.641 -1.28 1 94.56 14 GLU B N 1
ATOM 1677 C CA . GLU B 1 14 ? -0.526 -31.094 -0.492 1 94.56 14 GLU B CA 1
ATOM 1678 C C . GLU B 1 14 ? 0.754 -31 -1.318 1 94.56 14 GLU B C 1
ATOM 1680 O O . GLU B 1 14 ? 1.587 -30.125 -1.093 1 94.56 14 GLU B O 1
ATOM 1685 N N . GLN B 1 15 ? 0.843 -31.891 -2.24 1 91.62 15 GLN B N 1
ATOM 1686 C CA . GLN B 1 15 ? 2.057 -31.953 -3.047 1 91.62 15 GLN B CA 1
ATOM 1687 C C . GLN B 1 15 ? 2.129 -30.797 -4.039 1 91.62 15 GLN B C 1
ATOM 1689 O O . GLN B 1 15 ? 3.219 -30.406 -4.457 1 91.62 15 GLN B O 1
ATOM 1694 N N . THR B 1 16 ? 0.945 -30.312 -4.398 1 96.44 16 THR B N 1
ATOM 1695 C CA . THR B 1 16 ? 0.928 -29.281 -5.434 1 96.44 16 THR B CA 1
ATOM 1696 C C . THR B 1 16 ? 0.583 -27.922 -4.84 1 96.44 16 THR B C 1
ATOM 1698 O O . THR B 1 16 ? 0.697 -26.906 -5.512 1 96.44 16 THR B O 1
ATOM 1701 N N . GLU B 1 17 ? 0.227 -27.953 -3.594 1 96.62 17 GLU B N 1
ATOM 1702 C CA . GLU B 1 17 ? -0.177 -26.719 -2.947 1 96.62 17 GLU B CA 1
ATOM 1703 C C . GLU B 1 17 ? 1.004 -25.766 -2.799 1 96.62 17 GLU B C 1
ATOM 1705 O O . GLU B 1 17 ? 2.113 -26.188 -2.465 1 96.62 17 GLU B O 1
ATOM 1710 N N . SER B 1 18 ? 0.722 -24.516 -3.107 1 96.25 18 SER B N 1
ATOM 1711 C CA . SER B 1 18 ? 1.725 -23.469 -2.951 1 96.25 18 SER B CA 1
ATOM 1712 C C . SER B 1 18 ? 1.238 -22.375 -2.006 1 96.25 18 SER B C 1
ATOM 1714 O O . SER B 1 18 ? 0.042 -22.078 -1.953 1 96.25 18 SER B O 1
ATOM 1716 N N . TRP B 1 19 ? 2.197 -21.844 -1.316 1 93.5 19 TRP B N 1
ATOM 1717 C CA . TRP B 1 19 ? 1.896 -20.703 -0.462 1 93.5 19 TRP B CA 1
ATOM 1718 C C . TRP B 1 19 ? 1.562 -19.469 -1.299 1 93.5 19 TRP B C 1
ATOM 1720 O O . TRP B 1 19 ? 2.219 -19.203 -2.307 1 93.5 19 TRP B O 1
ATOM 1730 N N . VAL B 1 20 ? 0.509 -18.766 -0.814 1 95.75 20 VAL B N 1
ATOM 1731 C CA . VAL B 1 20 ? 0.143 -17.516 -1.495 1 95.75 20 VAL B CA 1
ATOM 1732 C C . VAL B 1 20 ? 0.827 -16.328 -0.817 1 95.75 20 VAL B C 1
ATOM 1734 O O . VAL B 1 20 ? 0.596 -16.078 0.365 1 95.75 20 VAL B O 1
ATOM 1737 N N . ASP B 1 21 ? 1.625 -15.68 -1.539 1 92.75 21 ASP B N 1
ATOM 1738 C CA . ASP B 1 21 ? 2.211 -14.43 -1.067 1 92.75 21 ASP B CA 1
ATOM 1739 C C . ASP B 1 21 ? 1.278 -13.25 -1.338 1 92.75 21 ASP B C 1
ATOM 1741 O O . ASP B 1 21 ? 1.235 -12.727 -2.453 1 92.75 21 ASP B O 1
ATOM 1745 N N . VAL B 1 22 ? 0.637 -12.82 -0.33 1 92.5 22 VAL B N 1
ATOM 1746 C CA . VAL B 1 22 ? -0.4 -11.805 -0.479 1 92.5 22 VAL B CA 1
ATOM 1747 C C . VAL B 1 22 ? 0.224 -10.5 -0.959 1 92.5 22 VAL B C 1
ATOM 1749 O O . VAL B 1 22 ? -0.394 -9.75 -1.724 1 92.5 22 VAL B O 1
ATOM 1752 N N . ASN B 1 23 ? 1.382 -10.164 -0.571 1 86.62 23 ASN B N 1
ATOM 1753 C CA . ASN B 1 23 ? 2.029 -8.93 -1.004 1 86.62 23 ASN B CA 1
ATOM 1754 C C . ASN B 1 23 ? 2.324 -8.945 -2.5 1 86.62 23 ASN B C 1
ATOM 1756 O O . ASN B 1 23 ? 2.191 -7.922 -3.176 1 86.62 23 ASN B O 1
ATOM 1760 N N . GLU B 1 24 ? 2.717 -10.117 -2.992 1 89 24 GLU B N 1
ATOM 1761 C CA . GLU B 1 24 ? 2.957 -10.242 -4.426 1 89 24 GLU B CA 1
ATOM 1762 C C . GLU B 1 24 ? 1.669 -10.055 -5.223 1 89 24 GLU B C 1
ATOM 1764 O O . GLU B 1 24 ? 1.657 -9.352 -6.234 1 89 24 GLU B O 1
ATOM 1769 N N . VAL B 1 25 ? 0.634 -10.641 -4.738 1 91.44 25 VAL B N 1
ATOM 1770 C CA . VAL B 1 25 ? -0.657 -10.508 -5.406 1 91.44 25 VAL B CA 1
ATOM 1771 C C . VAL B 1 25 ? -1.125 -9.055 -5.336 1 91.44 25 VAL B C 1
ATOM 1773 O O . VAL B 1 25 ? -1.627 -8.508 -6.32 1 91.44 25 VAL B O 1
ATOM 1776 N N . ALA B 1 26 ? -0.974 -8.438 -4.195 1 87.19 26 ALA B N 1
ATOM 1777 C CA . ALA B 1 26 ? -1.365 -7.047 -4.008 1 87.19 26 ALA B CA 1
ATOM 1778 C C . ALA B 1 26 ? -0.628 -6.133 -4.984 1 87.19 26 ALA B C 1
ATOM 1780 O O . ALA B 1 26 ? -1.238 -5.266 -5.617 1 87.19 26 ALA B O 1
ATOM 1781 N N . GLU B 1 27 ? 0.625 -6.387 -5.109 1 82.44 27 GLU B N 1
ATOM 1782 C CA . GLU B 1 27 ? 1.435 -5.598 -6.035 1 82.44 27 GLU B CA 1
ATOM 1783 C C . GLU B 1 27 ? 0.963 -5.785 -7.477 1 82.44 27 GLU B C 1
ATOM 1785 O O . GLU B 1 27 ? 0.842 -4.816 -8.227 1 82.44 27 GLU B O 1
ATOM 1790 N N . GLU B 1 28 ? 0.695 -7 -7.801 1 85.25 28 GLU B N 1
ATOM 1791 C CA . GLU B 1 28 ? 0.179 -7.316 -9.133 1 85.25 28 GLU B CA 1
ATOM 1792 C C . GLU B 1 28 ? -1.108 -6.551 -9.422 1 85.25 28 GLU B C 1
ATOM 1794 O O . GLU B 1 28 ? -1.363 -6.164 -10.562 1 85.25 28 GLU B O 1
ATOM 1799 N N . LEU B 1 29 ? -1.83 -6.297 -8.406 1 84.62 29 LEU B N 1
ATOM 1800 C CA . LEU B 1 29 ? -3.145 -5.684 -8.57 1 84.62 29 LEU B CA 1
ATOM 1801 C C . LEU B 1 29 ? -3.076 -4.18 -8.32 1 84.62 29 LEU B C 1
ATOM 1803 O O . LEU B 1 29 ? -4.109 -3.52 -8.195 1 84.62 29 LEU B O 1
ATOM 1807 N N . GLY B 1 30 ? -1.897 -3.703 -8.094 1 76.88 30 GLY B N 1
ATOM 1808 C CA . GLY B 1 30 ? -1.703 -2.268 -7.949 1 76.88 30 GLY B CA 1
ATOM 1809 C C . GLY B 1 30 ? -1.941 -1.771 -6.535 1 76.88 30 GLY B C 1
ATOM 1810 O O . GLY B 1 30 ? -2.219 -0.588 -6.328 1 76.88 30 GLY B O 1
ATOM 1811 N N . LEU B 1 31 ? -2.104 -2.525 -5.508 1 75.06 31 LEU B N 1
ATOM 1812 C CA . LEU B 1 31 ? -2.383 -2.137 -4.129 1 75.06 31 LEU B CA 1
ATOM 1813 C C . LEU B 1 31 ? -1.088 -1.89 -3.363 1 75.06 31 LEU B C 1
ATOM 1815 O O . LEU B 1 31 ? -1.103 -1.266 -2.299 1 75.06 31 LEU B O 1
ATOM 1819 N N . GLY B 1 32 ? 0.065 -2.096 -3.98 1 66.75 32 GLY B N 1
ATOM 1820 C CA . GLY B 1 32 ? 1.343 -1.889 -3.318 1 66.75 32 GLY B CA 1
ATOM 1821 C C . GLY B 1 32 ? 1.582 -2.848 -2.168 1 66.75 32 GLY B C 1
ATOM 1822 O O . GLY B 1 32 ? 0.741 -3.703 -1.881 1 66.75 32 GLY B O 1
ATOM 1823 N N . TYR B 1 33 ? 2.734 -2.674 -1.456 1 64.88 33 TYR B N 1
ATOM 1824 C CA . TYR B 1 33 ? 3.115 -3.477 -0.299 1 64.88 33 TYR B CA 1
ATOM 1825 C C . TYR B 1 33 ? 2.42 -2.977 0.962 1 64.88 33 TYR B C 1
ATOM 1827 O O . TYR B 1 33 ? 2.268 -1.769 1.157 1 64.88 33 TYR B O 1
ATOM 1835 N N . GLY B 1 34 ? 1.772 -3.912 1.754 1 69.19 34 GLY B N 1
ATOM 1836 C CA . GLY B 1 34 ? 1.089 -3.543 2.984 1 69.19 34 GLY B CA 1
ATOM 1837 C C . GLY B 1 34 ? 1.097 -4.648 4.023 1 69.19 34 GLY B C 1
ATOM 1838 O O . GLY B 1 34 ? 1.718 -5.695 3.822 1 69.19 34 GLY B O 1
ATOM 1839 N N . ASP B 1 35 ? 0.662 -4.234 5.184 1 75.69 35 ASP B N 1
ATOM 1840 C CA . ASP B 1 35 ? 0.418 -5.227 6.227 1 75.69 35 ASP B CA 1
ATOM 1841 C C . ASP B 1 35 ? -0.924 -5.926 6.016 1 75.69 35 ASP B C 1
ATOM 1843 O O . ASP B 1 35 ? -1.958 -5.449 6.488 1 75.69 35 ASP B O 1
ATOM 1847 N N . TYR B 1 36 ? -0.783 -6.961 5.23 1 82.06 36 TYR B N 1
ATOM 1848 C CA . TYR B 1 36 ? -1.983 -7.734 4.934 1 82.06 36 TYR B CA 1
ATOM 1849 C C . TYR B 1 36 ? -2.104 -8.93 5.867 1 82.06 36 TYR B C 1
ATOM 1851 O O . TYR B 1 36 ? -1.101 -9.562 6.203 1 82.06 36 TYR B O 1
ATOM 1859 N N . GLY B 1 37 ? -3.238 -9.148 6.379 1 82.88 37 GLY B N 1
ATOM 1860 C CA . GLY B 1 37 ? -3.479 -10.375 7.121 1 82.88 37 GLY B CA 1
ATOM 1861 C C . GLY B 1 37 ? -3.336 -11.625 6.273 1 82.88 37 GLY B C 1
ATOM 1862 O O . GLY B 1 37 ? -2.973 -11.547 5.098 1 82.88 37 GLY B O 1
ATOM 1863 N N . SER B 1 38 ? -3.549 -12.742 6.832 1 88.06 38 SER B N 1
ATOM 1864 C CA . SER B 1 38 ? -3.463 -14.023 6.141 1 88.06 38 SER B CA 1
ATOM 1865 C C . SER B 1 38 ? -4.539 -14.141 5.066 1 88.06 38 SER B C 1
ATOM 1867 O O . SER B 1 38 ? -5.715 -13.875 5.324 1 88.06 38 SER B O 1
ATOM 1869 N N . PRO B 1 39 ? -4.164 -14.461 3.891 1 91.81 39 PRO B N 1
ATOM 1870 C CA . PRO B 1 39 ? -5.141 -14.609 2.809 1 91.81 39 PRO B CA 1
ATOM 1871 C C . PRO B 1 39 ? -5.844 -15.961 2.83 1 91.81 39 PRO B C 1
ATOM 1873 O O . PRO B 1 39 ? -5.684 -16.766 1.905 1 91.81 39 PRO B O 1
ATOM 1876 N N . GLU B 1 40 ? -6.707 -16.203 3.732 1 95.06 40 GLU B N 1
ATOM 1877 C CA . GLU B 1 40 ? -7.32 -17.516 3.969 1 95.06 40 GLU B CA 1
ATOM 1878 C C . GLU B 1 40 ? -8.203 -17.922 2.799 1 95.06 40 GLU B C 1
ATOM 1880 O O . GLU B 1 40 ? -8.453 -19.109 2.588 1 95.06 40 GLU B O 1
ATOM 1885 N N . ARG B 1 41 ? -8.711 -16.969 2.09 1 96.94 41 ARG B N 1
ATOM 1886 C CA . ARG B 1 41 ? -9.648 -17.266 1.011 1 96.94 41 ARG B CA 1
ATOM 1887 C C . ARG B 1 41 ? -8.906 -17.516 -0.3 1 96.94 41 ARG B C 1
ATOM 1889 O O . ARG B 1 41 ? -9.516 -17.906 -1.296 1 96.94 41 ARG B O 1
ATOM 1896 N N . LEU B 1 42 ? -7.605 -17.234 -0.299 1 97.75 42 LEU B N 1
ATOM 1897 C CA . LEU B 1 42 ? -6.797 -17.469 -1.49 1 97.75 42 LEU B CA 1
ATOM 1898 C C . LEU B 1 42 ? -5.992 -18.75 -1.355 1 97.75 42 LEU B C 1
ATOM 1900 O O . LEU B 1 42 ? -5.48 -19.062 -0.275 1 97.75 42 LEU B O 1
ATOM 1904 N N . SER B 1 43 ? -5.918 -19.469 -2.416 1 98 43 SER B N 1
ATOM 1905 C CA . SER B 1 43 ? -5.059 -20.641 -2.514 1 98 43 SER B CA 1
ATOM 1906 C C . SER B 1 43 ? -4.438 -20.75 -3.902 1 98 43 SER B C 1
ATOM 1908 O O . SER B 1 43 ? -4.871 -20.078 -4.84 1 98 43 SER B O 1
ATOM 1910 N N . SER B 1 44 ? -3.379 -21.547 -3.938 1 98.44 44 SER B N 1
ATOM 1911 C CA . SER B 1 44 ? -2.729 -21.781 -5.223 1 98.44 44 SER B CA 1
ATOM 1912 C C . SER B 1 44 ? -2.135 -23.188 -5.285 1 98.44 44 SER B C 1
ATOM 1914 O O . SER B 1 44 ? -1.796 -23.766 -4.254 1 98.44 44 SER B O 1
ATOM 1916 N N . TYR B 1 45 ? -2.088 -23.75 -6.504 1 98.25 45 TYR B N 1
ATOM 1917 C CA . TYR B 1 45 ? -1.548 -25.078 -6.77 1 98.25 45 TYR B CA 1
ATOM 1918 C C . TYR B 1 45 ? -0.658 -25.062 -8.008 1 98.25 45 TYR B C 1
ATOM 1920 O O . TYR B 1 45 ? -1.031 -24.5 -9.047 1 98.25 45 TYR B O 1
ATOM 1928 N N . TYR B 1 46 ? 0.48 -25.672 -7.871 1 97.75 46 TYR B N 1
ATOM 1929 C CA . TYR B 1 46 ? 1.349 -25.844 -9.031 1 97.75 46 TYR B CA 1
ATOM 1930 C C . TYR B 1 46 ? 0.746 -26.844 -10.008 1 97.75 46 TYR B C 1
ATOM 1932 O O . TYR B 1 46 ? 0.268 -27.906 -9.609 1 97.75 46 TYR B O 1
ATOM 1940 N N . PHE B 1 47 ? 0.773 -26.516 -11.273 1 97.19 47 PHE B N 1
ATOM 1941 C CA . PHE B 1 47 ? 0.502 -27.562 -12.266 1 97.19 47 PHE B CA 1
ATOM 1942 C C . PHE B 1 47 ? 1.767 -27.906 -13.031 1 97.19 47 PHE B C 1
ATOM 1944 O O . PHE B 1 47 ? 1.748 -28.797 -13.898 1 97.19 47 PHE B O 1
ATOM 1951 N N . GLY B 1 48 ? 2.82 -27.344 -12.727 1 96.06 48 GLY B N 1
ATOM 1952 C CA . GLY B 1 48 ? 4.195 -27.625 -13.109 1 96.06 48 GLY B CA 1
ATOM 1953 C C . GLY B 1 48 ? 5.215 -26.875 -12.281 1 96.06 48 GLY B C 1
ATOM 1954 O O . GLY B 1 48 ? 5.098 -25.656 -12.086 1 96.06 48 GLY B O 1
ATOM 1955 N N . SER B 1 49 ? 6.141 -27.625 -11.688 1 95.81 49 SER B N 1
ATOM 1956 C CA . SER B 1 49 ? 7.105 -26.922 -10.852 1 95.81 49 SER B CA 1
ATOM 1957 C C . SER B 1 49 ? 8.477 -27.578 -10.906 1 95.81 49 SER B C 1
ATOM 1959 O O . SER B 1 49 ? 8.594 -28.766 -11.25 1 95.81 49 SER B O 1
ATOM 1961 N N . TRP B 1 50 ? 9.469 -26.812 -10.617 1 93.38 50 TRP B N 1
ATOM 1962 C CA . TRP B 1 50 ? 10.852 -27.266 -10.477 1 93.38 50 TRP B CA 1
ATOM 1963 C C . TRP B 1 50 ? 11.594 -26.406 -9.453 1 93.38 50 TRP B C 1
ATOM 1965 O O . TRP B 1 50 ? 11.102 -25.344 -9.047 1 93.38 50 TRP B O 1
ATOM 1975 N N . THR B 1 51 ? 12.68 -26.922 -9.008 1 92.81 51 THR B N 1
ATOM 1976 C CA . THR B 1 51 ? 13.477 -26.203 -8.023 1 92.81 51 THR B CA 1
ATOM 1977 C C . THR B 1 51 ? 14.523 -25.328 -8.711 1 92.81 51 THR B C 1
ATOM 1979 O O . THR B 1 51 ? 15.242 -25.781 -9.594 1 92.81 51 THR B O 1
ATOM 1982 N N . SER B 1 52 ? 14.484 -24.062 -8.414 1 90.88 52 SER B N 1
ATOM 1983 C CA . SER B 1 52 ? 15.523 -23.125 -8.805 1 90.88 52 SER B CA 1
ATOM 1984 C C . SER B 1 52 ? 16.359 -22.703 -7.609 1 90.88 52 SER B C 1
ATOM 1986 O O . SER B 1 52 ? 15.938 -21.859 -6.816 1 90.88 52 SER B O 1
ATOM 1988 N N . THR B 1 53 ? 17.484 -23.375 -7.43 1 85.31 53 THR B N 1
ATOM 1989 C CA . THR B 1 53 ? 18.359 -23.188 -6.27 1 85.31 53 THR B CA 1
ATOM 1990 C C . THR B 1 53 ? 17.672 -23.719 -5.004 1 85.31 53 THR B C 1
ATOM 1992 O O . THR B 1 53 ? 17.641 -24.922 -4.754 1 85.31 53 THR B O 1
ATOM 1995 N N . ASP B 1 54 ? 17.016 -22.859 -4.285 1 87.25 54 ASP B N 1
ATOM 1996 C CA . ASP B 1 54 ? 16.422 -23.281 -3.023 1 87.25 54 ASP B CA 1
ATOM 1997 C C . ASP B 1 54 ? 14.93 -22.953 -2.984 1 87.25 54 ASP B C 1
ATOM 1999 O O . ASP B 1 54 ? 14.289 -23.047 -1.934 1 87.25 54 ASP B O 1
ATOM 2003 N N . GLU B 1 55 ? 14.43 -22.562 -4.152 1 91.06 55 GLU B N 1
ATOM 2004 C CA . GLU B 1 55 ? 13.016 -22.188 -4.191 1 91.06 55 GLU B CA 1
ATOM 2005 C C . GLU B 1 55 ? 12.266 -22.969 -5.262 1 91.06 55 GLU B C 1
ATOM 2007 O O . GLU B 1 55 ? 12.789 -23.203 -6.352 1 91.06 55 GLU B O 1
ATOM 2012 N N . THR B 1 56 ? 11.109 -23.344 -4.957 1 94.75 56 THR B N 1
ATOM 2013 C CA . THR B 1 56 ? 10.234 -23.969 -5.945 1 94.75 56 THR B CA 1
ATOM 2014 C C . THR B 1 56 ? 9.547 -22.906 -6.809 1 94.75 56 THR B C 1
ATOM 2016 O O . THR B 1 56 ? 8.961 -21.969 -6.285 1 94.75 56 THR B O 1
ATOM 2019 N N . VAL B 1 57 ? 9.703 -23.016 -8.086 1 95 57 VAL B N 1
ATOM 2020 C CA . VAL B 1 57 ? 9.055 -22.125 -9.047 1 95 57 VAL B CA 1
ATOM 2021 C C . VAL B 1 57 ? 8.242 -22.938 -10.047 1 95 57 VAL B C 1
ATOM 2023 O O . VAL B 1 57 ? 8.219 -24.172 -9.969 1 95 57 VAL B O 1
ATOM 2026 N N . GLY B 1 58 ? 7.496 -22.234 -10.953 1 96.31 58 GLY B N 1
ATOM 2027 C CA . GLY B 1 58 ? 6.75 -22.969 -11.969 1 96.31 58 GLY B CA 1
ATOM 2028 C C . GLY B 1 58 ? 5.449 -22.281 -12.352 1 96.31 58 GLY B C 1
ATOM 2029 O O . GLY B 1 58 ? 5.395 -21.062 -12.477 1 96.31 58 GLY B O 1
ATOM 2030 N N . TYR B 1 59 ? 4.527 -23.141 -12.648 1 97.19 59 TYR B N 1
ATOM 2031 C CA . TYR B 1 59 ? 3.203 -22.719 -13.086 1 97.19 59 TYR B CA 1
ATOM 2032 C C . TYR B 1 59 ? 2.16 -22.984 -12.008 1 97.19 59 TYR B C 1
ATOM 2034 O O . TYR B 1 59 ? 2.125 -24.062 -11.422 1 97.19 59 TYR B O 1
ATOM 2042 N N . LYS B 1 60 ? 1.35 -21.984 -11.758 1 97.94 60 LYS B N 1
ATOM 2043 C CA . LYS B 1 60 ? 0.345 -22.109 -10.703 1 97.94 60 LYS B CA 1
ATOM 2044 C C . LYS B 1 60 ? -1.04 -21.734 -11.219 1 97.94 60 LYS B C 1
ATOM 2046 O O . LYS B 1 60 ? -1.165 -20.953 -12.156 1 97.94 60 LYS B O 1
ATOM 2051 N N . VAL B 1 61 ? -1.979 -22.344 -10.641 1 98.31 61 VAL B N 1
ATOM 2052 C CA . VAL B 1 61 ? -3.348 -21.844 -10.688 1 98.31 61 VAL B CA 1
ATOM 2053 C C . VAL B 1 61 ? -3.717 -21.234 -9.344 1 98.31 61 VAL B C 1
ATOM 2055 O O . VAL B 1 61 ? -3.455 -21.812 -8.289 1 98.31 61 VAL B O 1
ATOM 2058 N N . TYR B 1 62 ? -4.281 -20.062 -9.383 1 98.56 62 TYR B N 1
ATOM 2059 C CA . TYR B 1 62 ? -4.75 -19.375 -8.18 1 98.56 62 TYR B CA 1
ATOM 2060 C C . TYR B 1 62 ? -6.266 -19.484 -8.055 1 98.56 62 TYR B C 1
ATOM 2062 O O . TYR B 1 62 ? -6.98 -19.453 -9.055 1 98.56 62 TYR B O 1
ATOM 2070 N N . TYR B 1 63 ? -6.707 -19.547 -6.828 1 98.56 63 TYR B N 1
ATOM 2071 C CA . TYR B 1 63 ? -8.133 -19.656 -6.52 1 98.56 63 TYR B CA 1
ATOM 2072 C C . TYR B 1 63 ? -8.539 -18.641 -5.457 1 98.56 63 TYR B C 1
ATOM 2074 O O . TYR B 1 63 ? -7.777 -18.359 -4.535 1 98.56 63 TYR B O 1
ATOM 2082 N N . LEU B 1 64 ? -9.664 -18.125 -5.578 1 98.38 64 LEU B N 1
ATOM 2083 C CA . LEU B 1 64 ? -10.391 -17.406 -4.531 1 98.38 64 LEU B CA 1
ATOM 2084 C C . LEU B 1 64 ? -11.664 -18.141 -4.148 1 98.38 64 LEU B C 1
ATOM 2086 O O . LEU B 1 64 ? -12.539 -18.359 -4.992 1 98.38 64 LEU B O 1
ATOM 2090 N N . ASP B 1 65 ? -11.773 -18.594 -2.914 1 97.12 65 ASP B N 1
ATOM 2091 C CA . ASP B 1 65 ? -12.914 -19.391 -2.461 1 97.12 65 ASP B CA 1
ATOM 2092 C C . ASP B 1 65 ? -13.141 -20.594 -3.361 1 97.12 65 ASP B C 1
ATOM 2094 O O . ASP B 1 65 ? -14.258 -20.844 -3.824 1 97.12 65 ASP B O 1
ATOM 2098 N N . GLN B 1 66 ? -12.062 -21.203 -3.811 1 95.69 66 GLN B N 1
ATOM 2099 C CA . GLN B 1 66 ? -12.047 -22.453 -4.562 1 95.69 66 GLN B CA 1
ATOM 2100 C C . GLN B 1 66 ? -12.453 -22.219 -6.016 1 95.69 66 GLN B C 1
ATOM 2102 O O . GLN B 1 66 ? -12.586 -23.172 -6.785 1 95.69 66 GLN B O 1
ATOM 2107 N N . LYS B 1 67 ? -12.672 -21 -6.348 1 97.56 67 LYS B N 1
ATOM 2108 C CA . LYS B 1 67 ? -12.898 -20.672 -7.754 1 97.56 67 LYS B CA 1
ATOM 2109 C C . LYS B 1 67 ? -11.617 -20.172 -8.414 1 97.56 67 LYS B C 1
ATOM 2111 O O . LYS B 1 67 ? -10.922 -19.312 -7.863 1 97.56 67 LYS B O 1
ATOM 2116 N N . PRO B 1 68 ? -11.336 -20.766 -9.547 1 98.38 68 PRO B N 1
ATOM 2117 C CA . PRO B 1 68 ? -10.109 -20.312 -10.203 1 98.38 68 PRO B CA 1
ATOM 2118 C C . PRO B 1 68 ? -10.164 -18.828 -10.578 1 98.38 68 PRO B C 1
ATOM 2120 O O . PRO B 1 68 ? -11.203 -18.328 -11.023 1 98.38 68 PRO B O 1
ATOM 2123 N N . VAL B 1 69 ? -8.984 -18.125 -10.438 1 97.88 69 VAL B N 1
ATOM 2124 C CA . VAL B 1 69 ? -9.008 -16.688 -10.68 1 97.88 69 VAL B CA 1
ATOM 2125 C C . VAL B 1 69 ? -7.832 -16.297 -11.57 1 97.88 69 VAL B C 1
ATOM 2127 O O . VAL B 1 69 ? -7.883 -15.273 -12.258 1 97.88 69 VAL B O 1
ATOM 2130 N N . ALA B 1 70 ? -6.766 -17.047 -11.578 1 97.75 70 ALA B N 1
ATOM 2131 C CA . ALA B 1 70 ? -5.598 -16.688 -12.375 1 97.75 70 ALA B CA 1
ATOM 2132 C C . ALA B 1 70 ? -4.676 -17.875 -12.578 1 97.75 70 ALA B C 1
ATOM 2134 O O . ALA B 1 70 ? -4.758 -18.859 -11.844 1 97.75 70 ALA B O 1
ATOM 2135 N N . ILE B 1 71 ? -3.9 -17.844 -13.547 1 97.38 71 ILE B N 1
ATOM 2136 C CA . ILE B 1 71 ? -2.711 -18.672 -13.703 1 97.38 71 ILE B CA 1
ATOM 2137 C C . ILE B 1 71 ? -1.46 -17.797 -13.633 1 97.38 71 ILE B C 1
ATOM 2139 O O . ILE B 1 71 ? -1.501 -16.625 -13.992 1 97.38 71 ILE B O 1
ATOM 2143 N N . SER B 1 72 ? -0.409 -18.391 -13.156 1 96.88 72 SER B N 1
ATOM 2144 C CA . SER B 1 72 ? 0.832 -17.625 -13.102 1 96.88 72 SER B CA 1
ATOM 2145 C C . SER B 1 72 ? 2.023 -18.469 -13.539 1 96.88 72 SER B C 1
ATOM 2147 O O . SER B 1 72 ? 1.919 -19.703 -13.625 1 96.88 72 SER B O 1
ATOM 2149 N N . THR B 1 73 ? 3.092 -17.781 -13.875 1 95.75 73 THR B N 1
ATOM 2150 C CA . THR B 1 73 ? 4.336 -18.422 -14.266 1 95.75 73 THR B CA 1
ATOM 2151 C C . THR B 1 73 ? 5.531 -17.75 -13.602 1 95.75 73 THR B C 1
ATOM 2153 O O . THR B 1 73 ? 5.594 -16.531 -13.516 1 95.75 73 THR B O 1
ATOM 2156 N N . GLN B 1 74 ? 6.379 -18.5 -13.055 1 94.56 74 GLN B N 1
ATOM 2157 C CA . GLN B 1 74 ? 7.68 -18.078 -12.555 1 94.56 74 GLN B CA 1
ATOM 2158 C C . GLN B 1 74 ? 8.781 -19.047 -12.984 1 94.56 74 GLN B C 1
ATOM 2160 O O . GLN B 1 74 ? 8.773 -20.219 -12.594 1 94.56 74 GLN B O 1
ATOM 2165 N N . THR B 1 75 ? 9.703 -18.5 -13.75 1 92.38 75 THR B N 1
ATOM 2166 C CA . THR B 1 75 ? 10.641 -19.406 -14.398 1 92.38 75 THR B CA 1
ATOM 2167 C C . THR B 1 75 ? 11.898 -19.594 -13.547 1 92.38 75 THR B C 1
ATOM 2169 O O . THR B 1 75 ? 12.656 -20.531 -13.742 1 92.38 75 THR B O 1
ATOM 2172 N N . GLY B 1 76 ? 12.125 -18.672 -12.656 1 91 76 GLY B N 1
ATOM 2173 C CA . GLY B 1 76 ? 13.273 -18.734 -11.766 1 91 76 GLY B CA 1
ATOM 2174 C C . GLY B 1 76 ? 13.062 -17.953 -10.477 1 91 76 GLY B C 1
ATOM 2175 O O . GLY B 1 76 ? 12.141 -17.156 -10.375 1 91 76 GLY B O 1
ATOM 2176 N N . ARG B 1 77 ? 14 -18.234 -9.57 1 88.88 77 ARG B N 1
ATOM 2177 C CA . ARG B 1 77 ? 13.859 -17.656 -8.234 1 88.88 77 ARG B CA 1
ATOM 2178 C C . ARG B 1 77 ? 13.891 -16.125 -8.289 1 88.88 77 ARG B C 1
ATOM 2180 O O . ARG B 1 77 ? 13.203 -15.469 -7.512 1 88.88 77 ARG B O 1
ATOM 2187 N N . LYS B 1 78 ? 14.602 -15.562 -9.203 1 88.44 78 LYS B N 1
ATOM 2188 C CA . LYS B 1 78 ? 14.766 -14.117 -9.266 1 88.44 78 LYS B CA 1
ATOM 2189 C C . LYS B 1 78 ? 13.836 -13.5 -10.305 1 88.44 78 LYS B C 1
ATOM 2191 O O . LYS B 1 78 ? 13.883 -12.297 -10.547 1 88.44 78 LYS B O 1
ATOM 2196 N N . SER B 1 79 ? 13.164 -14.445 -10.984 1 89.44 79 SER B N 1
ATOM 2197 C CA . SER B 1 79 ? 12.219 -13.953 -11.984 1 89.44 79 SER B CA 1
ATOM 2198 C C . SER B 1 79 ? 10.914 -13.508 -11.336 1 89.44 79 SER B C 1
ATOM 2200 O O . SER B 1 79 ? 10.484 -14.086 -10.336 1 89.44 79 SER B O 1
ATOM 2202 N N . ASP B 1 80 ? 10.352 -12.508 -11.922 1 86.31 80 ASP B N 1
ATOM 2203 C CA . ASP B 1 80 ? 9.031 -12.07 -11.477 1 86.31 80 ASP B CA 1
ATOM 2204 C C . ASP B 1 80 ? 7.977 -13.133 -11.781 1 86.31 80 ASP B C 1
ATOM 2206 O O . ASP B 1 80 ? 8.094 -13.867 -12.766 1 86.31 80 ASP B O 1
ATOM 2210 N N . GLU B 1 81 ? 7.09 -13.227 -10.938 1 93.06 81 GLU B N 1
ATOM 2211 C CA . GLU B 1 81 ? 5.898 -14.008 -11.258 1 93.06 81 GLU B CA 1
ATOM 2212 C C . GLU B 1 81 ? 4.941 -13.219 -12.148 1 93.06 81 GLU B C 1
ATOM 2214 O O . GLU B 1 81 ? 4.602 -12.078 -11.844 1 93.06 81 GLU B O 1
ATOM 2219 N N . ILE B 1 82 ? 4.602 -13.828 -13.266 1 93.19 82 ILE B N 1
ATOM 2220 C CA . ILE B 1 82 ? 3.682 -13.203 -14.203 1 93.19 82 ILE B CA 1
ATOM 2221 C C . ILE B 1 82 ? 2.291 -13.812 -14.047 1 93.19 82 ILE B C 1
ATOM 2223 O O . ILE B 1 82 ? 2.129 -15.031 -14.125 1 93.19 82 ILE B O 1
ATOM 2227 N N . PHE B 1 83 ? 1.315 -12.93 -13.875 1 94.88 83 PHE B N 1
ATOM 2228 C CA . PHE B 1 83 ? -0.053 -13.383 -13.664 1 94.88 83 PHE B CA 1
ATOM 2229 C C . PHE B 1 83 ? -0.887 -13.195 -14.922 1 94.88 83 PHE B C 1
ATOM 2231 O O . PHE B 1 83 ? -0.747 -12.195 -15.625 1 94.88 83 PHE B O 1
ATOM 2238 N N . TYR B 1 84 ? -1.714 -14.195 -15.195 1 95.06 84 TYR B N 1
ATOM 2239 C CA . TYR B 1 84 ? -2.785 -14.117 -16.188 1 95.06 84 TYR B CA 1
ATOM 2240 C C . TYR B 1 84 ? -4.141 -14.375 -15.539 1 95.06 84 TYR B C 1
ATOM 2242 O O . TYR B 1 84 ? -4.457 -15.516 -15.18 1 95.06 84 TYR B O 1
ATOM 2250 N N . TRP B 1 85 ? -4.875 -13.312 -15.461 1 95.19 85 TRP B N 1
ATOM 2251 C CA . TRP B 1 85 ? -6.148 -13.375 -14.75 1 95.19 85 TRP B CA 1
ATOM 2252 C C . TRP B 1 85 ? -7.258 -13.867 -15.672 1 95.19 85 TRP B C 1
ATOM 2254 O O . TRP B 1 85 ? -7.191 -13.695 -16.891 1 95.19 85 TRP B O 1
ATOM 2264 N N . LEU B 1 86 ? -8.211 -14.492 -15.117 1 96.12 86 LEU B N 1
ATOM 2265 C CA . LEU B 1 86 ? -9.234 -15.141 -15.93 1 96.12 86 LEU B CA 1
ATOM 2266 C C . LEU B 1 86 ? -10.195 -14.117 -16.516 1 96.12 86 LEU B C 1
ATOM 2268 O O . LEU B 1 86 ? -10.75 -14.328 -17.594 1 96.12 86 LEU B O 1
ATOM 2272 N N . SER B 1 87 ? -10.508 -13.047 -15.773 1 90.56 87 SER B N 1
ATOM 2273 C CA . SER B 1 87 ? -11.352 -11.953 -16.234 1 90.56 87 SER B CA 1
ATOM 2274 C C . SER B 1 87 ? -11.133 -10.695 -15.406 1 90.56 87 SER B C 1
ATOM 2276 O O . SER B 1 87 ? -10.523 -10.75 -14.336 1 90.56 87 SER B O 1
ATOM 2278 N N . GLN B 1 88 ? -11.68 -9.68 -15.938 1 85.62 88 GLN B N 1
ATOM 2279 C CA . GLN B 1 88 ? -11.641 -8.422 -15.195 1 85.62 88 GLN B CA 1
ATOM 2280 C C . GLN B 1 88 ? -12.492 -8.5 -13.93 1 85.62 88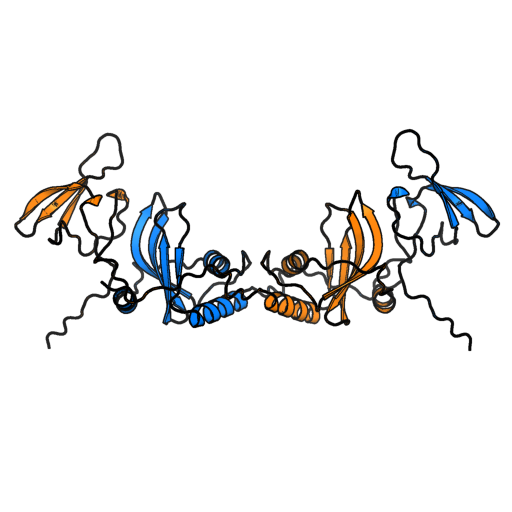 GLN B C 1
ATOM 2282 O O . GLN B 1 88 ? -12.156 -7.91 -12.906 1 85.62 88 GLN B O 1
ATOM 2287 N N . ALA B 1 89 ? -13.539 -9.188 -14.062 1 87.75 89 ALA B N 1
ATOM 2288 C CA . ALA B 1 89 ? -14.445 -9.328 -12.93 1 87.75 89 ALA B CA 1
ATOM 2289 C C . ALA B 1 89 ? -13.75 -10.016 -11.758 1 87.75 89 ALA B C 1
ATOM 2291 O O . ALA B 1 89 ? -13.906 -9.609 -10.602 1 87.75 89 ALA B O 1
ATOM 2292 N N . VAL B 1 90 ? -12.992 -10.977 -12.016 1 92.38 90 VAL B N 1
ATOM 2293 C CA . VAL B 1 90 ? -12.297 -11.711 -10.969 1 92.38 90 VAL B CA 1
ATOM 2294 C C . VAL B 1 90 ? -11.203 -10.836 -10.352 1 92.38 90 VAL B C 1
ATOM 2296 O O . VAL B 1 90 ? -10.961 -10.898 -9.148 1 92.38 90 VAL B O 1
ATOM 2299 N N . VAL B 1 91 ? -10.547 -10.078 -11.219 1 89.5 91 VAL B N 1
ATOM 2300 C CA . VAL B 1 91 ? -9.531 -9.148 -10.734 1 89.5 91 VAL B CA 1
ATOM 2301 C C . VAL B 1 91 ? -10.133 -8.234 -9.664 1 89.5 91 VAL B C 1
ATOM 2303 O O . VAL B 1 91 ? -9.539 -8.047 -8.594 1 89.5 91 VAL B O 1
ATOM 2306 N N . LYS B 1 92 ? -11.266 -7.707 -9.953 1 85.44 92 LYS B N 1
ATOM 2307 C CA . LYS B 1 92 ? -11.945 -6.809 -9.016 1 85.44 92 LYS B CA 1
ATOM 2308 C C . LYS B 1 92 ? -12.273 -7.52 -7.711 1 85.44 92 LYS B C 1
ATOM 2310 O O . LYS B 1 92 ? -12.125 -6.945 -6.629 1 85.44 92 LYS B O 1
ATOM 2315 N N . GLU B 1 93 ? -12.727 -8.703 -7.805 1 90.44 93 GLU B N 1
ATOM 2316 C CA . GLU B 1 93 ? -13.078 -9.484 -6.625 1 90.44 93 GLU B CA 1
ATOM 2317 C C . GLU B 1 93 ? -11.852 -9.758 -5.754 1 90.44 93 GLU B C 1
ATOM 2319 O O . GLU B 1 93 ? -11.898 -9.586 -4.535 1 90.44 93 GLU B O 1
ATOM 2324 N N . VAL B 1 94 ? -10.766 -10.188 -6.383 1 92.75 94 VAL B N 1
ATOM 2325 C CA . VAL B 1 94 ? -9.547 -10.484 -5.637 1 92.75 94 VAL B CA 1
ATOM 2326 C C . VAL B 1 94 ? -8.992 -9.203 -5.012 1 92.75 94 VAL B C 1
ATOM 2328 O O . VAL B 1 94 ? -8.57 -9.203 -3.855 1 92.75 94 VAL B O 1
ATOM 2331 N N . ARG B 1 95 ? -9 -8.203 -5.82 1 86.69 95 ARG B N 1
ATOM 2332 C CA . ARG B 1 95 ? -8.539 -6.914 -5.312 1 86.69 95 ARG B CA 1
ATOM 2333 C C . ARG B 1 95 ? -9.32 -6.5 -4.07 1 86.69 95 ARG B C 1
ATOM 2335 O O . ARG B 1 95 ? -8.734 -6.098 -3.064 1 86.69 95 ARG B O 1
ATOM 2342 N N . SER B 1 96 ? -10.617 -6.598 -4.141 1 85 96 SER B N 1
ATOM 2343 C CA . SER B 1 96 ? -11.477 -6.266 -3.012 1 85 96 SER B CA 1
ATOM 2344 C C . SER B 1 96 ? -11.133 -7.113 -1.791 1 85 96 SER B C 1
ATOM 2346 O O . SER B 1 96 ? -11.117 -6.613 -0.665 1 85 96 SER B O 1
ATOM 2348 N N . TYR B 1 97 ? -10.93 -8.289 -1.952 1 90.25 97 TYR B N 1
ATOM 2349 C CA . TYR B 1 97 ? -10.57 -9.18 -0.852 1 90.25 97 TYR B CA 1
ATOM 2350 C C . TYR B 1 97 ? -9.25 -8.766 -0.226 1 90.25 97 TYR B C 1
ATOM 2352 O O . TYR B 1 97 ? -9.133 -8.664 0.998 1 90.25 97 TYR B O 1
ATOM 2360 N N . ILE B 1 98 ? -8.25 -8.477 -1.052 1 89.31 98 ILE B N 1
ATOM 2361 C CA . ILE B 1 98 ? -6.934 -8.102 -0.547 1 89.31 98 ILE B CA 1
ATOM 2362 C C . ILE B 1 98 ? -7.043 -6.809 0.259 1 89.31 98 ILE B C 1
ATOM 2364 O O . ILE B 1 98 ? -6.43 -6.68 1.322 1 89.31 98 ILE B O 1
ATOM 2368 N N . ILE B 1 99 ? -7.824 -5.926 -0.265 1 80.12 99 ILE B N 1
ATOM 2369 C CA . ILE B 1 99 ? -8.055 -4.668 0.442 1 80.12 99 ILE B CA 1
ATOM 2370 C C . ILE B 1 99 ? -8.664 -4.953 1.812 1 80.12 99 ILE B C 1
ATOM 2372 O O . ILE B 1 99 ? -8.312 -4.305 2.801 1 80.12 99 ILE B O 1
ATOM 2376 N N . SER B 1 100 ? -9.539 -5.926 1.874 1 81.94 100 SER B N 1
ATOM 2377 C CA . SER B 1 100 ? -10.211 -6.27 3.121 1 81.94 100 SER B CA 1
ATOM 2378 C C . SER B 1 100 ? -9.234 -6.859 4.133 1 81.94 100 SER B C 1
ATOM 2380 O O . SER B 1 100 ? -9.539 -6.934 5.324 1 81.94 100 SER B O 1
ATOM 2382 N N . LEU B 1 101 ? -8.148 -7.328 3.666 1 84.25 101 LEU B N 1
ATOM 2383 C CA . LEU B 1 101 ? -7.16 -7.957 4.539 1 84.25 101 LEU B CA 1
ATOM 2384 C C . LEU B 1 101 ? -6.289 -6.906 5.219 1 84.25 101 LEU B C 1
ATOM 2386 O O . LEU B 1 101 ? -5.5 -7.23 6.105 1 84.25 101 LEU B O 1
ATOM 2390 N N . ILE B 1 102 ? -6.41 -5.777 4.637 1 73.75 102 ILE B N 1
ATOM 2391 C CA . ILE B 1 102 ? -5.594 -4.734 5.246 1 73.75 102 ILE B CA 1
ATOM 2392 C C . ILE B 1 102 ? -5.93 -4.613 6.73 1 73.75 102 ILE B C 1
ATOM 2394 O O . ILE B 1 102 ? -7.094 -4.441 7.098 1 73.75 102 ILE B O 1
ATOM 2398 N N . LYS B 1 103 ? -4.988 -5.254 7.531 1 64.38 103 LYS B N 1
ATOM 2399 C CA . LYS B 1 103 ? -5.195 -5.25 8.977 1 64.38 103 LYS B CA 1
ATOM 2400 C C . LYS B 1 103 ? -5.547 -3.855 9.477 1 64.38 103 LYS B C 1
ATOM 2402 O O . LYS B 1 103 ? -4.941 -2.867 9.062 1 64.38 103 LYS B O 1
ATOM 2407 N N . GLU B 1 104 ? -6.859 -3.74 9.945 1 53.28 104 GLU B N 1
ATOM 2408 C CA . GLU B 1 104 ? -7.168 -2.605 10.805 1 53.28 104 GLU B CA 1
ATOM 2409 C C . GLU B 1 104 ? -6.32 -2.631 12.078 1 53.28 104 GLU B C 1
ATOM 2411 O O . GLU B 1 104 ? -6.535 -3.469 12.953 1 53.28 104 GLU B O 1
ATOM 2416 N N . ASN B 1 105 ? -5.191 -3.092 12.078 1 47.34 105 ASN B N 1
ATOM 2417 C CA . ASN B 1 105 ? -4.641 -3.152 13.43 1 47.34 105 ASN B CA 1
ATOM 2418 C C . ASN B 1 105 ? -5.051 -1.935 14.25 1 47.34 105 ASN B C 1
ATOM 2420 O O . ASN B 1 105 ? -4.535 -0.836 14.047 1 47.34 105 ASN B O 1
ATOM 2424 N N . GLU B 1 106 ? -6.273 -1.95 14.562 1 46.72 106 GLU B N 1
ATOM 2425 C CA . GLU B 1 106 ? -6.66 -0.978 15.578 1 46.72 106 GLU B CA 1
ATOM 2426 C C . GLU B 1 106 ? -5.492 -0.652 16.5 1 46.72 106 GLU B C 1
ATOM 2428 O O . GLU B 1 106 ? -5.309 0.5 16.906 1 46.72 106 GLU B O 1
ATOM 2433 N N . ASP B 1 107 ? -5 -1.766 17.109 1 45.19 107 ASP B N 1
ATOM 2434 C CA . ASP B 1 107 ? -3.992 -1.571 18.156 1 45.19 107 ASP B CA 1
ATOM 2435 C C . ASP B 1 107 ? -2.693 -1.026 17.562 1 45.19 107 ASP B C 1
ATOM 2437 O O . ASP B 1 107 ? -1.906 -0.39 18.266 1 45.19 107 ASP B O 1
ATOM 2441 N N . SER B 1 108 ? -2.336 -1.63 16.469 1 46.12 108 SER B N 1
ATOM 2442 C CA . SER B 1 108 ? -0.962 -1.471 16.016 1 46.12 108 SER B CA 1
ATOM 2443 C C . SER B 1 108 ? -0.744 -0.098 15.391 1 46.12 108 SER B C 1
ATOM 2445 O O . SER B 1 108 ? 0.387 0.273 15.07 1 46.12 108 SER B O 1
ATOM 2447 N N . PHE B 1 109 ? -1.796 0.335 14.766 1 52.44 109 PHE B N 1
ATOM 2448 C CA . PHE B 1 109 ? -1.41 1.63 14.219 1 52.44 109 PHE B CA 1
ATOM 2449 C C . PHE B 1 109 ? -1.117 2.625 15.336 1 52.44 109 PHE B C 1
ATOM 2451 O O . PHE B 1 109 ? -1.931 2.805 16.25 1 52.44 109 PHE B O 1
ATOM 2458 N N . ARG B 1 110 ? 0.055 2.559 15.672 1 61.97 110 ARG B N 1
ATOM 2459 C CA . ARG B 1 110 ? 0.598 3.543 16.594 1 61.97 110 ARG B CA 1
ATOM 2460 C C . ARG B 1 110 ? -0.001 4.922 16.344 1 61.97 110 ARG B C 1
ATOM 2462 O O . ARG B 1 110 ? 0.729 5.887 16.094 1 61.97 110 ARG B O 1
ATOM 2469 N N . ILE B 1 111 ? -1.396 4.793 16.156 1 79.69 111 ILE B N 1
ATOM 2470 C CA . ILE B 1 111 ? -2.1 6.055 15.945 1 79.69 111 ILE B CA 1
ATOM 2471 C C . ILE B 1 111 ? -2.145 6.84 17.25 1 79.69 111 ILE B C 1
ATOM 2473 O O . ILE B 1 111 ? -2.396 6.273 18.312 1 79.69 111 ILE B O 1
ATOM 2477 N N . LYS B 1 112 ? -1.729 7.953 17.266 1 88 112 LYS B N 1
ATOM 2478 C CA . LYS B 1 112 ? -1.807 8.867 18.406 1 88 112 LYS B CA 1
ATOM 2479 C C . LYS B 1 112 ? -3.102 9.672 18.391 1 88 112 LYS B C 1
ATOM 2481 O O . LYS B 1 112 ? -3.445 10.273 17.359 1 88 112 LYS B O 1
ATOM 2486 N N . ILE B 1 113 ? -3.785 9.617 19.516 1 91.38 113 ILE B N 1
ATOM 2487 C CA . ILE B 1 113 ? -5.012 10.398 19.641 1 91.38 113 ILE B CA 1
ATOM 2488 C C . ILE B 1 113 ? -4.707 11.727 20.344 1 91.38 113 ILE B C 1
ATOM 2490 O O . ILE B 1 113 ? -4.02 11.75 21.359 1 91.38 113 ILE B O 1
ATOM 2494 N N . ALA B 1 114 ? -5.199 12.734 19.766 1 93.81 114 ALA B N 1
ATOM 2495 C CA . ALA B 1 114 ? -4.953 14.07 20.312 1 93.81 114 ALA B CA 1
ATOM 2496 C C . ALA B 1 114 ? -5.707 14.281 21.609 1 93.81 114 ALA B C 1
ATOM 2498 O O . ALA B 1 114 ? -6.855 13.859 21.75 1 93.81 114 ALA B O 1
ATOM 2499 N N . ASN B 1 115 ? -5.02 14.797 22.562 1 94.88 115 ASN B N 1
ATOM 2500 C CA . ASN B 1 115 ? -5.695 15.367 23.734 1 94.88 115 ASN B CA 1
ATOM 2501 C C . ASN B 1 115 ? -6.195 16.781 23.453 1 94.88 115 ASN B C 1
ATOM 2503 O O . ASN B 1 115 ? -5.438 17.75 23.547 1 94.88 115 ASN B O 1
ATOM 2507 N N . LEU B 1 116 ? -7.438 16.906 23.266 1 94.19 116 LEU B N 1
ATOM 2508 C CA . LEU B 1 116 ? -8.023 18.156 22.812 1 94.19 116 LEU B CA 1
ATOM 2509 C C . LEU B 1 116 ? -7.941 19.219 23.906 1 94.19 116 LEU B C 1
ATOM 2511 O O . LEU B 1 116 ? -8.047 20.422 23.625 1 94.19 116 LEU B O 1
ATOM 2515 N N . GLU B 1 117 ? -7.816 18.797 25.078 1 95.19 117 GLU B N 1
ATOM 2516 C CA . GLU B 1 117 ? -7.766 19.734 26.188 1 95.19 117 GLU B CA 1
ATOM 2517 C C . GLU B 1 117 ? -6.328 20.156 26.5 1 95.19 117 GLU B C 1
ATOM 2519 O O . GLU B 1 117 ? -6.094 21.016 27.344 1 95.19 117 GLU B O 1
ATOM 2524 N N . GLU B 1 118 ? -5.406 19.578 25.781 1 94.56 118 GLU B N 1
ATOM 2525 C CA . GLU B 1 118 ? -4.004 19.922 26 1 94.56 118 GLU B CA 1
ATOM 2526 C C . GLU B 1 118 ? -3.729 21.375 25.625 1 94.56 118 GLU B C 1
ATOM 2528 O O . GLU B 1 118 ? -4.172 21.844 24.562 1 94.56 118 GLU B O 1
ATOM 2533 N N . GLU B 1 119 ? -3.064 22.094 26.438 1 93.69 119 GLU B N 1
ATOM 2534 C CA . GLU B 1 119 ? -2.637 23.469 26.172 1 93.69 119 GLU B CA 1
ATOM 2535 C C . GLU B 1 119 ? -1.282 23.5 25.469 1 93.69 119 GLU B C 1
ATOM 2537 O O . GLU B 1 119 ? -0.314 22.906 25.938 1 93.69 119 GLU B O 1
ATOM 2542 N N . ILE B 1 120 ? -1.187 24.172 24.328 1 91.19 120 ILE B N 1
ATOM 2543 C CA . ILE B 1 120 ? 0.061 24.141 23.578 1 91.19 120 ILE B CA 1
ATOM 2544 C C . ILE B 1 120 ? 0.66 25.531 23.5 1 91.19 120 ILE B C 1
ATOM 2546 O O . ILE B 1 120 ? 1.543 25.797 22.672 1 91.19 120 ILE B O 1
ATOM 2550 N N . GLY B 1 121 ? 0.145 26.453 24.281 1 88.75 121 GLY B N 1
ATOM 2551 C CA . GLY B 1 121 ? 0.669 27.812 24.234 1 88.75 121 GLY B CA 1
ATOM 2552 C C . GLY B 1 121 ? -0.037 28.688 23.219 1 88.75 121 GLY B C 1
ATOM 2553 O O . GLY B 1 121 ? -1.049 28.281 22.641 1 88.75 121 GLY B O 1
ATOM 2554 N N . ASN B 1 122 ? 0.595 29.875 23.016 1 88.06 122 ASN B N 1
ATOM 2555 C CA . ASN B 1 122 ? -0.097 30.859 22.188 1 88.06 122 ASN B CA 1
ATOM 2556 C C . ASN B 1 122 ? 0.617 31.062 20.859 1 88.06 122 ASN B C 1
ATOM 2558 O O . ASN B 1 122 ? 0.264 31.969 20.094 1 88.06 122 ASN B O 1
ATOM 2562 N N . GLY B 1 123 ? 1.585 30.219 20.641 1 93.62 123 GLY B N 1
ATOM 2563 C CA . GLY B 1 123 ? 2.324 30.391 19.406 1 93.62 123 GLY B CA 1
ATOM 2564 C C . GLY B 1 123 ? 3.471 29.406 19.25 1 93.62 123 GLY B C 1
ATOM 2565 O O . GLY B 1 123 ? 3.475 28.344 19.875 1 93.62 123 GLY B O 1
ATOM 2566 N N . PHE B 1 124 ? 4.309 29.672 18.328 1 92.94 124 PHE B N 1
ATOM 2567 C CA . PHE B 1 124 ? 5.434 28.797 18.016 1 92.94 124 PHE B CA 1
ATOM 2568 C C . PHE B 1 124 ? 6.711 29.609 17.828 1 92.94 124 PHE B C 1
ATOM 2570 O O . PHE B 1 124 ? 6.672 30.844 17.781 1 92.94 124 PHE B O 1
ATOM 2577 N N . LYS B 1 125 ? 7.801 28.906 17.828 1 90.88 125 LYS B N 1
ATOM 2578 C CA . LYS B 1 125 ? 9.109 29.547 17.75 1 90.88 125 LYS B CA 1
ATOM 2579 C C . LYS B 1 125 ? 9.773 29.266 16.406 1 90.88 125 LYS B C 1
ATOM 2581 O O . LYS B 1 125 ? 9.555 28.203 15.797 1 90.88 125 LYS B O 1
ATOM 2586 N N . ILE B 1 126 ? 10.461 30.219 15.922 1 88.94 126 ILE B N 1
ATOM 2587 C CA . ILE B 1 126 ? 11.305 30.094 14.734 1 88.94 126 ILE B CA 1
ATOM 2588 C C . ILE B 1 126 ? 12.75 30.438 15.102 1 88.94 126 ILE B C 1
ATOM 2590 O O . ILE B 1 126 ? 13 31.266 15.977 1 88.94 126 ILE B O 1
ATOM 2594 N N . HIS B 1 127 ? 13.633 29.797 14.367 1 86.81 127 HIS B N 1
ATOM 2595 C CA . HIS B 1 127 ? 15.023 29.938 14.781 1 86.81 127 HIS B CA 1
ATOM 2596 C C . HIS B 1 127 ? 15.758 30.953 13.922 1 86.81 127 HIS B C 1
ATOM 2598 O O . HIS B 1 127 ? 16.688 31.609 14.383 1 86.81 127 HIS B O 1
ATOM 2604 N N . TYR B 1 128 ? 15.336 31 12.68 1 86.12 128 TYR B N 1
ATOM 2605 C CA . TYR B 1 128 ? 16.047 31.891 11.766 1 86.12 128 TYR B CA 1
ATOM 2606 C C . TYR B 1 128 ? 15.078 32.844 11.062 1 86.12 128 TYR B C 1
ATOM 2608 O O . TYR B 1 128 ? 13.961 32.469 10.727 1 86.12 128 TYR B O 1
ATOM 2616 N N . TYR B 1 129 ? 15.609 34 10.883 1 84.38 129 TYR B N 1
ATOM 2617 C CA . TYR B 1 129 ? 14.789 35 10.211 1 84.38 129 TYR B CA 1
ATOM 2618 C C . TYR B 1 129 ? 14.359 34.531 8.828 1 84.38 129 TYR B C 1
ATOM 2620 O O . TYR B 1 129 ? 13.227 34.781 8.398 1 84.38 129 TYR B O 1
ATOM 2628 N N . GLY B 1 130 ? 15.242 33.844 8.172 1 81.69 130 GLY B N 1
ATOM 2629 C CA . GLY B 1 130 ? 14.961 33.344 6.84 1 81.69 130 GLY B CA 1
ATOM 2630 C C . GLY B 1 130 ? 13.898 32.25 6.824 1 81.69 130 GLY B C 1
ATOM 2631 O O . GLY B 1 130 ? 13.359 31.938 5.766 1 81.69 130 GLY B O 1
ATOM 2632 N N . ASP B 1 131 ? 13.523 31.797 8 1 83.06 131 ASP 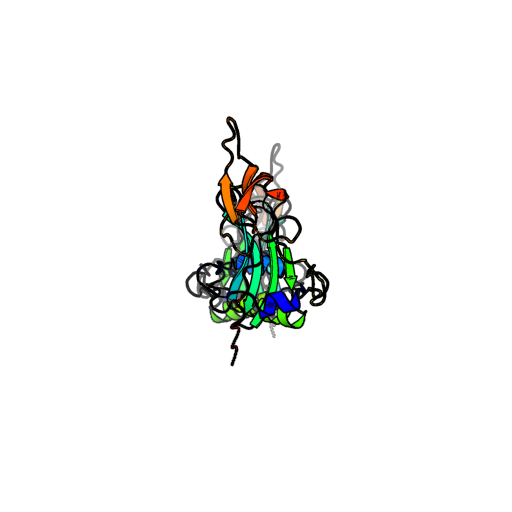B N 1
ATOM 2633 C CA . ASP B 1 131 ? 12.547 30.719 8.094 1 83.06 131 ASP B CA 1
ATOM 2634 C C . ASP B 1 131 ? 11.125 31.266 8.125 1 83.06 131 ASP B C 1
ATOM 2636 O O . ASP B 1 131 ? 10.156 30.516 8.039 1 83.06 131 ASP B O 1
ATOM 2640 N N . ILE B 1 132 ? 11.008 32.562 8.195 1 80 132 ILE B N 1
ATOM 2641 C CA . ILE B 1 132 ? 9.695 33.156 8.43 1 80 132 ILE B CA 1
ATOM 2642 C C . ILE B 1 132 ? 8.844 33.031 7.172 1 80 132 ILE B C 1
ATOM 2644 O O . ILE B 1 132 ? 9.25 33.469 6.09 1 80 132 ILE B O 1
ATOM 2648 N N . ASN B 1 133 ? 7.68 32.469 7.344 1 80.81 133 ASN B N 1
ATOM 2649 C CA . ASN B 1 133 ? 6.691 32.406 6.273 1 80.81 133 ASN B CA 1
ATOM 2650 C C . ASN B 1 133 ? 5.676 33.562 6.398 1 80.81 133 ASN B C 1
ATOM 2652 O O . ASN B 1 133 ? 5.277 34.156 5.398 1 80.81 133 ASN B O 1
ATOM 2656 N N . ARG B 1 134 ? 5.254 33.75 7.566 1 81.12 134 ARG B N 1
ATOM 2657 C CA . ARG B 1 134 ? 4.215 34.719 7.871 1 81.12 134 ARG B CA 1
ATOM 2658 C C . ARG B 1 134 ? 4.352 35.25 9.297 1 81.12 134 ARG B C 1
ATOM 2660 O O . ARG B 1 134 ? 4.602 34.469 10.227 1 81.12 134 ARG B O 1
ATOM 2667 N N . PHE B 1 135 ? 4.258 36.562 9.359 1 75.62 135 PHE B N 1
ATOM 2668 C CA . PHE B 1 135 ? 4.262 37.188 10.672 1 75.62 135 PHE B CA 1
ATOM 2669 C C . PHE B 1 135 ? 2.836 37.406 11.172 1 75.62 135 PHE B C 1
ATOM 2671 O O . PHE B 1 135 ? 2.023 38.031 10.484 1 75.62 135 PHE B O 1
ATOM 2678 N N . LYS B 1 136 ? 2.57 36.688 12.203 1 81.62 136 LYS B N 1
ATOM 2679 C CA . LYS B 1 136 ? 1.306 37.031 12.859 1 81.62 136 LYS B CA 1
ATOM 2680 C C . LYS B 1 136 ? 1.463 37.062 14.375 1 81.62 136 LYS B C 1
ATOM 2682 O O . LYS B 1 136 ? 2.01 36.125 14.969 1 81.62 136 LYS B O 1
ATOM 2687 N N . ASN B 1 137 ? 1.041 38.219 14.945 1 88.62 137 ASN B N 1
ATOM 2688 C CA . ASN B 1 137 ? 0.957 38.344 16.391 1 88.62 137 ASN B CA 1
ATOM 2689 C C . ASN B 1 137 ? 2.256 37.906 17.078 1 88.62 137 ASN B C 1
ATOM 2691 O O . ASN B 1 137 ? 2.248 37.062 17.938 1 88.62 137 ASN B O 1
ATOM 2695 N N . VAL B 1 138 ? 3.316 38.656 16.734 1 94.12 138 VAL B N 1
ATOM 2696 C CA . VAL B 1 138 ? 4.621 38.344 17.297 1 94.12 138 VAL B CA 1
ATOM 2697 C C . VAL B 1 138 ? 4.766 38.969 18.688 1 94.12 138 VAL B C 1
ATOM 2699 O O . VAL B 1 138 ? 4.359 40.094 18.891 1 94.12 138 VAL B O 1
ATOM 2702 N N . SER B 1 139 ? 5.332 38.188 19.594 1 95.31 139 SER B N 1
ATOM 2703 C CA . SER B 1 139 ? 5.492 38.719 20.938 1 95.31 139 SER B CA 1
ATOM 2704 C C . SER B 1 139 ? 6.855 38.375 21.531 1 95.31 139 SER B C 1
ATOM 2706 O O . SER B 1 139 ? 7.441 37.344 21.156 1 95.31 139 SER B O 1
ATOM 2708 N N . LEU B 1 140 ? 7.359 39.188 22.297 1 95.25 140 LEU B N 1
ATOM 2709 C CA . LEU B 1 140 ? 8.516 38.969 23.172 1 95.25 140 LEU B CA 1
ATOM 2710 C C . LEU B 1 140 ? 8.086 38.938 24.641 1 95.25 140 LEU B C 1
ATOM 2712 O O . LEU B 1 140 ? 7.648 39.938 25.203 1 95.25 140 LEU B O 1
ATOM 2716 N N . ASN B 1 141 ? 8.219 37.812 25.297 1 91.44 141 ASN B N 1
ATOM 2717 C CA . ASN B 1 141 ? 7.75 37.656 26.656 1 91.44 141 ASN B CA 1
ATOM 2718 C C . ASN B 1 141 ? 6.324 38.156 26.844 1 91.44 141 ASN B C 1
ATOM 2720 O O . ASN B 1 141 ? 6.059 38.969 27.734 1 91.44 141 ASN B O 1
ATOM 2724 N N . GLU B 1 142 ? 5.457 37.844 25.953 1 90.19 142 GLU B N 1
ATOM 2725 C CA . GLU B 1 142 ? 4.02 38.094 26 1 90.19 142 GLU B CA 1
ATOM 2726 C C . GLU B 1 142 ? 3.697 39.531 25.641 1 90.19 142 GLU B C 1
ATOM 2728 O O . GLU B 1 142 ? 2.531 39.938 25.625 1 90.19 142 GLU B O 1
ATOM 2733 N N . THR B 1 143 ? 4.758 40.312 25.391 1 94 143 THR B N 1
ATOM 2734 C CA . THR B 1 143 ? 4.555 41.688 24.922 1 94 143 THR B CA 1
ATOM 2735 C C . THR B 1 143 ? 4.555 41.75 23.391 1 94 143 THR B C 1
ATOM 2737 O O . THR B 1 143 ? 5.512 41.312 22.75 1 94 143 THR B O 1
ATOM 2740 N N . PRO B 1 144 ? 3.461 42.219 22.875 1 94.94 144 PRO B N 1
ATOM 2741 C CA . PRO B 1 144 ? 3.443 42.312 21.406 1 94.94 144 PRO B CA 1
ATOM 2742 C C . PRO B 1 144 ? 4.574 43.188 20.859 1 94.94 144 PRO B C 1
ATOM 2744 O O . PRO B 1 144 ? 4.895 44.25 21.453 1 94.94 144 PRO B O 1
ATOM 2747 N N . VAL B 1 145 ? 5.168 42.719 19.781 1 95.06 145 VAL B N 1
ATOM 2748 C CA . VAL B 1 145 ? 6.25 43.5 19.172 1 95.06 145 VAL B CA 1
ATOM 2749 C C . VAL B 1 145 ? 6.102 43.469 17.656 1 95.06 145 VAL B C 1
ATOM 2751 O O . VAL B 1 145 ? 5.344 42.688 17.109 1 95.06 145 VAL B O 1
ATOM 2754 N N . GLU B 1 146 ? 6.758 44.406 17.016 1 92.81 146 GLU B N 1
ATOM 2755 C CA . GLU B 1 146 ? 6.875 44.438 15.57 1 92.81 146 GLU B CA 1
ATOM 2756 C C . GLU B 1 146 ? 8.289 44.062 15.125 1 92.81 146 GLU B C 1
ATOM 2758 O O . GLU B 1 146 ? 9.266 44.625 15.625 1 92.81 146 GLU B O 1
ATOM 2763 N N . VAL B 1 147 ? 8.352 43.031 14.266 1 90.5 147 VAL B N 1
ATOM 2764 C CA . VAL B 1 147 ? 9.664 42.688 13.734 1 90.5 147 VAL B CA 1
ATOM 2765 C C . VAL B 1 147 ? 10.062 43.656 12.625 1 90.5 147 VAL B C 1
ATOM 2767 O O . VAL B 1 147 ? 9.359 43.75 11.609 1 90.5 147 VAL B O 1
ATOM 2770 N N . MET B 1 148 ? 11.195 44.25 12.805 1 86.25 148 MET B N 1
ATOM 2771 C CA . MET B 1 148 ? 11.586 45.312 11.875 1 86.25 148 MET B CA 1
ATOM 2772 C C . MET B 1 148 ? 12.531 44.781 10.812 1 86.25 148 MET B C 1
ATOM 2774 O O . MET B 1 148 ? 12.234 44.844 9.617 1 86.25 148 MET B O 1
ATOM 2778 N N . LYS B 1 149 ? 13.727 44.312 11.156 1 86.5 149 LYS B N 1
ATOM 2779 C CA . LYS B 1 149 ? 14.711 43.875 10.18 1 86.5 149 LYS B CA 1
ATOM 2780 C C . LYS B 1 149 ? 15.695 42.875 10.812 1 86.5 149 LYS B C 1
ATOM 2782 O O . LYS B 1 149 ? 15.953 42.938 12.016 1 86.5 149 LYS B O 1
ATOM 2787 N N . PRO B 1 150 ? 16.156 42 9.945 1 88.31 150 PRO B N 1
ATOM 2788 C CA . PRO B 1 150 ? 17.219 41.125 10.453 1 88.31 150 PRO B CA 1
ATOM 2789 C C . PRO B 1 150 ? 18.516 41.875 10.719 1 88.31 150 PRO B C 1
ATOM 2791 O O . PRO B 1 150 ? 18.797 42.875 10.086 1 88.31 150 PRO B O 1
ATOM 2794 N N . VAL B 1 151 ? 19.219 41.375 11.773 1 87.62 151 VAL B N 1
ATOM 2795 C CA . VAL B 1 151 ? 20.562 41.906 12.031 1 87.62 151 VAL B CA 1
ATOM 2796 C C . VAL B 1 151 ? 21.562 41.219 11.102 1 87.62 151 VAL B C 1
ATOM 2798 O O . VAL B 1 151 ? 21.641 40 11.055 1 87.62 151 VAL B O 1
ATOM 2801 N N . PRO B 1 152 ? 22.219 42.094 10.258 1 79.75 152 PRO B N 1
ATOM 2802 C CA . PRO B 1 152 ? 23.203 41.5 9.344 1 79.75 152 PRO B CA 1
ATOM 2803 C C . PRO B 1 152 ? 24.266 40.688 10.07 1 79.75 152 PRO B C 1
ATOM 2805 O O . PRO B 1 152 ? 24.766 41.094 11.109 1 79.75 152 PRO B O 1
ATOM 2808 N N . GLU B 1 153 ? 24.25 39.375 9.766 1 75.38 153 GLU B N 1
ATOM 2809 C CA . GLU B 1 153 ? 25.328 38.531 10.289 1 75.38 153 GLU B CA 1
ATOM 2810 C C . GLU B 1 153 ? 26.312 38.125 9.188 1 75.38 153 GLU B C 1
ATOM 2812 O O . GLU B 1 153 ? 25.906 37.812 8.062 1 75.38 153 GLU B O 1
ATOM 2817 N N . PRO B 1 154 ? 27.578 38.5 9.359 1 65.69 154 PRO B N 1
ATOM 2818 C CA . PRO B 1 154 ? 28.578 38.25 8.32 1 65.69 154 PRO B CA 1
ATOM 2819 C C . PRO B 1 154 ? 28.5 36.844 7.746 1 65.69 154 PRO B C 1
ATOM 2821 O O . PRO B 1 154 ? 28.703 36.656 6.543 1 65.69 154 PRO B O 1
ATOM 2824 N N . TYR B 1 155 ? 28.672 35.781 8.477 1 59.41 155 TYR B N 1
ATOM 2825 C CA . TYR B 1 155 ? 28.922 34.438 7.973 1 59.41 155 TYR B CA 1
ATOM 2826 C C . TYR B 1 155 ? 27.75 33.531 8.289 1 59.41 155 TYR B C 1
ATOM 2828 O O . TYR B 1 155 ? 27.891 32.281 8.273 1 59.41 155 TYR B O 1
ATOM 2836 N N . GLY B 1 156 ? 26.469 33.938 8.234 1 58.25 156 GLY B N 1
ATOM 2837 C CA . GLY B 1 156 ? 25.578 32.812 8.555 1 58.25 156 GLY B CA 1
ATOM 2838 C C . GLY B 1 156 ? 24.109 33.219 8.578 1 58.25 156 GLY B C 1
ATOM 2839 O O . GLY B 1 156 ? 23.766 34.344 8.203 1 58.25 156 GLY B O 1
ATOM 2840 N N . LEU B 1 157 ? 23.328 32.281 8.664 1 61.06 157 LEU B N 1
ATOM 2841 C CA . LEU B 1 157 ? 21.891 32.5 8.836 1 61.06 157 LEU B CA 1
ATOM 2842 C C . LEU B 1 157 ? 21.609 33.312 10.086 1 61.06 157 LEU B C 1
ATOM 2844 O O . LEU B 1 157 ? 22.016 32.938 11.188 1 61.06 157 LEU B O 1
ATOM 2848 N N . GLY B 1 158 ? 21.438 34.625 10 1 71.38 158 GLY B N 1
ATOM 2849 C CA . GLY B 1 158 ? 21.219 35.5 11.125 1 71.38 158 GLY B CA 1
ATOM 2850 C C . GLY B 1 158 ? 19.984 35.125 11.938 1 71.38 158 GLY B C 1
ATOM 2851 O O . GLY B 1 158 ? 18.938 34.812 11.383 1 71.38 158 GLY B O 1
ATOM 2852 N N . ASN B 1 159 ? 20.234 34.844 13.281 1 85.62 159 ASN B N 1
ATOM 2853 C CA . ASN B 1 159 ? 19.125 34.5 14.18 1 85.62 159 ASN B CA 1
ATOM 2854 C C . ASN B 1 159 ? 18.719 35.719 15.023 1 85.62 159 ASN B C 1
ATOM 2856 O O . ASN B 1 159 ? 17.969 35.562 15.992 1 85.62 159 ASN B O 1
ATOM 2860 N N . ARG B 1 160 ? 19.266 36.906 14.562 1 91.88 160 ARG B N 1
ATOM 2861 C CA . ARG B 1 160 ? 18.906 38.094 15.32 1 91.88 160 ARG B CA 1
ATOM 2862 C C . ARG B 1 160 ? 18.094 39.062 14.477 1 91.88 160 ARG B C 1
ATOM 2864 O O . ARG B 1 160 ? 18.281 39.156 13.266 1 91.88 160 ARG B O 1
ATOM 2871 N N . VAL B 1 161 ? 17.203 39.75 15.164 1 92.38 161 VAL B N 1
ATOM 2872 C CA . VAL B 1 161 ? 16.328 40.719 14.508 1 92.38 161 VAL B CA 1
ATOM 2873 C C . VAL B 1 161 ? 16.141 41.938 15.406 1 92.38 161 VAL B C 1
ATOM 2875 O O . VAL B 1 161 ? 16.344 41.875 16.625 1 92.38 161 VAL B O 1
ATOM 2878 N N . ILE B 1 162 ? 15.93 43 14.766 1 93.75 162 ILE B N 1
ATOM 2879 C CA . ILE B 1 162 ? 15.516 44.188 15.492 1 93.75 162 ILE B CA 1
ATOM 2880 C C . ILE B 1 162 ? 13.992 44.219 15.625 1 93.75 162 ILE B C 1
ATOM 2882 O O . ILE B 1 162 ? 13.273 44.031 14.641 1 93.75 162 ILE B O 1
ATOM 2886 N N . VAL B 1 163 ? 13.492 44.344 16.828 1 95.12 163 VAL B N 1
ATOM 2887 C CA . VAL B 1 163 ? 12.055 44.438 17.047 1 95.12 163 VAL B CA 1
ATOM 2888 C C . VAL B 1 163 ? 11.719 45.812 17.641 1 95.12 163 VAL B C 1
ATOM 2890 O O . VAL B 1 163 ? 12.586 46.469 18.219 1 95.12 163 VAL B O 1
ATOM 2893 N N . GLN B 1 164 ? 10.516 46.219 17.484 1 95.88 164 GLN B N 1
ATOM 2894 C CA . GLN B 1 164 ? 9.992 47.438 18.078 1 95.88 164 GLN B CA 1
ATOM 2895 C C . GLN B 1 164 ? 8.93 47.125 19.125 1 95.88 164 GLN B C 1
ATOM 2897 O O . GLN B 1 164 ? 7.969 46.406 18.859 1 95.88 164 GLN B O 1
ATOM 2902 N N . LEU B 1 165 ? 9.109 47.625 20.297 1 95.25 165 LEU B N 1
ATOM 2903 C CA . LEU B 1 165 ? 8.156 47.5 21.406 1 95.25 165 LEU B CA 1
ATOM 2904 C C . LEU B 1 165 ? 6.996 48.469 21.25 1 95.25 165 LEU B C 1
ATOM 2906 O O . LEU B 1 165 ? 7.055 49.375 20.438 1 95.25 165 LEU B O 1
ATOM 2910 N N . PRO B 1 166 ? 5.938 48.188 22.031 1 94 166 PRO B N 1
ATOM 2911 C CA . PRO B 1 166 ? 4.77 49.062 21.922 1 94 166 PRO B CA 1
ATOM 2912 C C . PRO B 1 166 ? 5.098 50.531 22.234 1 94 166 PRO B C 1
ATOM 2914 O O . PRO B 1 166 ? 4.465 51.438 21.688 1 94 166 PRO B O 1
ATOM 2917 N N . ASP B 1 167 ? 6.062 50.781 23.016 1 94.19 167 ASP B N 1
ATOM 2918 C CA . ASP B 1 167 ? 6.402 52.156 23.391 1 94.19 167 ASP B CA 1
ATOM 2919 C C . ASP B 1 167 ? 7.312 52.812 22.359 1 94.19 167 ASP B C 1
ATOM 2921 O O . ASP B 1 167 ? 7.727 53.969 22.531 1 94.19 167 ASP B O 1
ATOM 2925 N N . GLY B 1 168 ? 7.676 52.031 21.344 1 93.25 168 GLY B N 1
ATOM 2926 C CA . GLY B 1 168 ? 8.484 52.594 20.266 1 93.25 168 GLY B CA 1
ATOM 2927 C C . GLY B 1 168 ? 9.953 52.219 20.375 1 93.25 168 GLY B C 1
ATOM 2928 O O . GLY B 1 168 ? 10.719 52.438 19.438 1 93.25 168 GLY B O 1
ATOM 2929 N N . THR B 1 169 ? 10.32 51.688 21.516 1 95 169 THR B N 1
ATOM 2930 C CA . THR B 1 169 ? 11.719 51.344 21.734 1 95 169 THR B CA 1
ATOM 2931 C C . THR B 1 169 ? 12.125 50.156 20.828 1 95 169 THR B C 1
ATOM 2933 O O . THR B 1 169 ? 11.375 49.188 20.703 1 95 169 THR B O 1
ATOM 2936 N N . GLU B 1 170 ? 13.32 50.312 20.188 1 95 170 GLU B N 1
ATOM 2937 C CA . GLU B 1 170 ? 13.859 49.25 19.375 1 95 170 GLU B CA 1
ATOM 2938 C C . GLU B 1 170 ? 14.93 48.469 20.141 1 95 170 GLU B C 1
ATOM 2940 O O . GLU B 1 170 ? 15.695 49.031 20.922 1 95 170 GLU B O 1
ATOM 2945 N N . MET B 1 171 ? 14.875 47.156 19.953 1 94.5 171 MET B N 1
ATOM 2946 C CA . MET B 1 171 ? 15.891 46.344 20.594 1 94.5 171 MET B CA 1
ATOM 2947 C C . MET B 1 171 ? 16.25 45.125 19.734 1 94.5 171 MET B C 1
ATOM 2949 O O . MET B 1 171 ? 15.438 44.688 18.922 1 94.5 171 MET B O 1
ATOM 2953 N N . GLU B 1 172 ? 17.453 44.688 19.844 1 93.94 172 GLU B N 1
ATOM 2954 C CA . GLU B 1 172 ? 17.922 43.469 19.188 1 93.94 172 GLU B CA 1
ATOM 2955 C C . GLU B 1 172 ? 17.594 42.25 20 1 93.94 172 GLU B C 1
ATOM 2957 O O . GLU B 1 172 ? 17.797 42.219 21.219 1 93.94 172 GLU B O 1
ATOM 2962 N N . VAL B 1 173 ? 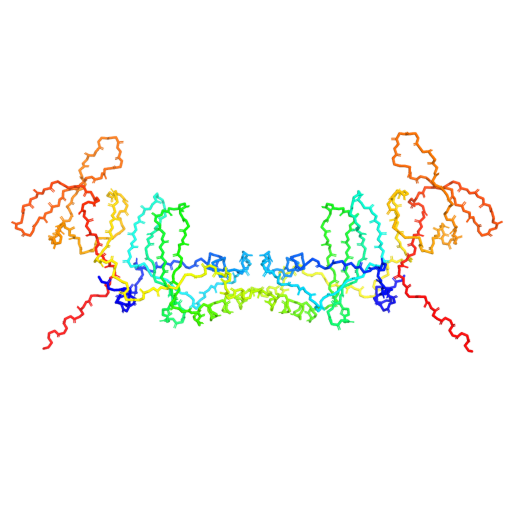16.938 41.312 19.312 1 94.5 173 VAL B N 1
ATOM 2963 C CA . VAL B 1 173 ? 16.609 40.062 20 1 94.5 173 VAL B CA 1
ATOM 2964 C C . VAL B 1 173 ? 16.938 38.875 19.109 1 94.5 173 VAL B C 1
ATOM 2966 O O . VAL B 1 173 ? 17.109 39.031 17.891 1 94.5 173 VAL B O 1
ATOM 2969 N N . GLU B 1 174 ? 17.078 37.719 19.719 1 92.56 174 GLU B N 1
ATOM 2970 C CA . GLU B 1 174 ? 17.188 36.469 18.953 1 92.56 174 GLU B CA 1
ATOM 2971 C C . GLU B 1 174 ? 15.828 35.969 18.516 1 92.56 174 GLU B C 1
ATOM 2973 O O . GLU B 1 174 ? 14.844 36.062 19.25 1 92.56 174 GLU B O 1
ATOM 2978 N N . MET B 1 175 ? 15.781 35.406 17.359 1 91.44 175 MET B N 1
ATOM 2979 C CA . MET B 1 175 ? 14.531 34.906 16.797 1 91.44 175 MET B CA 1
ATOM 2980 C C . MET B 1 175 ? 13.852 33.906 17.75 1 91.44 175 MET B C 1
ATOM 2982 O O . MET B 1 175 ? 12.625 33.938 17.875 1 91.44 175 MET B O 1
ATOM 2986 N N . ASN B 1 176 ? 14.625 33.094 18.391 1 91.25 176 ASN B N 1
ATOM 2987 C CA . ASN B 1 176 ? 14.055 32.062 19.25 1 91.25 176 ASN B CA 1
ATOM 2988 C C . ASN B 1 176 ? 13.445 32.656 20.516 1 91.25 176 ASN B C 1
ATOM 2990 O O . ASN B 1 176 ? 12.789 31.938 21.281 1 91.25 176 ASN B O 1
ATOM 2994 N N . GLU B 1 177 ? 13.648 33.969 20.781 1 94.31 177 GLU B N 1
ATOM 2995 C CA . GLU B 1 177 ? 13.031 34.656 21.922 1 94.31 177 GLU B CA 1
ATOM 2996 C C . GLU B 1 177 ? 11.609 35.094 21.578 1 94.31 177 GLU B C 1
ATOM 2998 O O . GLU B 1 177 ? 10.836 35.438 22.469 1 94.31 177 GLU B O 1
ATOM 3003 N N . LEU B 1 178 ? 11.391 35.094 20.312 1 94.12 178 LEU B N 1
ATOM 3004 C CA . LEU B 1 178 ? 10.086 35.562 19.844 1 94.12 178 LEU B CA 1
ATOM 3005 C C . LEU B 1 178 ? 9.094 34.406 19.766 1 94.12 178 LEU B C 1
ATOM 3007 O O . LEU B 1 178 ? 9.477 33.281 19.531 1 94.12 178 LEU B O 1
ATOM 3011 N N . THR B 1 179 ? 7.887 34.75 20.094 1 94.75 179 THR B N 1
ATOM 3012 C CA . THR B 1 179 ? 6.766 33.844 19.875 1 94.75 179 THR B CA 1
ATOM 3013 C C . THR B 1 179 ? 5.887 34.344 18.719 1 94.75 179 THR B C 1
ATOM 3015 O O . THR B 1 179 ? 5.457 35.5 18.719 1 94.75 179 THR B O 1
ATOM 3018 N N . PHE B 1 180 ? 5.754 33.469 17.781 1 94.75 180 PHE B N 1
ATOM 3019 C CA . PHE B 1 180 ? 4.898 33.781 16.641 1 94.75 180 PHE B CA 1
ATOM 3020 C C . PHE B 1 180 ? 3.504 33.188 16.828 1 94.75 180 PHE B C 1
ATOM 3022 O O . PHE B 1 180 ? 3.365 32.031 17.172 1 94.75 180 PHE B O 1
ATOM 3029 N N . GLY B 1 181 ? 2.486 34.062 16.656 1 93.94 181 GLY B N 1
ATOM 3030 C CA . GLY B 1 181 ? 1.12 33.625 16.891 1 93.94 181 GLY B CA 1
ATOM 3031 C C . GLY B 1 181 ? 0.645 32.594 15.875 1 93.94 181 GLY B C 1
ATOM 3032 O O . GLY B 1 181 ? 1.117 32.594 14.742 1 93.94 181 GLY B O 1
ATOM 3033 N N . TYR B 1 182 ? -0.291 31.797 16.328 1 95.69 182 TYR B N 1
ATOM 3034 C CA . TYR B 1 182 ? -0.911 30.828 15.43 1 95.69 182 TYR B CA 1
ATOM 3035 C C . TYR B 1 182 ? -1.748 31.531 14.375 1 95.69 182 TYR B C 1
ATOM 3037 O O . TYR B 1 182 ? -2.213 32.656 14.586 1 95.69 182 TYR B O 1
ATOM 3045 N N . PHE B 1 183 ? -1.857 30.859 13.25 1 95.81 183 PHE B N 1
ATOM 3046 C CA . PHE B 1 183 ? -2.705 31.375 12.18 1 95.81 183 PHE B CA 1
ATOM 3047 C C . PHE B 1 183 ? -4.172 31.078 12.461 1 95.81 183 PHE B C 1
ATOM 3049 O O . PHE B 1 183 ? -4.695 30.047 12.008 1 95.81 183 PHE B O 1
ATOM 3056 N N . LEU B 1 184 ? -4.797 31.922 13.227 1 94.81 184 LEU B N 1
ATOM 3057 C CA . LEU B 1 184 ? -6.188 31.75 13.625 1 94.81 184 LEU B CA 1
ATOM 3058 C C . LEU B 1 184 ? -7.078 32.812 12.984 1 94.81 184 LEU B C 1
ATOM 3060 O O . LEU B 1 184 ? -6.586 33.844 12.5 1 94.81 184 LEU B O 1
ATOM 3064 N N . LYS B 1 185 ? -8.352 32.469 12.984 1 91.56 185 LYS B N 1
ATOM 3065 C CA . LYS B 1 185 ? -9.328 33.406 12.461 1 91.56 185 LYS B CA 1
ATOM 3066 C C . LYS B 1 185 ? -9.352 34.688 13.289 1 91.56 185 LYS B C 1
ATOM 3068 O O . LYS B 1 185 ? -9.141 34.656 14.508 1 91.56 185 LYS B O 1
ATOM 3073 N N . GLU B 1 186 ? -9.438 35.781 12.578 1 77.5 186 GLU B N 1
ATOM 3074 C CA . GLU B 1 186 ? -9.531 37.062 13.297 1 77.5 186 GLU B CA 1
ATOM 3075 C C . GLU B 1 186 ? -10.852 37.156 14.047 1 77.5 186 GLU B C 1
ATOM 3077 O O . GLU B 1 186 ? -11.891 36.688 13.57 1 77.5 186 GLU B O 1
ATOM 3082 N N . GLU B 1 187 ? -10.852 37.219 15.352 1 61.91 187 GLU B N 1
ATOM 3083 C CA . GLU B 1 187 ? -12.07 37.469 16.109 1 61.91 187 GLU B CA 1
ATOM 3084 C C . GLU B 1 187 ? -12.859 38.625 15.516 1 61.91 187 GLU B C 1
ATOM 3086 O O . GLU B 1 187 ? -12.289 39.688 15.211 1 61.91 187 GLU B O 1
ATOM 3091 N N . THR B 1 188 ? -13.938 38.312 14.742 1 52.12 188 THR B N 1
ATOM 3092 C CA . THR B 1 188 ? -14.812 39.438 14.438 1 52.12 188 THR B CA 1
ATOM 3093 C C . THR B 1 188 ? -15.305 40.094 15.711 1 52.12 188 THR B C 1
ATOM 3095 O O . THR B 1 188 ? -16 39.469 16.516 1 52.12 188 THR B O 1
ATOM 3098 N N . ASN B 1 189 ? -14.625 40.781 16.328 1 43.34 189 ASN B N 1
ATOM 3099 C CA . ASN B 1 189 ? -15.258 41.688 17.297 1 43.34 189 ASN B CA 1
ATOM 3100 C C . ASN B 1 189 ? -16.516 42.344 16.719 1 43.34 189 ASN B C 1
ATOM 3102 O O . ASN B 1 189 ? -16.438 43.188 15.844 1 43.34 189 ASN B O 1
ATOM 3106 N N . THR B 1 190 ? -17.578 41.625 16.484 1 39.72 190 THR B N 1
ATOM 3107 C CA . THR B 1 190 ? -18.828 42.375 16.375 1 39.72 190 THR B CA 1
ATOM 3108 C C . THR B 1 190 ? -19.125 43.125 17.672 1 39.72 190 THR B C 1
ATOM 3110 O O . THR B 1 190 ? -19.547 42.531 18.656 1 39.72 190 THR B O 1
ATOM 3113 N N . HIS B 1 191 ? -18.344 44.062 17.984 1 36.75 191 HIS B N 1
ATOM 3114 C CA . HIS B 1 191 ? -18.953 45.156 18.766 1 36.75 191 HIS B CA 1
ATOM 3115 C C . HIS B 1 191 ? -20.266 45.594 18.125 1 36.75 191 HIS B C 1
ATOM 3117 O O . HIS B 1 191 ? -20.25 46.219 17.047 1 36.75 191 HIS B O 1
ATOM 3123 N N . ASP B 1 192 ? -21.281 44.719 18.016 1 32.16 192 ASP B N 1
ATOM 3124 C CA . ASP B 1 192 ? -22.531 45.469 18.281 1 32.16 192 ASP B CA 1
ATOM 3125 C C . ASP B 1 192 ? -22.656 45.812 19.75 1 32.16 192 ASP B C 1
ATOM 3127 O O . ASP B 1 192 ? -22.328 45 20.625 1 32.16 192 ASP B O 1
#

Nearest PDB structures (foldseek):
  1nm7-assembly1_A  TM=6.896E-01  e=2.399E+00  Saccharomyces cerevisiae
  3seq-assembly1_B  TM=3.085E-01  e=1.496E+00  Mycobacterium tuberculosis
  3seq-assembly1_A-2  TM=3.125E-01  e=1.683E+00  Mycobacterium tuberculosis
  7xsp-assembly1_B  TM=1.937E-01  e=2.261E+00  Candidatus Scalindua brodae
  7xso-assembly1_A  TM=1.460E-01  e=3.038E+00  Candidatus Scalindua brodae

Secondary structure (DSSP, 8-state):
-BHHHHHHHB--STTTEE---HHHHHHHTT--S--B---TTEEEEEEEEEEETTEEEEEEEEEETTEEEEEEEE-STTSPPEEEES-HHHHHHHHHHHHHTB---TTTS-PPBP-TT-B--SEE--S-GGGBS---S-EETTEE-EEEEE---SSS---EEEEE-TTS-EEEEEGGGEEEEP-B--------/-BHHHHHHHB--STTTEE---HHHHHHHTT--S--B---TTEEEEEEEEEEETTEEEEEEEEEETTEEEEEEEE-STTSPPEEEES-HHHHHHHHHHHHHTB---TTTS-PPBP-TT-B--SEE--S-GGGBS---S-EETTEE-EEEEEPP-TTS---EEEEE-TTS-EEEEEGGGEEEEP-B--------

Sequence (384 aa):
MKIREIIEQVEKSEQTESWVDVNEVAEELGLGYGDYGSPERLSSYYFGSWTSTDETVGYKVYYLDQKPVAISTQTGRKSDEIFYWLSQAVVKEVRSYIISLIKENEDSFRIKIANLEEEIGNGFKIHYYGDINRFKNVSLNETPVEVMKPVPEPYGLGNRVIVQLPDGTEMEVEMNELTFGYFLKEETNTHDMKIREIIEQVEKSEQTESWVDVNEVAEELGLGYGDYGSPERLSSYYFGSWTSTDETVGYKVYYLDQKPVAISTQTGRKSDEIFYWLSQAVVKEVRSYIISLIKENEDSFRIKIANLEEEIGNGFKIHYYGDINRFKNVSLNETPVEVMKPVPEPYGLGNRVIVQLPDGTEMEVEMNELTFGYFLKEETNTHD

pLDDT: mean 87.28, std 13.35, range [32.09, 98.56]